Protein AF-0000000075241748 (afdb_homodimer)

Sequence (530 aa):
MLINTSSTSDSTTIIDLENQYYFVNPGHAKSEFDVDGFKWRILFEEQQITFTLLSEVSDYCSIDLIIHCTDFNSNSTFTSQFEKTGESAVHQWLPGGHHVQLEIDQIIHERQFDGMDFSRPFDQTNAVLRVEDEDFHVHTFLLSLVSRYFRILFNGPFSESSDLTTPIELKEVSSCSFRNLLNCIYAYPNGFRITRGNISELLELSHYYDCERVTVLCENNLLYNLCHNIRSTQKMEWAIQYDLNNLKNQLLRQEPHLVELLALNMLINTSSTSDSTTIIDLENQYYFVNPGHAKSEFDVDGFKWRILFEEQQITFTLLSEVSDYCSIDLIIHCTDFNSNSTFTSQFEKTGESAVHQWLPGGHHVQLEIDQIIHERQFDGMDFSRPFDQTNAVLRVEDEDFHVHTFLLSLVSRYFRILFNGPFSESSDLTTPIELKEVSSCSFRNLLNCIYAYPNGFRITRGNISELLELSHYYDCERVTVLCENNLLYNLCHNIRSTQKMEWAIQYDLNNLKNQLLRQEPHLVELLALN

InterPro domains:
  IPR000210 BTB/POZ domain [PF00651] (124-225)
  IPR000210 BTB/POZ domain [PS50097] (125-186)
  IPR000210 BTB/POZ domain [SM00225] (125-226)
  IPR011333 SKP1/BTB/POZ domain superfamily [G3DSA:3.30.710.10] (116-254)
  IPR011333 SKP1/BTB/POZ domain superfamily [SSF54695] (125-224)

Foldseek 3Di:
DFPFLWDWQPDKDKDKQQQPDLDRPPVVQWDWDDRQLWIWIWGDDSFKIKIFTAAAADQQKKKWKWKWKDAPVDIDIDIDMDRGHGDMDMDGHRRPDSIMMIIITMIMIGTWFPFDDQQDDDDPFQAWADEDHGIGGHRLVLCLVQFVQSVCVCPPPVNVPDRSVDYHYDPDDHPVLVRLLVRCSPPPPPGGDDALSNLVSQLVVCQVRVGVVSNVVSLVCVVPVCNRSHDLLVQCVSCVVRVVPVSNVVSCVVPVVSVVVVVVD/DFPFLWDWQPDKDKDKQQQPPLDRPPVVQWDWDDRQLWIWIWGDDSFKIKIFTAAAADQQKKKWKWKWKDAPVDIDIDIDMDRGHGDMDMDGHGRPDSIIMIIITMIMTGTWFPFDDQQDDDDPFQAWADEDHGIGGHRLVLCLVQFVLSVCVCPPPVNVPDRSVDYHYDPDDHPVLVRLLVRCSPPPPPRGDDALSNLLSQLVVCQVRVGVVSNVVSLVCVVPVCNRSHDLLVQCVSCVVRVVPVSNVVSCVVPVVSVVVVVVD

Solvent-accessible surface area (backbone atoms only — not comparable to full-atom values): 28571 Å² total; per-residue (Å²): 117,66,52,59,52,59,40,64,48,82,50,71,38,74,50,78,42,66,24,63,68,86,40,66,47,69,86,61,27,65,39,75,49,66,49,75,47,37,37,33,34,40,35,58,48,85,48,31,36,33,43,28,38,62,40,59,51,42,92,53,33,38,35,38,41,35,37,36,37,36,40,82,86,48,77,50,76,49,75,49,78,46,56,48,54,66,42,68,48,78,39,84,35,76,76,84,48,50,50,38,40,37,40,35,37,44,38,35,36,33,62,37,56,72,50,73,77,35,76,46,82,53,94,77,42,59,33,32,38,26,25,80,94,42,56,34,42,38,40,63,61,64,47,32,71,45,12,58,47,47,31,48,59,60,68,30,79,71,31,76,76,45,55,48,82,53,64,45,76,50,79,97,52,52,53,67,58,51,50,52,49,49,25,52,71,76,31,48,64,80,31,26,72,89,41,76,76,46,42,66,59,46,44,52,51,20,62,74,40,44,18,57,39,57,40,48,52,49,45,49,43,69,67,31,40,69,46,60,32,71,45,68,68,59,53,45,51,48,18,65,75,67,65,35,60,71,50,41,54,52,45,40,71,75,40,56,75,57,54,61,62,54,72,74,105,120,65,53,59,52,57,40,63,48,83,52,72,38,75,49,78,43,66,23,63,64,84,43,66,43,70,84,60,28,66,40,74,47,66,51,74,46,38,37,32,35,41,34,57,48,85,52,32,36,35,41,28,35,62,40,60,49,43,94,52,33,38,36,36,40,36,36,38,37,38,41,83,85,49,76,51,76,49,76,49,78,46,56,46,54,67,40,67,49,77,38,82,35,74,74,87,46,52,49,38,38,37,38,35,38,45,39,35,36,33,64,36,54,72,49,74,76,35,77,45,82,53,94,79,43,58,34,31,38,26,24,80,94,41,57,34,42,36,40,64,62,63,46,32,74,45,13,57,48,47,32,48,58,61,67,30,80,69,31,77,75,44,55,47,81,54,64,45,76,50,78,97,52,52,53,67,60,50,49,52,50,50,24,53,72,74,30,46,64,78,29,27,72,90,42,76,74,46,42,65,58,46,45,52,49,20,61,73,40,44,17,58,40,58,39,48,53,49,45,49,43,69,67,33,39,69,45,60,32,70,44,68,68,59,51,44,52,49,19,65,74,69,67,33,59,70,49,40,52,50,46,41,70,76,39,56,75,58,54,61,63,55,76,73,103

Organism: NCBI:txid1561998

Structure (mmCIF, N/CA/C/O backbone):
data_AF-0000000075241748-model_v1
#
loop_
_entity.id
_entity.type
_entity.pdbx_description
1 polymer 'BTB domain-containing protein'
#
loop_
_atom_site.group_PDB
_atom_site.id
_atom_site.type_symbol
_atom_site.label_atom_id
_atom_site.label_alt_id
_atom_site.label_comp_id
_atom_site.label_asym_id
_atom_site.label_entity_id
_atom_site.label_seq_id
_atom_site.pdbx_PDB_ins_code
_atom_site.Cartn_x
_atom_site.Cartn_y
_atom_site.Cartn_z
_atom_site.occupancy
_atom_site.B_iso_or_equiv
_atom_site.auth_seq_id
_atom_site.auth_comp_id
_atom_site.auth_asym_id
_atom_site.auth_atom_id
_atom_site.pdbx_PDB_model_num
ATOM 1 N N . MET A 1 1 ? -16.984 -3.742 -18.516 1 19.94 1 MET A N 1
ATOM 2 C CA . MET A 1 1 ? -18.016 -3.135 -17.656 1 19.94 1 MET A CA 1
ATOM 3 C C . MET A 1 1 ? -17.422 -2.744 -16.312 1 19.94 1 MET A C 1
ATOM 5 O O . MET A 1 1 ? -16.875 -3.59 -15.602 1 19.94 1 MET A O 1
ATOM 9 N N . LEU A 1 2 ? -16.984 -1.524 -16.172 1 23.91 2 LEU A N 1
ATOM 10 C CA . LEU A 1 2 ? -16.422 -0.903 -14.977 1 23.91 2 LEU A CA 1
ATOM 11 C C . LEU A 1 2 ? -17.406 -0.969 -13.812 1 23.91 2 LEU A C 1
ATOM 13 O O . LEU A 1 2 ? -18.547 -0.516 -13.938 1 23.91 2 LEU A O 1
ATOM 17 N N . ILE A 1 3 ? -17.438 -2.039 -13.078 1 29.27 3 ILE A N 1
ATOM 18 C CA . ILE A 1 3 ? -18.391 -2.172 -11.977 1 29.27 3 ILE A CA 1
ATOM 19 C C . ILE A 1 3 ? -18.156 -1.055 -10.961 1 29.27 3 ILE A C 1
ATOM 21 O O . ILE A 1 3 ? -17.078 -0.937 -10.391 1 29.27 3 ILE A O 1
ATOM 25 N N . ASN A 1 4 ? -18.844 -0.039 -11.156 1 29.81 4 ASN A N 1
ATOM 26 C CA . ASN A 1 4 ? -18.922 1.051 -10.188 1 29.81 4 ASN A CA 1
ATOM 27 C C . ASN A 1 4 ? -19.453 0.574 -8.844 1 29.81 4 ASN A C 1
ATOM 29 O O . ASN A 1 4 ? -20.562 0.037 -8.766 1 29.81 4 ASN A O 1
ATOM 33 N N . THR A 1 5 ? -18.688 0.014 -7.992 1 32.94 5 THR A N 1
ATOM 34 C CA . THR A 1 5 ? -19.203 -0.39 -6.684 1 32.94 5 THR A CA 1
ATOM 35 C C . THR A 1 5 ? -19.469 0.831 -5.812 1 32.94 5 THR A C 1
ATOM 37 O O . THR A 1 5 ? -18.578 1.626 -5.543 1 32.94 5 THR A O 1
ATOM 40 N N . SER A 1 6 ? -20.609 1.448 -5.973 1 33.41 6 SER A N 1
ATOM 41 C CA . SER A 1 6 ? -21.016 2.564 -5.125 1 33.41 6 SER A CA 1
ATOM 42 C C . SER A 1 6 ? -21.203 2.119 -3.678 1 33.41 6 SER A C 1
ATOM 44 O O . SER A 1 6 ? -21.734 1.042 -3.418 1 33.41 6 SER A O 1
ATOM 46 N N . SER A 1 7 ? -20.328 2.336 -2.809 1 36.56 7 SER A N 1
ATOM 47 C CA . SER A 1 7 ? -20.562 2.088 -1.392 1 36.56 7 SER A CA 1
ATOM 48 C C . SER A 1 7 ? -21.266 3.275 -0.737 1 36.56 7 SER A C 1
ATOM 50 O O . SER A 1 7 ? -20.828 4.418 -0.892 1 36.56 7 SER A O 1
ATOM 52 N N . THR A 1 8 ? -22.562 3.215 -0.613 1 38.62 8 THR A N 1
ATOM 53 C CA . THR A 1 8 ? -23.328 4.25 0.072 1 38.62 8 THR A CA 1
ATOM 54 C C . THR A 1 8 ? -22.969 4.289 1.557 1 38.62 8 THR A C 1
ATOM 56 O O . THR A 1 8 ? -22.812 3.244 2.191 1 38.62 8 THR A O 1
ATOM 59 N N . SER A 1 9 ? -22.312 5.25 1.938 1 42 9 SER A N 1
ATOM 60 C CA . SER A 1 9 ? -22.141 5.492 3.365 1 42 9 SER A CA 1
ATOM 61 C C . SER A 1 9 ? -23.484 5.711 4.059 1 42 9 SER A C 1
ATOM 63 O O . SER A 1 9 ? -24.344 6.441 3.551 1 42 9 SER A O 1
ATOM 65 N N . ASP A 1 10 ? -23.984 4.879 4.746 1 43.44 10 ASP A N 1
ATOM 66 C CA . ASP A 1 10 ? -25.266 4.926 5.445 1 43.44 10 ASP A CA 1
ATOM 67 C C . ASP A 1 10 ? -25.312 6.074 6.449 1 43.44 10 ASP A C 1
ATOM 69 O O . ASP A 1 10 ? -26.297 6.238 7.176 1 43.44 10 ASP A O 1
ATOM 73 N N . SER A 1 11 ? -24.297 6.855 6.695 1 49.12 11 SER A N 1
ATOM 74 C CA . SER A 1 11 ? -24.531 7.711 7.855 1 49.12 11 SER A CA 1
ATOM 75 C C . SER A 1 11 ? -24.906 9.125 7.434 1 49.12 11 SER A C 1
ATOM 77 O O . SER A 1 11 ? -24.188 9.75 6.637 1 49.12 11 SER A O 1
ATOM 79 N N . THR A 1 12 ? -26.188 9.453 7.668 1 48.22 12 THR A N 1
ATOM 80 C CA . THR A 1 12 ? -26.719 10.797 7.477 1 48.22 12 THR A CA 1
ATOM 81 C C . THR A 1 12 ? -26.188 11.742 8.547 1 48.22 12 THR A C 1
ATOM 83 O O . THR A 1 12 ? -26.219 11.43 9.734 1 48.22 12 THR A O 1
ATOM 86 N N . THR A 1 13 ? -25.438 12.773 8.109 1 50.19 13 THR A N 1
ATOM 87 C CA . THR A 1 13 ? -25 13.82 9.031 1 50.19 13 THR A CA 1
ATOM 88 C C . THR A 1 13 ? -26 14.969 9.047 1 50.19 13 THR A C 1
ATOM 90 O O . THR A 1 13 ? -26.469 15.406 7.992 1 50.19 13 THR A O 1
ATOM 93 N N . ILE A 1 14 ? -26.5 15.344 10.305 1 49.44 14 ILE A N 1
ATOM 94 C CA . ILE A 1 14 ? -27.453 16.438 10.438 1 49.44 14 ILE A CA 1
ATOM 95 C C . ILE A 1 14 ? -26.766 17.672 10.984 1 49.44 14 ILE A C 1
ATOM 97 O O . ILE A 1 14 ? -26 17.594 11.945 1 49.44 14 ILE A O 1
ATOM 101 N N . ILE A 1 15 ? -26.766 18.734 10.297 1 52.22 15 ILE A N 1
ATOM 102 C CA . ILE A 1 15 ? -26.297 20.031 10.766 1 52.22 15 ILE A CA 1
ATOM 103 C C . ILE A 1 15 ? -27.484 20.953 11.023 1 52.22 15 ILE A C 1
ATOM 105 O O . ILE A 1 15 ? -28.266 21.25 10.109 1 52.22 15 ILE A O 1
ATOM 109 N N . ASP A 1 16 ? -27.703 21.266 12.344 1 50.31 16 ASP A N 1
ATOM 110 C CA . ASP A 1 16 ? -28.75 22.203 12.742 1 50.31 16 ASP A CA 1
ATOM 111 C C . ASP A 1 16 ? -28.25 23.641 12.711 1 50.31 16 ASP A C 1
ATOM 113 O O . ASP A 1 16 ? -27.266 23.969 13.383 1 50.31 16 ASP A O 1
ATOM 117 N N . LEU A 1 17 ? -28.672 24.375 11.82 1 50.25 17 LEU A N 1
ATOM 118 C CA . LEU A 1 17 ? -28.297 25.781 11.75 1 50.25 17 LEU A CA 1
ATOM 119 C C . LEU A 1 17 ? -29.359 26.656 12.398 1 50.25 17 LEU A C 1
ATOM 121 O O . LEU A 1 17 ? -30.562 26.5 12.125 1 50.25 17 LEU A O 1
ATOM 125 N N . GLU A 1 18 ? -29.094 26.906 13.68 1 44.06 18 GLU A N 1
ATOM 126 C CA . GLU A 1 18 ? -30 27.891 14.281 1 44.06 18 GLU A CA 1
ATOM 127 C C . GLU A 1 18 ? -29.906 29.219 13.562 1 44.06 18 GLU A C 1
ATOM 129 O O . GLU A 1 18 ? -28.812 29.75 13.336 1 44.06 18 GLU A O 1
ATOM 134 N N . ASN A 1 19 ? -30.578 29.344 12.625 1 40.5 19 ASN A N 1
ATOM 135 C CA . ASN A 1 19 ? -30.641 30.641 11.969 1 40.5 19 ASN A CA 1
ATOM 136 C C . ASN A 1 19 ? -31.375 31.672 12.828 1 40.5 19 ASN A C 1
ATOM 138 O O . ASN A 1 19 ? -32.5 31.453 13.25 1 40.5 19 ASN A O 1
ATOM 142 N N . GLN A 1 20 ? -30.703 32.156 13.922 1 35.47 20 GLN A N 1
ATOM 143 C CA . GLN A 1 20 ? -31.281 33.438 14.312 1 35.47 20 GLN A CA 1
ATOM 144 C C . GLN A 1 20 ? -31.094 34.5 13.211 1 35.47 20 GLN A C 1
ATOM 146 O O . GLN A 1 20 ? -29.984 34.719 12.758 1 35.47 20 GLN A O 1
ATOM 151 N N . TYR A 1 21 ? -32.281 35.188 12.625 1 31.78 21 TYR A N 1
ATOM 152 C CA . TYR A 1 21 ? -32.5 36.188 11.578 1 31.78 21 TYR A CA 1
ATOM 153 C C . TYR A 1 21 ? -31.422 36.062 10.492 1 31.78 21 TYR A C 1
ATOM 155 O O . TYR A 1 21 ? -30.234 35.938 10.789 1 31.78 21 TYR A O 1
ATOM 163 N N . TYR A 1 22 ? -31.797 35.969 9.117 1 37.25 22 TYR A N 1
ATOM 164 C CA . TYR A 1 22 ? -31.156 35.844 7.809 1 37.25 22 TYR A CA 1
ATOM 165 C C . TYR A 1 22 ? -29.703 35.438 7.945 1 37.25 22 TYR A C 1
ATOM 167 O O . TYR A 1 22 ? -29 35.281 6.945 1 37.25 22 TYR A O 1
ATOM 175 N N . PHE A 1 23 ? -29.156 35.75 9.023 1 37.47 23 PHE A N 1
ATOM 176 C CA . PHE A 1 23 ? -27.703 35.719 9.156 1 37.47 23 PHE A CA 1
ATOM 177 C C . PHE A 1 23 ? -27.266 34.438 9.852 1 37.47 23 PHE A C 1
ATOM 179 O O . PHE A 1 23 ? -27.875 34 10.844 1 37.47 23 PHE A O 1
ATOM 186 N N . VAL A 1 24 ? -26.828 33.469 9.07 1 43.56 24 VAL A N 1
ATOM 187 C CA . VAL A 1 24 ? -26.078 32.344 9.672 1 43.56 24 VAL A CA 1
ATOM 188 C C . VAL A 1 24 ? -25.203 32.875 10.812 1 43.56 24 VAL A C 1
ATOM 190 O O . VAL A 1 24 ? -24.547 33.906 10.672 1 43.56 24 VAL A O 1
ATOM 193 N N . ASN A 1 25 ? -25.609 32.656 12.047 1 41.62 25 ASN A N 1
ATOM 194 C CA . ASN A 1 25 ? -24.719 33.031 13.133 1 41.62 25 ASN A CA 1
ATOM 195 C C . ASN A 1 25 ? -23.25 32.875 12.742 1 41.62 25 ASN A C 1
ATOM 197 O O . ASN A 1 25 ? -22.844 31.812 12.266 1 41.62 25 ASN A O 1
ATOM 201 N N . PRO A 1 26 ? -22.547 34 12.68 1 43 26 PRO A N 1
ATOM 202 C CA . PRO A 1 26 ? -21.125 34.031 12.344 1 43 26 PRO A CA 1
ATOM 203 C C . PRO A 1 26 ? -20.344 32.844 12.945 1 43 26 PRO A C 1
ATOM 205 O O . PRO A 1 26 ? -19.344 32.406 12.375 1 43 26 PRO A O 1
ATOM 208 N N . GLY A 1 27 ? -20.672 32.438 14.07 1 46.31 27 GLY A N 1
ATOM 209 C CA . GLY A 1 27 ? -19.922 31.391 14.742 1 46.31 27 GLY A CA 1
ATOM 210 C C . GLY A 1 27 ? -19.906 30.078 13.984 1 46.31 27 GLY A C 1
ATOM 211 O O . GLY A 1 27 ? -19.047 29.234 14.219 1 46.31 27 GLY A O 1
ATOM 212 N N . HIS A 1 28 ? -21 29.922 13.211 1 50.62 28 HIS A N 1
ATOM 213 C CA . HIS A 1 28 ? -21.125 28.688 12.445 1 50.62 28 HIS A CA 1
ATOM 214 C C . HIS A 1 28 ? -20.75 28.906 10.984 1 50.62 28 HIS A C 1
ATOM 216 O O . HIS A 1 28 ? -21.062 28.078 10.125 1 50.62 28 HIS A O 1
ATOM 222 N N . ALA A 1 29 ? -20.203 30.094 10.648 1 52.62 29 ALA A N 1
ATOM 223 C CA . ALA A 1 29 ? -19.859 30.578 9.312 1 52.62 29 ALA A CA 1
ATOM 224 C C . ALA A 1 29 ? -18.984 29.562 8.586 1 52.62 29 ALA A C 1
ATOM 226 O O . ALA A 1 29 ? -19.141 29.344 7.379 1 52.62 29 ALA A O 1
ATOM 227 N N . LYS A 1 30 ? -18.141 29.094 9.18 1 59.06 30 LYS A N 1
ATOM 228 C CA . LYS A 1 30 ? -17.281 28.047 8.648 1 59.06 30 LYS A CA 1
ATOM 229 C C . LYS A 1 30 ? -17.156 26.875 9.633 1 59.06 30 LYS A C 1
ATOM 231 O O . LYS A 1 30 ? -16.891 27.094 10.812 1 59.06 30 LYS A O 1
ATOM 236 N N . SER A 1 31 ? -17.844 25.703 9.156 1 75.31 31 SER A N 1
ATOM 237 C CA . SER A 1 31 ? -17.75 24.531 10.008 1 75.31 31 SER A CA 1
ATOM 238 C C . SER A 1 31 ? -17.25 23.328 9.227 1 75.31 31 SER A C 1
ATOM 240 O O . SER A 1 31 ? -17.391 23.266 8.008 1 75.31 31 SER A O 1
ATOM 242 N N . GLU A 1 32 ? -16.422 22.656 9.867 1 82.06 32 GLU A N 1
ATOM 243 C CA . GLU A 1 32 ? -15.984 21.375 9.312 1 82.06 32 GLU A CA 1
ATOM 244 C C . GLU A 1 32 ? -16.797 20.219 9.906 1 82.06 32 GLU A C 1
ATOM 246 O O . GLU A 1 32 ? -17.203 20.266 11.062 1 82.06 32 GLU A O 1
ATOM 251 N N . PHE A 1 33 ? -17.125 19.344 8.984 1 78.94 33 PHE A N 1
ATOM 252 C CA . PHE A 1 33 ? -17.859 18.172 9.453 1 78.94 33 PHE A CA 1
ATOM 253 C C . PHE A 1 33 ? -17.391 16.906 8.742 1 78.94 33 PHE A C 1
ATOM 255 O O . PHE A 1 33 ? -16.641 16.984 7.766 1 78.94 33 PHE A O 1
ATOM 262 N N . ASP A 1 34 ? -17.75 15.781 9.312 1 82.19 34 ASP A N 1
ATOM 263 C CA . ASP A 1 34 ? -17.359 14.469 8.805 1 82.19 34 ASP A CA 1
ATOM 264 C C . ASP A 1 34 ? -18.578 13.664 8.367 1 82.19 34 ASP A C 1
ATOM 266 O O . ASP A 1 34 ? -19.594 13.633 9.07 1 82.19 34 ASP A O 1
ATOM 270 N N . VAL A 1 35 ? -18.531 13.188 7.164 1 84.06 35 VAL A N 1
ATOM 271 C CA . VAL A 1 35 ? -19.531 12.234 6.703 1 84.06 35 VAL A CA 1
ATOM 272 C C . VAL A 1 35 ? -18.875 10.906 6.348 1 84.06 35 VAL A C 1
ATOM 274 O O . VAL A 1 35 ? -18.234 10.789 5.297 1 84.06 35 VAL A O 1
ATOM 277 N N . ASP A 1 36 ? -19.016 9.906 7.164 1 80.5 36 ASP A N 1
ATOM 278 C CA . ASP A 1 36 ? -18.516 8.555 6.941 1 80.5 36 ASP A CA 1
ATOM 279 C C . ASP A 1 36 ? -17.016 8.57 6.656 1 80.5 36 ASP A C 1
ATOM 281 O O . ASP A 1 36 ? -16.547 7.91 5.723 1 80.5 36 ASP A O 1
ATOM 285 N N . GLY A 1 37 ? -16.281 9.422 7.355 1 85.5 37 GLY A N 1
ATOM 286 C CA . GLY A 1 37 ? -14.836 9.445 7.25 1 85.5 37 GLY A CA 1
ATOM 287 C C . GLY A 1 37 ? -14.32 10.562 6.355 1 85.5 37 GLY A C 1
ATOM 288 O O . GLY A 1 37 ? -13.133 10.898 6.395 1 85.5 37 GLY A O 1
ATOM 289 N N . PHE A 1 38 ? -15.188 11.133 5.574 1 89.5 38 PHE A N 1
ATOM 290 C CA . PHE A 1 38 ? -14.797 12.227 4.695 1 89.5 38 PHE A CA 1
ATOM 291 C C . PHE A 1 38 ? -15 13.57 5.383 1 89.5 38 PHE A C 1
ATOM 293 O O . PHE A 1 38 ? -16.078 13.859 5.898 1 89.5 38 PHE A O 1
ATOM 300 N N . LYS A 1 39 ? -13.992 14.375 5.277 1 87.56 39 LYS A N 1
ATOM 301 C CA . LYS A 1 39 ? -14.039 15.688 5.898 1 87.56 39 LYS A CA 1
ATOM 302 C C . LYS A 1 39 ? -14.523 16.75 4.91 1 87.56 39 LYS A C 1
ATOM 304 O O . LYS A 1 39 ? -14.055 16.812 3.775 1 87.56 39 LYS A O 1
ATOM 309 N N . TRP A 1 40 ? -15.461 17.578 5.465 1 86.5 40 TRP A N 1
ATOM 310 C CA . TRP A 1 40 ? -16.078 18.609 4.645 1 86.5 40 TRP A CA 1
ATOM 311 C C . TRP A 1 40 ? -16.031 19.969 5.355 1 86.5 40 TRP A C 1
ATOM 313 O O . TRP A 1 40 ? -15.938 20.016 6.582 1 86.5 40 TRP A O 1
ATOM 323 N N . ARG A 1 41 ? -16.047 20.969 4.543 1 87.12 41 ARG A N 1
ATOM 324 C CA . ARG A 1 41 ? -16.234 22.328 5.055 1 87.12 41 ARG A CA 1
ATOM 325 C C . ARG A 1 41 ? -17.5 22.953 4.477 1 87.12 41 ARG A C 1
ATOM 327 O O . ARG A 1 41 ? -17.781 22.812 3.283 1 87.12 41 ARG A O 1
ATOM 334 N N . ILE A 1 42 ? -18.281 23.562 5.379 1 81.81 42 ILE A N 1
ATOM 335 C CA . ILE A 1 42 ? -19.469 24.281 4.965 1 81.81 42 ILE A CA 1
ATOM 336 C C . ILE A 1 42 ? -19.312 25.766 5.293 1 81.81 42 ILE A C 1
ATOM 338 O O . ILE A 1 42 ? -18.891 26.125 6.395 1 81.81 42 ILE A O 1
ATOM 342 N N . LEU A 1 43 ? -19.562 26.562 4.289 1 81.19 43 LEU A N 1
ATOM 343 C CA . LEU A 1 43 ? -19.516 28.016 4.453 1 81.19 43 LEU A CA 1
ATOM 344 C C . LEU A 1 43 ? -20.859 28.656 4.117 1 81.19 43 LEU A C 1
ATOM 346 O O . LEU A 1 43 ? -21.438 28.359 3.068 1 81.19 43 LEU A O 1
ATOM 350 N N . PHE A 1 44 ? -21.312 29.406 5.062 1 75.5 44 PHE A N 1
ATOM 351 C CA . PHE A 1 44 ? -22.562 30.125 4.871 1 75.5 44 PHE A CA 1
ATOM 352 C C . PHE A 1 44 ? -22.297 31.578 4.52 1 75.5 44 PHE A C 1
ATOM 354 O O . PHE A 1 44 ? -21.609 32.281 5.258 1 75.5 44 PHE A O 1
ATOM 361 N N . GLU A 1 45 ? -22.75 31.875 3.361 1 73.94 45 GLU A N 1
ATOM 362 C CA . GLU A 1 45 ? -22.75 33.281 2.947 1 73.94 45 GLU A CA 1
ATOM 363 C C . GLU A 1 45 ? -24.172 33.781 2.73 1 73.94 45 GLU A C 1
ATOM 365 O O . GLU A 1 45 ? -25.141 33.062 2.891 1 73.94 45 GLU A O 1
ATOM 370 N N . GLU A 1 46 ? -24.422 35.062 2.664 1 69.25 46 GLU A N 1
ATOM 371 C CA . GLU A 1 4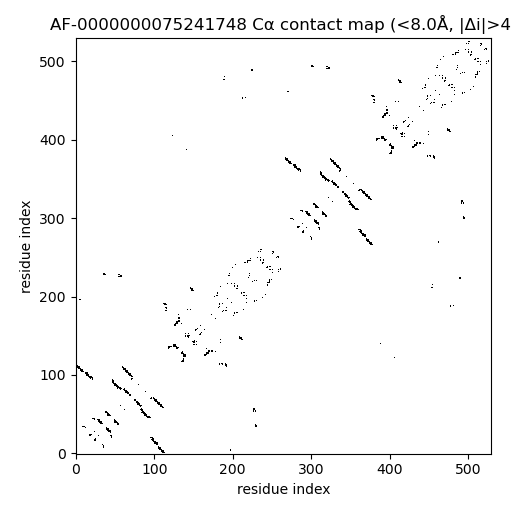6 ? -25.734 35.719 2.672 1 69.25 46 GLU A CA 1
ATOM 372 C C . GLU A 1 46 ? -26.75 34.906 1.899 1 69.25 46 GLU A C 1
ATOM 374 O O . GLU A 1 46 ? -27.859 34.625 2.396 1 69.25 46 GLU A O 1
ATOM 379 N N . GLN A 1 47 ? -26.609 34.375 0.759 1 72.19 47 GLN A N 1
ATOM 380 C CA . GLN A 1 47 ? -27.594 33.594 -0.002 1 72.19 47 GLN A CA 1
ATOM 381 C C . GLN A 1 47 ? -26.969 32.375 -0.645 1 72.19 47 GLN A C 1
ATOM 383 O O . GLN A 1 47 ? -27.469 31.859 -1.65 1 72.19 47 GLN A O 1
ATOM 388 N N . GLN A 1 48 ? -25.859 32 0.003 1 77.75 48 GLN A N 1
ATOM 389 C CA . GLN A 1 48 ? -25.203 30.859 -0.621 1 77.75 48 GLN A CA 1
ATOM 390 C C . GLN A 1 48 ? -24.578 29.953 0.429 1 77.75 48 GLN A C 1
ATOM 392 O O . GLN A 1 48 ? -24.141 30.406 1.488 1 77.75 48 GLN A O 1
ATOM 397 N N . ILE A 1 49 ? -24.719 28.688 0.155 1 79.12 49 ILE A N 1
ATOM 398 C CA . ILE A 1 49 ? -24 27.703 0.943 1 79.12 49 ILE A CA 1
ATOM 399 C C . ILE A 1 49 ? -22.922 27.031 0.079 1 79.12 49 ILE A C 1
ATOM 401 O O . ILE A 1 49 ? -23.219 26.594 -1.037 1 79.12 49 ILE A O 1
ATOM 405 N N . THR A 1 50 ? -21.719 27.047 0.598 1 87.69 50 THR A N 1
ATOM 406 C CA . THR A 1 50 ? -20.609 26.422 -0.131 1 87.69 50 THR A CA 1
ATOM 407 C C . THR A 1 50 ? -20.109 25.188 0.601 1 87.69 50 THR A C 1
ATOM 409 O O . THR A 1 50 ? -19.797 25.25 1.793 1 87.69 50 THR A O 1
ATOM 412 N N . PHE A 1 51 ? -20.172 24.094 -0.082 1 88.38 51 PHE A N 1
ATOM 413 C CA . PHE A 1 51 ? -19.594 22.859 0.439 1 88.38 51 PHE A CA 1
ATOM 414 C C . PHE A 1 51 ? -18.25 22.578 -0.22 1 88.38 51 PHE A C 1
ATOM 416 O O . PHE A 1 51 ? -18.125 22.609 -1.447 1 88.38 51 PHE A O 1
ATOM 423 N N . THR A 1 52 ? -17.219 22.312 0.602 1 93.31 52 THR A N 1
ATOM 424 C CA . THR A 1 52 ? -15.891 22.031 0.099 1 93.31 52 THR A CA 1
ATOM 425 C C . THR A 1 52 ? -15.398 20.688 0.622 1 93.31 52 THR A C 1
ATOM 427 O O . THR A 1 52 ? -15.492 20.406 1.817 1 93.31 52 THR A O 1
ATOM 430 N N . LEU A 1 53 ? -14.969 19.844 -0.295 1 94.62 53 LEU A N 1
ATOM 431 C CA . LEU A 1 53 ? -14.367 18.578 0.095 1 94.62 53 LEU A CA 1
ATOM 432 C C . LEU A 1 53 ? -12.938 18.781 0.592 1 94.62 53 LEU A C 1
ATOM 434 O O . LEU A 1 53 ? -12.086 19.281 -0.146 1 94.62 53 LEU A O 1
ATOM 438 N N . LEU A 1 54 ? -12.695 18.344 1.818 1 92.19 54 LEU A N 1
ATOM 439 C CA . LEU A 1 54 ? -11.367 18.516 2.398 1 92.19 54 LEU A CA 1
ATOM 440 C C . LEU A 1 54 ? -10.539 17.25 2.277 1 92.19 54 LEU A C 1
ATOM 442 O O . LEU A 1 54 ? -9.312 17.312 2.156 1 92.19 54 LEU A O 1
ATOM 446 N N . SER A 1 55 ? -11.109 16.078 2.285 1 91.81 55 SER A N 1
ATOM 447 C CA . SER A 1 55 ? -10.422 14.789 2.266 1 91.81 55 SER A CA 1
ATOM 448 C C . SER A 1 55 ? -9.797 14.523 0.902 1 91.81 55 SER A C 1
ATOM 450 O O . SER A 1 55 ? -10.328 14.945 -0.127 1 91.81 55 SER A O 1
ATOM 452 N N . GLU A 1 56 ? -8.672 13.797 0.911 1 88.19 56 GLU A N 1
ATOM 453 C CA . GLU A 1 56 ? -8.07 13.32 -0.328 1 88.19 56 GLU A CA 1
ATOM 454 C C . GLU A 1 56 ? -8.844 12.141 -0.902 1 88.19 56 GLU A C 1
ATOM 456 O O . GLU A 1 56 ? -9.305 11.273 -0.158 1 88.19 56 GLU A O 1
ATOM 461 N N . VAL A 1 57 ? -9.031 12.227 -2.184 1 88.5 57 VAL A N 1
ATOM 462 C CA . VAL A 1 57 ? -9.758 11.156 -2.859 1 88.5 57 VAL A CA 1
ATOM 463 C C . VAL A 1 57 ? -8.898 10.57 -3.979 1 88.5 57 VAL A C 1
ATOM 465 O O . VAL A 1 57 ? -8.133 11.297 -4.625 1 88.5 57 VAL A O 1
ATOM 468 N N . SER A 1 58 ? -8.977 9.273 -4.145 1 86.62 58 SER A N 1
ATOM 469 C CA . SER A 1 58 ? -8.242 8.617 -5.219 1 86.62 58 SER A CA 1
ATOM 470 C C . SER A 1 58 ? -8.812 8.984 -6.586 1 86.62 58 SER A C 1
ATOM 472 O O . SER A 1 58 ? -9.961 9.43 -6.684 1 86.62 58 SER A O 1
ATOM 474 N N . ASP A 1 59 ? -8.047 8.742 -7.621 1 85 59 ASP A N 1
ATOM 475 C CA . ASP A 1 59 ? -8.445 9.086 -8.984 1 85 59 ASP A CA 1
ATOM 476 C C . ASP A 1 59 ? -9.578 8.195 -9.469 1 85 59 ASP A C 1
ATOM 478 O O . ASP A 1 59 ? -10.281 8.531 -10.422 1 85 59 ASP A O 1
ATOM 482 N N . TYR A 1 60 ? -9.742 7.074 -8.82 1 88.12 60 TYR A N 1
ATOM 483 C CA . TYR A 1 60 ? -10.781 6.148 -9.25 1 88.12 60 TYR A CA 1
ATOM 484 C C . TYR A 1 60 ? -12.039 6.305 -8.398 1 88.12 60 TYR A C 1
ATOM 486 O O . TYR A 1 60 ? -12.953 5.484 -8.484 1 88.12 60 TYR A O 1
ATOM 494 N N . CYS A 1 61 ? -12.086 7.379 -7.586 1 89.81 61 CYS A N 1
ATOM 495 C CA . CYS A 1 61 ? -13.195 7.59 -6.66 1 89.81 61 CYS A CA 1
ATOM 496 C C . CYS A 1 61 ? -13.891 8.914 -6.938 1 89.81 61 CYS A C 1
ATOM 498 O O . CYS A 1 61 ? -13.242 9.906 -7.273 1 89.81 61 CYS A O 1
ATOM 500 N N . SER A 1 62 ? -15.227 8.938 -6.859 1 92.31 62 SER A N 1
ATOM 501 C CA . SER A 1 62 ? -16.031 10.156 -6.859 1 92.31 62 SER A CA 1
ATOM 502 C C . SER A 1 62 ? -17.109 10.109 -5.777 1 92.31 62 SER A C 1
ATOM 504 O O . SER A 1 62 ? -17.5 9.031 -5.336 1 92.31 62 SER A O 1
ATOM 506 N N . ILE A 1 63 ? -17.516 11.281 -5.316 1 92.19 63 ILE A N 1
ATOM 507 C CA . ILE A 1 63 ? -18.469 11.367 -4.227 1 92.19 63 ILE A CA 1
ATOM 508 C C . ILE A 1 63 ? -19.656 12.227 -4.656 1 92.19 63 ILE A C 1
ATOM 510 O O . ILE A 1 63 ? -19.484 13.344 -5.152 1 92.19 63 ILE A O 1
ATOM 514 N N . ASP A 1 64 ? -20.828 11.68 -4.504 1 91.12 64 ASP A N 1
ATOM 515 C CA . ASP A 1 64 ? -22.047 12.477 -4.609 1 91.12 64 ASP A CA 1
ATOM 516 C C . ASP A 1 64 ? -22.516 12.945 -3.232 1 91.12 64 ASP A C 1
ATOM 518 O O . ASP A 1 64 ? -22.875 12.125 -2.389 1 91.12 64 ASP A O 1
ATOM 522 N N . LEU A 1 65 ? -22.453 14.203 -3.049 1 89.56 65 LEU A N 1
ATOM 523 C CA . LEU A 1 65 ? -22.984 14.766 -1.814 1 89.56 65 LEU A CA 1
ATOM 524 C C . LEU A 1 65 ? -24.453 15.164 -1.986 1 89.56 65 LEU A C 1
ATOM 526 O O . LEU A 1 65 ? -24.797 15.906 -2.91 1 89.56 65 LEU A O 1
ATOM 530 N N . ILE A 1 66 ? -25.281 14.617 -1.143 1 85.62 66 ILE A N 1
ATOM 531 C CA . ILE A 1 66 ? -26.719 14.875 -1.203 1 85.62 66 ILE A CA 1
ATOM 532 C C . ILE A 1 66 ? -27.156 15.664 0.033 1 85.62 66 ILE A C 1
ATOM 534 O O . ILE A 1 66 ? -27.031 15.18 1.159 1 85.62 66 ILE A O 1
ATOM 538 N N . ILE A 1 67 ? -27.688 16.859 -0.176 1 82.5 67 ILE A N 1
ATOM 539 C CA . ILE A 1 67 ? -28.078 17.734 0.929 1 82.5 67 ILE A CA 1
ATOM 540 C C . ILE A 1 67 ? -29.578 17.953 0.896 1 82.5 67 ILE A C 1
ATOM 542 O O . ILE A 1 67 ? -30.109 18.516 -0.072 1 82.5 67 ILE A O 1
ATOM 546 N N . HIS A 1 68 ? -30.172 17.531 1.94 1 79.12 68 HIS A N 1
ATOM 547 C CA . HIS A 1 68 ? -31.594 17.812 2.135 1 79.12 68 HIS A CA 1
ATOM 548 C C . HIS A 1 68 ? -31.797 18.984 3.082 1 79.12 68 HIS A C 1
ATOM 550 O O . HIS A 1 68 ? -31.453 18.906 4.262 1 79.12 68 HIS A O 1
ATOM 556 N N . CYS A 1 69 ? -32.312 20.062 2.529 1 74.56 69 CYS A N 1
ATOM 557 C CA . CYS A 1 69 ? -32.562 21.25 3.316 1 74.56 69 CYS A CA 1
ATOM 558 C C . CYS A 1 69 ? -34.031 21.375 3.674 1 74.56 69 CYS A C 1
ATOM 560 O O . CYS A 1 69 ? -34.906 21.344 2.791 1 74.56 69 CYS A O 1
ATOM 562 N N . THR A 1 70 ? -34.188 21.375 4.949 1 74.19 70 THR A N 1
ATOM 563 C CA . THR A 1 70 ? -35.562 21.547 5.414 1 74.19 70 THR A CA 1
ATOM 564 C C . THR A 1 70 ? -35.688 22.828 6.223 1 74.19 70 THR A C 1
ATOM 566 O O . THR A 1 70 ? -34.938 23.078 7.152 1 74.19 70 THR A O 1
ATOM 569 N N . ASP A 1 71 ? -36.531 23.75 5.617 1 69.56 71 ASP A N 1
ATOM 570 C CA . ASP A 1 71 ? -36.906 24.922 6.398 1 69.56 71 ASP A CA 1
ATOM 571 C C . ASP A 1 71 ? -38.406 24.875 6.77 1 69.56 71 ASP A C 1
ATOM 573 O O . ASP A 1 71 ? -39.062 23.859 6.586 1 69.56 71 ASP A O 1
ATOM 577 N N . PHE A 1 72 ? -38.875 25.828 7.484 1 63.38 72 PHE A N 1
ATOM 578 C CA . PHE A 1 72 ? -40.25 25.844 7.973 1 63.38 72 PHE A CA 1
ATOM 579 C C . PHE A 1 72 ? -41.25 25.781 6.812 1 63.38 72 PHE A C 1
ATOM 581 O O . PHE A 1 72 ? -42.344 25.266 6.961 1 63.38 72 PHE A O 1
ATOM 588 N N . ASN A 1 73 ? -40.75 26.172 5.742 1 65.44 73 ASN A N 1
ATOM 589 C CA . ASN A 1 73 ? -41.75 26.359 4.684 1 65.44 73 ASN A CA 1
ATOM 590 C C . ASN A 1 73 ? -41.438 25.438 3.49 1 65.44 73 ASN A C 1
ATOM 592 O O . ASN A 1 73 ? -42.344 25.203 2.662 1 65.44 73 ASN A O 1
ATOM 596 N N . SER A 1 74 ? -40.188 25.078 3.318 1 70.88 74 SER A N 1
ATOM 597 C CA . SER A 1 74 ? -39.875 24.391 2.072 1 70.88 74 SER A CA 1
ATOM 598 C C . SER A 1 74 ? -38.812 23.344 2.287 1 70.88 74 SER A C 1
ATOM 600 O O . SER A 1 74 ? -38.125 23.328 3.322 1 70.88 74 SER A O 1
ATOM 602 N N . ASN A 1 75 ? -38.969 22.281 1.528 1 76.94 75 ASN A N 1
ATOM 603 C CA . ASN A 1 75 ? -37.906 21.281 1.446 1 76.94 75 ASN A CA 1
ATOM 604 C C . ASN A 1 75 ? -37.25 21.266 0.068 1 76.94 75 ASN A C 1
ATOM 606 O O . ASN A 1 75 ? -37.938 21.422 -0.949 1 76.94 75 ASN A O 1
ATOM 610 N N . SER A 1 76 ? -35.906 21.391 0.083 1 78.81 76 SER A N 1
ATOM 611 C CA . SER A 1 76 ? -35.156 21.312 -1.167 1 78.81 76 SER A CA 1
ATOM 612 C C . SER A 1 76 ? -34 20.328 -1.055 1 78.81 76 SER A C 1
ATOM 614 O O . SER A 1 76 ? -33.5 20.062 0.044 1 78.81 76 SER A O 1
ATOM 616 N N . THR A 1 77 ? -33.688 19.609 -2.121 1 83.88 77 THR A N 1
ATOM 617 C CA . THR A 1 77 ? -32.531 18.688 -2.156 1 83.88 77 THR A CA 1
ATOM 618 C C . THR A 1 77 ? -31.531 19.109 -3.23 1 83.88 77 THR A C 1
ATOM 620 O O . THR A 1 77 ? -31.922 19.453 -4.352 1 83.88 77 THR A O 1
ATOM 623 N N . PHE A 1 78 ? -30.266 19.203 -2.814 1 84.88 78 PHE A N 1
ATOM 624 C CA . PHE A 1 78 ? -29.172 19.484 -3.738 1 84.88 78 PHE A CA 1
ATOM 625 C C . PHE A 1 78 ? -28.203 18.312 -3.811 1 84.88 78 PHE A C 1
ATOM 627 O O . PHE A 1 78 ? -27.953 17.656 -2.803 1 84.88 78 PHE A O 1
ATOM 634 N N . THR A 1 79 ? -27.781 17.969 -5.035 1 90 79 THR A N 1
ATOM 635 C CA . THR A 1 79 ? -26.75 16.953 -5.223 1 90 79 THR A CA 1
ATOM 636 C C . THR A 1 79 ? -25.562 17.5 -6.008 1 90 79 THR A C 1
ATOM 638 O O . THR A 1 79 ? -25.75 18.188 -7.016 1 90 79 THR A O 1
ATOM 641 N N . SER A 1 80 ? -24.406 17.359 -5.488 1 93.12 80 SER A N 1
ATOM 642 C CA . SER A 1 80 ? -23.172 17.766 -6.156 1 93.12 80 SER A CA 1
ATOM 643 C C . SER A 1 80 ? -22.172 16.625 -6.184 1 93.12 80 SER A C 1
ATOM 645 O O . SER A 1 80 ? -22.078 15.844 -5.234 1 93.12 80 SER A O 1
ATOM 647 N N . GLN A 1 81 ? -21.406 16.531 -7.254 1 93.88 81 GLN A N 1
ATOM 648 C CA . GLN A 1 81 ? -20.391 15.5 -7.391 1 93.88 81 GLN A CA 1
ATOM 649 C C . GLN A 1 81 ? -18.984 16.078 -7.184 1 93.88 81 GLN A C 1
ATOM 651 O O . GLN A 1 81 ? -18.688 17.172 -7.676 1 93.88 81 GLN A O 1
ATOM 656 N N . PHE A 1 82 ? -18.203 15.398 -6.418 1 94.56 82 PHE A N 1
ATOM 657 C CA . PHE A 1 82 ? -16.828 15.805 -6.121 1 94.56 82 PHE A CA 1
ATOM 658 C C . PHE A 1 82 ? -15.844 14.703 -6.508 1 94.56 82 PHE A C 1
ATOM 660 O O . PHE A 1 82 ? -16.109 13.516 -6.293 1 94.56 82 PHE A O 1
ATOM 667 N N . GLU A 1 83 ? -14.578 15.109 -7.098 1 92.12 83 GLU A N 1
ATOM 668 C CA . GLU A 1 83 ? -13.594 14.125 -7.531 1 92.12 83 GLU A CA 1
ATOM 669 C C . GLU A 1 83 ? -12.203 14.461 -6.996 1 92.12 83 GLU A C 1
ATOM 671 O O . GLU A 1 83 ? -11.281 13.648 -7.102 1 92.12 83 GLU A O 1
ATOM 676 N N . LYS A 1 84 ? -12.109 15.664 -6.477 1 90.62 84 LYS A N 1
ATOM 677 C CA . LYS A 1 84 ? -10.781 16.078 -6.035 1 90.62 84 LYS A CA 1
ATOM 678 C C . LYS A 1 84 ? -10.852 16.859 -4.723 1 90.62 84 LYS A C 1
ATOM 680 O O . LYS A 1 84 ? -11.836 17.531 -4.453 1 90.62 84 LYS A O 1
ATOM 685 N N . THR A 1 85 ? -9.789 16.734 -3.98 1 90.94 85 THR A N 1
ATOM 686 C CA . THR A 1 85 ? -9.648 17.484 -2.74 1 90.94 85 THR A CA 1
ATOM 687 C C . THR A 1 85 ? -9.703 18.984 -3.014 1 90.94 85 THR A C 1
ATOM 689 O O . THR A 1 85 ? -9.117 19.469 -3.988 1 90.94 85 THR A O 1
ATOM 692 N N . GLY A 1 86 ? -10.391 19.719 -2.211 1 92.19 86 GLY A N 1
ATOM 693 C CA . GLY A 1 86 ? -10.461 21.156 -2.324 1 92.19 86 GLY A CA 1
ATOM 694 C C . GLY A 1 86 ? -11.578 21.625 -3.236 1 92.19 86 GLY A C 1
ATOM 695 O O . GLY A 1 86 ? -11.859 22.828 -3.312 1 92.19 86 GLY A O 1
ATOM 696 N N . GLU A 1 87 ? -12.141 20.719 -3.932 1 94.69 87 GLU A N 1
ATOM 697 C CA . GLU A 1 87 ? -13.258 21.062 -4.801 1 94.69 87 GLU A CA 1
ATOM 698 C C . GLU A 1 87 ? -14.438 21.594 -3.992 1 94.69 87 GLU A C 1
ATOM 700 O O . GLU A 1 87 ? -14.703 21.125 -2.889 1 94.69 87 GLU A O 1
ATOM 705 N N . SER A 1 88 ? -15.156 22.578 -4.547 1 94.88 88 SER A N 1
ATOM 706 C CA . SER A 1 88 ? -16.281 23.203 -3.844 1 94.88 88 SER A CA 1
ATOM 707 C C . SER A 1 88 ? -17.516 23.266 -4.73 1 94.88 88 SER A C 1
ATOM 709 O O . SER A 1 88 ? -17.406 23.312 -5.957 1 94.88 88 SER A O 1
ATOM 711 N N . ALA A 1 89 ? -18.609 23.188 -4.148 1 92.69 89 ALA A N 1
ATOM 712 C CA . ALA A 1 89 ? -19.906 23.391 -4.789 1 92.69 89 ALA A CA 1
ATOM 713 C C . ALA A 1 89 ? -20.719 24.469 -4.07 1 92.69 89 ALA A C 1
ATOM 715 O O . ALA A 1 89 ? -20.766 24.5 -2.84 1 92.69 89 ALA A O 1
ATOM 716 N N . VAL A 1 90 ? -21.312 25.344 -4.793 1 89.62 90 VAL A N 1
ATOM 717 C CA . VAL A 1 90 ? -22.078 26.453 -4.246 1 89.62 90 VAL A CA 1
ATOM 718 C C . VAL A 1 90 ? -23.562 26.25 -4.539 1 89.62 90 VAL A C 1
ATOM 720 O O . VAL A 1 90 ? -23.953 25.938 -5.672 1 89.62 90 VAL A O 1
ATOM 723 N N . HIS A 1 91 ? -24.312 26.375 -3.52 1 82.12 91 HIS A N 1
ATOM 724 C CA . HIS A 1 91 ? -25.766 26.281 -3.66 1 82.12 91 HIS A CA 1
ATOM 725 C C . HIS A 1 91 ? -26.453 27.547 -3.156 1 82.12 91 HIS A C 1
ATOM 727 O O . HIS A 1 91 ? -26.094 28.078 -2.096 1 82.12 91 HIS A O 1
ATOM 733 N N . GLN A 1 92 ? -27.375 28.031 -3.982 1 79 92 GLN A N 1
ATOM 734 C CA . GLN A 1 92 ? -28.188 29.156 -3.547 1 79 92 GLN A CA 1
ATOM 735 C C . GLN A 1 92 ? -29.172 28.75 -2.457 1 79 92 GLN A C 1
ATOM 737 O O . GLN A 1 92 ? -29.766 27.672 -2.523 1 79 92 GLN A O 1
ATOM 742 N N . TRP A 1 93 ? -28.875 29.484 -1.403 1 65.12 93 TRP A N 1
ATOM 743 C CA . TRP A 1 93 ? -29.656 29.109 -0.231 1 65.12 93 TRP A CA 1
ATOM 744 C C . TRP A 1 93 ? -30.406 30.312 0.33 1 65.12 93 TRP A C 1
ATOM 746 O O . TRP A 1 93 ? -29.828 31.391 0.507 1 65.12 93 TRP A O 1
ATOM 756 N N . LEU A 1 94 ? -31.703 30.375 0.19 1 58.28 94 LEU A N 1
ATOM 757 C CA . LEU A 1 94 ? -32.469 31.469 0.774 1 58.28 94 LEU A CA 1
ATOM 758 C C . LEU A 1 94 ? -33.156 31.031 2.061 1 58.28 94 LEU A C 1
ATOM 760 O O . LEU A 1 94 ? -34.188 30.328 2.018 1 58.28 94 LEU A O 1
ATOM 764 N N . PRO A 1 95 ? -32.406 31.219 3.154 1 54.28 95 PRO A N 1
ATOM 765 C CA . PRO A 1 95 ? -33.094 30.75 4.355 1 54.28 95 PRO A CA 1
ATOM 766 C C . PRO A 1 95 ? -34.438 31.453 4.582 1 54.28 95 PRO A C 1
ATOM 768 O O . PRO A 1 95 ? -34.5 32.688 4.465 1 54.28 95 PRO A O 1
ATOM 771 N N . GLY A 1 96 ? -35.531 30.922 4.207 1 53.38 96 GLY A N 1
ATOM 772 C CA . GLY A 1 96 ? -36.781 31.578 4.516 1 53.38 96 GLY A CA 1
ATOM 773 C C . GLY A 1 96 ? -37.062 31.719 6.004 1 53.38 96 GLY A C 1
ATOM 774 O O . GLY A 1 96 ? -37.875 32.531 6.426 1 53.38 96 GLY A O 1
ATOM 775 N N . GLY A 1 97 ? -36.5 30.828 6.895 1 54.41 97 GLY A N 1
ATOM 776 C CA . GLY A 1 97 ? -36.969 30.797 8.266 1 54.41 97 GLY A CA 1
ATOM 777 C C . GLY A 1 97 ? -35.875 30.703 9.289 1 54.41 97 GLY A C 1
ATOM 778 O O . GLY A 1 97 ? -34.688 30.688 8.922 1 54.41 97 GLY A O 1
ATOM 779 N N . HIS A 1 98 ? -36.156 30.844 10.617 1 57.38 98 HIS A N 1
ATOM 780 C CA . HIS A 1 98 ? -35.344 30.906 11.812 1 57.38 98 HIS A CA 1
ATOM 781 C C . HIS A 1 98 ? -34.531 29.609 11.992 1 57.38 98 HIS A C 1
ATOM 783 O O . HIS A 1 98 ? -33.438 29.625 12.562 1 57.38 98 HIS A O 1
ATOM 789 N N . HIS A 1 99 ? -35.188 28.484 11.445 1 61.38 99 HIS A N 1
ATOM 790 C CA . HIS A 1 99 ? -34.531 27.203 11.703 1 61.38 99 HIS A CA 1
ATOM 791 C C . HIS A 1 99 ? -34.406 26.391 10.422 1 61.38 99 HIS A C 1
ATOM 793 O O . HIS A 1 99 ? -35.406 26.156 9.727 1 61.38 99 HIS A O 1
ATOM 799 N N . VAL A 1 100 ? -33.188 26.203 9.969 1 67.06 100 VAL A N 1
ATOM 800 C CA . VAL A 1 100 ? -32.938 25.359 8.812 1 67.06 100 VAL A CA 1
ATOM 801 C C . VAL A 1 100 ? -32.188 24.109 9.242 1 67.06 100 VAL A C 1
ATOM 803 O O . VAL A 1 100 ? -31.219 24.188 10.023 1 67.06 100 VAL A O 1
ATOM 806 N N . GLN A 1 101 ? -32.75 22.938 8.828 1 71.44 101 GLN A N 1
ATOM 807 C CA . GLN A 1 101 ? -32.031 21.672 9.062 1 71.44 101 GLN A CA 1
ATOM 808 C C . GLN A 1 101 ? -31.469 21.109 7.77 1 71.44 101 GLN A C 1
ATOM 810 O O . GLN A 1 101 ? -32.156 21.047 6.75 1 71.44 101 GLN A O 1
ATOM 815 N N . LEU A 1 102 ? -30.172 20.828 7.832 1 75.94 102 LEU A N 1
ATOM 816 C CA . LEU A 1 102 ? -29.516 20.188 6.699 1 75.94 102 LEU A CA 1
ATOM 817 C C . LEU A 1 102 ? -29.219 18.719 7.008 1 75.94 102 LEU A C 1
ATOM 819 O O . LEU A 1 102 ? -28.562 18.406 8.008 1 75.94 102 LEU A O 1
ATOM 823 N N . GLU A 1 103 ? -29.812 17.906 6.215 1 77 103 GLU A N 1
ATOM 824 C CA . GLU A 1 103 ? -29.469 16.484 6.238 1 77 103 GLU A CA 1
ATOM 825 C C . GLU A 1 103 ? -28.516 16.141 5.094 1 77 103 GLU A C 1
ATOM 827 O O . GLU A 1 103 ? -28.859 16.266 3.922 1 77 103 GLU A O 1
ATOM 832 N N . ILE A 1 104 ? -27.359 15.695 5.473 1 81.25 104 ILE A N 1
ATOM 833 C CA . ILE A 1 104 ? -26.312 15.477 4.48 1 81.25 104 ILE A CA 1
ATOM 834 C C . ILE A 1 104 ? -26.047 13.977 4.336 1 81.25 104 ILE A C 1
ATOM 836 O O . ILE A 1 104 ? -25.781 13.289 5.324 1 81.25 104 ILE A O 1
ATOM 840 N N . ASP A 1 105 ? -26.172 13.523 3.125 1 81.69 105 ASP A N 1
ATOM 841 C CA . ASP A 1 105 ? -25.844 12.148 2.75 1 81.69 105 ASP A CA 1
ATOM 842 C C . ASP A 1 105 ? -24.797 12.109 1.648 1 81.69 105 ASP A C 1
ATOM 844 O O . ASP A 1 105 ? -24.547 13.125 0.986 1 81.69 105 ASP A O 1
ATOM 848 N N . GLN A 1 106 ? -24.125 10.914 1.581 1 86.88 106 GLN A N 1
ATOM 849 C CA . GLN A 1 106 ? -23.125 10.797 0.539 1 86.88 106 GLN A CA 1
ATOM 850 C C . GLN A 1 106 ? -23.156 9.414 -0.111 1 86.88 106 GLN A C 1
ATOM 852 O O . GLN A 1 106 ? -23.438 8.422 0.554 1 86.88 106 GLN A O 1
ATOM 857 N N . ILE A 1 107 ? -22.953 9.43 -1.404 1 87.88 107 ILE A N 1
ATOM 858 C CA . ILE A 1 107 ? -22.75 8.203 -2.166 1 87.88 107 ILE A CA 1
ATOM 859 C C . ILE A 1 107 ? -21.328 8.18 -2.732 1 87.88 107 ILE A C 1
ATOM 861 O O . ILE A 1 107 ? -20.922 9.102 -3.443 1 87.88 107 ILE A O 1
ATOM 865 N N . ILE A 1 108 ? -20.594 7.129 -2.354 1 89.06 108 ILE A N 1
ATOM 866 C CA . ILE A 1 108 ? -19.219 6.988 -2.826 1 89.06 108 ILE A CA 1
ATOM 867 C C . ILE A 1 108 ? -19.172 6.027 -4.016 1 89.06 108 ILE A C 1
ATOM 869 O O . ILE A 1 108 ? -19.641 4.895 -3.92 1 89.06 108 ILE A O 1
ATOM 873 N N . HIS A 1 109 ? -18.609 6.523 -5.113 1 90.5 109 HIS A N 1
ATOM 874 C CA . HIS A 1 109 ? -18.438 5.711 -6.309 1 90.5 109 HIS A CA 1
ATOM 875 C C . HIS A 1 109 ? -16.969 5.348 -6.512 1 90.5 109 HIS A C 1
ATOM 877 O O . HIS A 1 109 ? -16.094 6.223 -6.496 1 90.5 109 HIS A O 1
ATOM 883 N N . GLU A 1 110 ? -16.719 4.07 -6.699 1 90.38 110 GLU A N 1
ATOM 884 C CA . GLU A 1 110 ? -15.352 3.602 -6.949 1 90.38 110 GLU A CA 1
ATOM 885 C C . GLU A 1 110 ? -15.289 2.771 -8.227 1 90.38 110 GLU A C 1
ATOM 887 O O . GLU A 1 110 ? -16.016 1.792 -8.383 1 90.38 110 GLU A O 1
ATOM 892 N N . ARG A 1 111 ? -14.484 3.205 -9.109 1 91.25 111 ARG A N 1
ATOM 893 C CA . ARG A 1 111 ? -14.266 2.438 -10.328 1 91.25 111 ARG A CA 1
ATOM 894 C C . ARG A 1 111 ? -13.344 1.246 -10.07 1 91.25 111 ARG A C 1
ATOM 896 O O . ARG A 1 111 ? -12.359 1.361 -9.336 1 91.25 111 ARG A O 1
ATOM 903 N N . GLN A 1 112 ? -13.688 0.073 -10.562 1 92.69 112 GLN A N 1
ATOM 904 C CA . GLN A 1 112 ? -12.922 -1.162 -10.422 1 92.69 112 GLN A CA 1
ATOM 905 C C . GLN A 1 112 ? -12.562 -1.741 -11.789 1 92.69 112 GLN A C 1
ATOM 907 O O . GLN A 1 112 ? -13.242 -1.471 -12.781 1 92.69 112 GLN A O 1
ATOM 912 N N . PHE A 1 113 ? -11.484 -2.5 -11.844 1 93.75 113 PHE A N 1
ATOM 913 C CA . PHE A 1 113 ? -11.125 -3.232 -13.055 1 93.75 113 PHE A CA 1
ATOM 914 C C . PHE A 1 113 ? -12.148 -4.328 -13.344 1 93.75 113 PHE A C 1
ATOM 916 O O . PHE A 1 113 ? -12.922 -4.711 -12.469 1 93.75 113 PHE A O 1
ATOM 923 N N . ASP A 1 114 ? -12.078 -4.852 -14.531 1 92.12 114 ASP A N 1
ATOM 924 C CA . ASP A 1 114 ? -12.945 -5.973 -14.898 1 92.12 114 ASP A CA 1
ATOM 925 C C . ASP A 1 114 ? -12.461 -7.27 -14.258 1 92.12 114 ASP A C 1
ATOM 927 O O . ASP A 1 114 ? -13.25 -8.188 -14.023 1 92.12 114 ASP A O 1
ATOM 931 N N . GLY A 1 115 ? -11.203 -7.219 -13.914 1 93.12 115 GLY A N 1
ATOM 932 C CA . GLY A 1 115 ? -10.633 -8.438 -13.352 1 93.12 115 GLY A CA 1
ATOM 933 C C . GLY A 1 115 ? -10.453 -9.539 -14.375 1 93.12 115 GLY A C 1
ATOM 934 O O . GLY A 1 115 ? -10.438 -9.281 -15.578 1 93.12 115 GLY A O 1
ATOM 935 N N . MET A 1 116 ? -10.25 -10.766 -13.914 1 94.25 116 MET A N 1
ATOM 936 C CA . MET A 1 116 ? -10.023 -11.922 -14.773 1 94.25 116 MET A CA 1
ATOM 937 C C . MET A 1 116 ? -11.312 -12.703 -14.992 1 94.25 116 MET A C 1
ATOM 939 O O . MET A 1 116 ? -12.234 -12.617 -14.18 1 94.25 116 MET A O 1
ATOM 943 N N . ASP A 1 117 ? -11.398 -13.359 -16.141 1 95.25 117 ASP A N 1
ATOM 944 C CA . ASP A 1 117 ? -12.492 -14.281 -16.406 1 95.25 117 ASP A CA 1
ATOM 945 C C . ASP A 1 117 ? -12.148 -15.695 -15.945 1 95.25 117 ASP A C 1
ATOM 947 O O . ASP A 1 117 ? -11.344 -16.391 -16.562 1 95.25 117 ASP A O 1
ATOM 951 N N . PHE A 1 118 ? -12.82 -16.141 -14.914 1 96.31 118 PHE A N 1
ATOM 952 C CA . PHE A 1 118 ? -12.516 -17.438 -14.328 1 96.31 118 PHE A CA 1
ATOM 953 C C . PHE A 1 118 ? -13.469 -18.5 -14.844 1 96.31 118 PHE A C 1
ATOM 955 O O . PHE A 1 118 ? -13.406 -19.656 -14.422 1 96.31 118 PHE A O 1
ATOM 962 N N . SER A 1 119 ? -14.398 -18.188 -15.703 1 94.88 119 SER A N 1
ATOM 963 C CA . SER A 1 119 ? -15.453 -19.094 -16.141 1 94.88 119 SER A CA 1
ATOM 964 C C . SER A 1 119 ? -14.93 -20.109 -17.156 1 94.88 119 SER A C 1
ATOM 966 O O . SER A 1 119 ? -15.578 -21.125 -17.422 1 94.88 119 SER A O 1
ATOM 968 N N . ARG A 1 120 ? -13.734 -19.859 -17.703 1 93.75 120 ARG A N 1
ATOM 969 C CA . ARG A 1 120 ? -13.086 -20.75 -18.656 1 93.75 120 ARG A CA 1
ATOM 970 C C . ARG A 1 120 ? -11.625 -21 -18.266 1 93.75 120 ARG A C 1
ATOM 972 O O . ARG A 1 120 ? -11.016 -20.172 -17.594 1 93.75 120 ARG A O 1
ATOM 979 N N . PRO A 1 121 ? -11.18 -22.156 -18.719 1 90.75 121 PRO A N 1
ATOM 980 C CA . PRO A 1 121 ? -9.766 -22.391 -18.438 1 90.75 121 PRO A CA 1
ATOM 981 C C . PRO A 1 121 ? -8.852 -21.375 -19.109 1 90.75 121 PRO A C 1
ATOM 983 O O . PRO A 1 121 ? -9.133 -20.922 -20.219 1 90.75 121 PRO A O 1
ATOM 986 N N . PHE A 1 122 ? -7.859 -20.953 -18.422 1 86.12 122 PHE A N 1
ATOM 987 C CA . PHE A 1 122 ? -6.824 -20.094 -18.969 1 86.12 122 PHE A CA 1
ATOM 988 C C . PHE A 1 122 ? -5.441 -20.562 -18.531 1 86.12 122 PHE A C 1
ATOM 990 O O . PHE A 1 122 ? -5.293 -21.172 -17.484 1 86.12 122 PHE A O 1
ATOM 997 N N . ASP A 1 123 ? -4.555 -20.406 -19.516 1 78.62 123 ASP A N 1
ATOM 998 C CA . ASP A 1 123 ? -3.164 -20.766 -19.266 1 78.62 123 ASP A CA 1
ATOM 999 C C . ASP A 1 123 ? -3.062 -22.188 -18.719 1 78.62 123 ASP A C 1
ATOM 1001 O O . ASP A 1 123 ? -3.562 -23.141 -19.328 1 78.62 123 ASP A O 1
ATOM 1005 N N . GLN A 1 124 ? -2.502 -22.344 -17.547 1 81.56 124 GLN A N 1
ATOM 1006 C CA . GLN A 1 124 ? -2.223 -23.672 -17.016 1 81.56 124 GLN A CA 1
ATOM 1007 C C . GLN A 1 124 ? -3.104 -24 -15.82 1 81.56 124 GLN A C 1
ATOM 1009 O O . GLN A 1 124 ? -2.643 -24.594 -14.844 1 81.56 124 GLN A O 1
ATOM 1014 N N . THR A 1 125 ? -4.402 -23.453 -15.914 1 88.69 125 THR A N 1
ATOM 1015 C CA . THR A 1 125 ? -5.305 -23.797 -14.812 1 88.69 125 THR A CA 1
ATOM 1016 C C . THR A 1 125 ? -5.527 -25.312 -14.75 1 88.69 125 THR A C 1
ATOM 1018 O O . THR A 1 125 ? -5.602 -25.969 -15.789 1 88.69 125 THR A O 1
ATOM 1021 N N . ASN A 1 126 ? -5.676 -25.875 -13.547 1 89 126 ASN A N 1
ATOM 1022 C CA . ASN A 1 126 ? -5.727 -27.328 -13.438 1 89 126 ASN A CA 1
ATOM 1023 C C . ASN A 1 126 ? -6.758 -27.781 -12.406 1 89 126 ASN A C 1
ATOM 1025 O O . ASN A 1 126 ? -6.73 -28.922 -11.953 1 89 126 ASN A O 1
ATOM 1029 N N . ALA A 1 127 ? -7.652 -26.922 -11.969 1 91.88 127 ALA A N 1
ATOM 1030 C CA . ALA A 1 127 ? -8.734 -27.266 -11.055 1 91.88 127 ALA A CA 1
ATOM 1031 C C . ALA A 1 127 ? -9.945 -26.359 -11.266 1 91.88 127 ALA A C 1
ATOM 1033 O O . ALA A 1 127 ? -9.812 -25.266 -11.797 1 91.88 127 ALA A O 1
ATOM 1034 N N . VAL A 1 128 ? -11.102 -26.891 -10.906 1 94.62 128 VAL A N 1
ATOM 1035 C CA . VAL A 1 128 ? -12.344 -26.125 -11 1 94.62 128 VAL A CA 1
ATOM 1036 C C . VAL A 1 128 ? -13.031 -26.078 -9.641 1 94.62 128 VAL A C 1
ATOM 1038 O O . VAL A 1 128 ? -13.234 -27.125 -9.008 1 94.62 128 VAL A O 1
ATOM 1041 N N . LEU A 1 129 ? -13.312 -24.922 -9.188 1 95.5 129 LEU A N 1
ATOM 1042 C CA . LEU A 1 129 ? -14.078 -24.719 -7.961 1 95.5 129 LEU A CA 1
ATOM 1043 C C . LEU A 1 129 ? -15.492 -24.219 -8.273 1 95.5 129 LEU A C 1
ATOM 1045 O O . LEU A 1 129 ? -15.664 -23.281 -9.047 1 95.5 129 LEU A O 1
ATOM 1049 N N . ARG A 1 130 ? -16.453 -24.938 -7.73 1 96.19 130 ARG A N 1
ATOM 1050 C CA . ARG A 1 130 ? -17.844 -24.547 -7.957 1 96.19 130 ARG A CA 1
ATOM 1051 C C . ARG A 1 130 ? -18.406 -23.812 -6.746 1 96.19 130 ARG A C 1
ATOM 1053 O O . ARG A 1 130 ? -18.375 -24.328 -5.629 1 96.19 130 ARG A O 1
ATOM 1060 N N . VAL A 1 131 ? -18.828 -22.641 -6.91 1 96.69 131 VAL A N 1
ATOM 1061 C CA . VAL A 1 131 ? -19.484 -21.797 -5.902 1 96.69 131 VAL A CA 1
ATOM 1062 C C . VAL A 1 131 ? -20.891 -21.422 -6.371 1 96.69 131 VAL A C 1
ATOM 1064 O O . VAL A 1 131 ? -21.047 -20.766 -7.395 1 96.69 131 VAL A O 1
ATOM 1067 N N . GLU 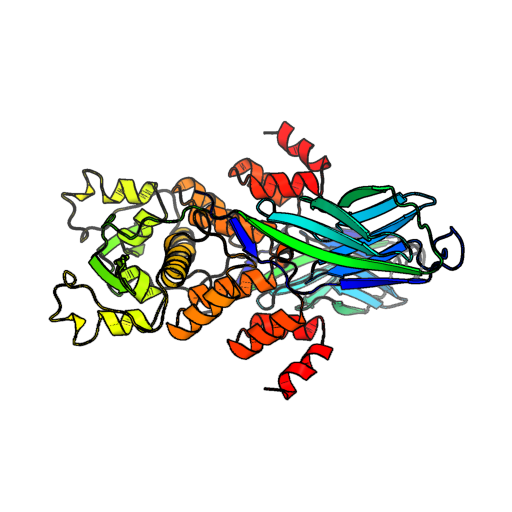A 1 132 ? -21.797 -21.828 -5.594 1 95.88 132 GLU A N 1
ATOM 1068 C CA . GLU A 1 132 ? -23.188 -21.703 -6.031 1 95.88 132 GLU A CA 1
ATOM 1069 C C . GLU A 1 132 ? -23.391 -22.312 -7.406 1 95.88 132 GLU A C 1
ATOM 1071 O O . GLU A 1 132 ? -23.188 -23.516 -7.59 1 95.88 132 GLU A O 1
ATOM 1076 N N . ASP A 1 133 ? -23.672 -21.562 -8.469 1 93.25 133 ASP A N 1
ATOM 1077 C CA . ASP A 1 133 ? -23.922 -22.125 -9.797 1 93.25 133 ASP A CA 1
ATOM 1078 C C . ASP A 1 133 ? -22.844 -21.688 -10.789 1 93.25 133 ASP A C 1
ATOM 1080 O O . ASP A 1 133 ? -23.062 -21.719 -12 1 93.25 133 ASP A O 1
ATOM 1084 N N . GLU A 1 134 ? -21.734 -21.328 -10.211 1 96.38 134 GLU A N 1
ATOM 1085 C CA . GLU A 1 134 ? -20.672 -20.844 -11.086 1 96.38 134 GLU A CA 1
ATOM 1086 C C . GLU A 1 134 ? -19.391 -21.656 -10.891 1 96.38 134 GLU A C 1
ATOM 1088 O O . GLU A 1 134 ? -19.031 -21.984 -9.758 1 96.38 134 GLU A O 1
ATOM 1093 N N . ASP A 1 135 ? -18.766 -21.922 -12.008 1 96.19 135 ASP A N 1
ATOM 1094 C CA . ASP A 1 135 ? -17.484 -22.625 -11.984 1 96.19 135 ASP A CA 1
ATOM 1095 C C . ASP A 1 135 ? -16.328 -21.625 -12.109 1 96.19 135 ASP A C 1
ATOM 1097 O O . ASP A 1 135 ? -16.375 -20.688 -12.898 1 96.19 135 ASP A O 1
ATOM 1101 N N . PHE A 1 136 ? -15.336 -21.797 -11.312 1 97.06 136 PHE A N 1
ATOM 1102 C CA . PHE A 1 136 ? -14.125 -20.984 -11.352 1 97.06 136 PHE A CA 1
ATOM 1103 C C . PHE A 1 136 ? -12.906 -21.844 -11.664 1 97.06 136 PHE A C 1
ATOM 1105 O O . PHE A 1 136 ? -12.531 -22.719 -10.875 1 97.06 136 PHE A O 1
ATOM 1112 N N . HIS A 1 137 ? -12.281 -21.609 -12.797 1 95.12 137 HIS A N 1
ATOM 1113 C CA . HIS A 1 137 ? -11.039 -22.297 -13.156 1 95.12 137 HIS A CA 1
ATOM 1114 C C . HIS A 1 137 ? -9.844 -21.656 -12.469 1 95.12 137 HIS A C 1
ATOM 1116 O O . HIS A 1 137 ? -9.617 -20.438 -12.594 1 95.12 137 HIS A O 1
ATOM 1122 N N . VAL A 1 138 ? -9.094 -22.422 -11.711 1 95 138 VAL A N 1
ATOM 1123 C CA . VAL A 1 138 ? -8.008 -21.875 -10.906 1 95 138 VAL A CA 1
ATOM 1124 C C . VAL A 1 138 ? -6.762 -22.75 -11.078 1 95 138 VAL A C 1
ATOM 1126 O O . VAL A 1 138 ? -6.816 -23.828 -11.672 1 95 138 VAL A O 1
ATOM 1129 N N . HIS A 1 139 ? -5.613 -22.25 -10.695 1 92.81 139 HIS A N 1
ATOM 1130 C CA . HIS A 1 139 ? -4.367 -23 -10.641 1 92.81 139 HIS A CA 1
ATOM 1131 C C . HIS A 1 139 ? -4.047 -23.422 -9.211 1 92.81 139 HIS A C 1
ATOM 1133 O O . HIS A 1 139 ? -3.924 -22.578 -8.32 1 92.81 139 HIS A O 1
ATOM 1139 N N . THR A 1 140 ? -3.852 -24.672 -8.961 1 92.12 140 THR A N 1
ATOM 1140 C CA . THR A 1 140 ? -3.717 -25.203 -7.613 1 92.12 140 THR A CA 1
ATOM 1141 C C . THR A 1 140 ? -2.455 -24.672 -6.941 1 92.12 140 THR A C 1
ATOM 1143 O O . THR A 1 140 ? -2.439 -24.453 -5.73 1 92.12 140 THR A O 1
ATOM 1146 N N . PHE A 1 141 ? -1.418 -24.438 -7.719 1 90.31 141 PHE A N 1
ATOM 1147 C CA . PHE A 1 141 ? -0.173 -23.953 -7.141 1 90.31 141 PHE A CA 1
ATOM 1148 C C . PHE A 1 141 ? -0.38 -22.594 -6.492 1 90.31 141 PHE A C 1
ATOM 1150 O O . PHE A 1 141 ? -0.011 -22.391 -5.332 1 90.31 141 PHE A O 1
ATOM 1157 N N . LEU A 1 142 ? -0.936 -21.672 -7.238 1 93.5 142 LEU A N 1
ATOM 1158 C CA . LEU A 1 142 ? -1.091 -20.312 -6.758 1 93.5 142 LEU A CA 1
ATOM 1159 C C . LEU A 1 142 ? -1.981 -20.266 -5.523 1 93.5 142 LEU A C 1
ATOM 1161 O O . LEU A 1 142 ? -1.629 -19.625 -4.523 1 93.5 142 LEU A O 1
ATOM 1165 N N . LEU A 1 143 ? -3.076 -20.938 -5.559 1 94.56 143 LEU A N 1
ATOM 1166 C CA . LEU A 1 143 ? -3.988 -20.922 -4.418 1 94.56 143 LEU A CA 1
ATOM 1167 C C . LEU A 1 143 ? -3.352 -21.578 -3.201 1 94.56 143 LEU A C 1
ATOM 1169 O O . LEU A 1 143 ? -3.531 -21.109 -2.074 1 94.56 143 LEU A O 1
ATOM 1173 N N . SER A 1 144 ? -2.596 -22.703 -3.457 1 93.56 144 SER A N 1
ATOM 1174 C CA . SER A 1 144 ? -1.923 -23.375 -2.355 1 93.56 144 SER A CA 1
ATOM 1175 C C . SER A 1 144 ? -0.824 -22.516 -1.755 1 93.56 144 SER A C 1
ATOM 1177 O O . SER A 1 144 ? -0.56 -22.578 -0.553 1 93.56 144 SER A O 1
ATOM 1179 N N . LEU A 1 145 ? -0.212 -21.719 -2.559 1 93.25 145 LEU A N 1
ATOM 1180 C CA . LEU A 1 145 ? 0.867 -20.828 -2.123 1 93.25 145 LEU A CA 1
ATOM 1181 C C . LEU A 1 145 ? 0.344 -19.766 -1.167 1 93.25 145 LEU A C 1
ATOM 1183 O O . LEU A 1 145 ? 1.006 -19.422 -0.182 1 93.25 145 LEU A O 1
ATOM 1187 N N . VAL A 1 146 ? -0.908 -19.281 -1.409 1 95.06 146 VAL A N 1
ATOM 1188 C CA . VAL A 1 146 ? -1.334 -18.078 -0.699 1 95.06 146 VAL A CA 1
ATOM 1189 C C . VAL A 1 146 ? -2.352 -18.453 0.378 1 95.06 146 VAL A C 1
ATOM 1191 O O . VAL A 1 146 ? -2.662 -17.641 1.253 1 95.06 146 VAL A O 1
ATOM 1194 N N . SER A 1 147 ? -2.869 -19.688 0.366 1 95.94 147 SER A N 1
ATOM 1195 C CA . SER A 1 147 ? -3.924 -20.094 1.289 1 95.94 147 SER A CA 1
ATOM 1196 C C . SER A 1 147 ? -3.658 -21.5 1.851 1 95.94 147 SER A C 1
ATOM 1198 O O . SER A 1 147 ? -3.578 -22.469 1.099 1 95.94 147 SER A O 1
ATOM 1200 N N . ARG A 1 148 ? -3.705 -21.641 3.145 1 94.44 148 ARG A N 1
ATOM 1201 C CA . ARG A 1 148 ? -3.541 -22.938 3.793 1 94.44 148 ARG A CA 1
ATOM 1202 C C . ARG A 1 148 ? -4.773 -23.812 3.584 1 94.44 148 ARG A C 1
ATOM 1204 O O . ARG A 1 148 ? -4.656 -25.031 3.443 1 94.44 148 ARG A O 1
ATOM 1211 N N . TYR A 1 149 ? -5.879 -23.203 3.539 1 95 149 TYR A N 1
ATOM 1212 C CA . TYR A 1 149 ? -7.121 -23.922 3.279 1 95 149 TYR A CA 1
ATOM 1213 C C . TYR A 1 149 ? -7.066 -24.641 1.936 1 95 149 TYR A C 1
ATOM 1215 O O . TYR A 1 149 ? -7.309 -25.844 1.859 1 95 149 TYR A O 1
ATOM 1223 N N . PHE A 1 150 ? -6.711 -23.984 0.921 1 94.38 150 PHE A N 1
ATOM 1224 C CA . PHE A 1 150 ? -6.684 -24.562 -0.414 1 94.38 150 PHE A CA 1
ATOM 1225 C C . PHE A 1 150 ? -5.527 -25.547 -0.546 1 94.38 150 PHE A C 1
ATOM 1227 O O . PHE A 1 150 ? -5.633 -26.547 -1.261 1 94.38 150 PHE A O 1
ATOM 1234 N N . ARG A 1 151 ? -4.414 -25.203 0.158 1 93.25 151 ARG A N 1
ATOM 1235 C CA . ARG A 1 151 ? -3.305 -26.156 0.174 1 93.25 151 ARG A CA 1
ATOM 1236 C C . ARG A 1 151 ? -3.754 -27.516 0.706 1 93.25 151 ARG A C 1
ATOM 1238 O O . ARG A 1 151 ? -3.428 -28.547 0.126 1 93.25 151 ARG A O 1
ATOM 1245 N N . ILE A 1 152 ? -4.496 -27.531 1.762 1 92.25 152 ILE A N 1
ATOM 1246 C CA . ILE A 1 152 ? -5 -28.75 2.369 1 92.25 152 ILE A CA 1
ATOM 1247 C C . ILE A 1 152 ? -6.047 -29.391 1.456 1 92.25 152 ILE A C 1
ATOM 1249 O O . ILE A 1 152 ? -6.035 -30.609 1.236 1 92.25 152 ILE A O 1
ATOM 1253 N N . LEU A 1 153 ? -6.918 -28.547 0.906 1 89.5 153 LEU A N 1
ATOM 1254 C CA . LEU A 1 153 ? -7.992 -29 0.038 1 89.5 153 LEU A CA 1
ATOM 1255 C C . LEU A 1 153 ? -7.434 -29.766 -1.161 1 89.5 153 LEU A C 1
ATOM 1257 O O . LEU A 1 153 ? -7.945 -30.828 -1.525 1 89.5 153 LEU A O 1
ATOM 1261 N N . PHE A 1 154 ? -6.312 -29.25 -1.752 1 88.69 154 PHE A N 1
ATOM 1262 C CA . PHE A 1 154 ? -5.789 -29.797 -2.996 1 88.69 154 PHE A CA 1
ATOM 1263 C C . PHE A 1 154 ? -4.855 -30.969 -2.715 1 88.69 154 PHE A C 1
ATOM 1265 O O . PHE A 1 154 ? -4.574 -31.781 -3.605 1 88.69 154 PHE A O 1
ATOM 1272 N N . ASN A 1 155 ? -4.168 -31 -1.575 1 80.38 155 ASN A N 1
ATOM 1273 C CA . ASN A 1 155 ? -3.246 -32.062 -1.242 1 80.38 155 ASN A CA 1
ATOM 1274 C C . ASN A 1 155 ? -3.938 -33.188 -0.447 1 80.38 155 ASN A C 1
ATOM 1276 O O . ASN A 1 155 ? -3.316 -34.188 -0.11 1 80.38 155 ASN A O 1
ATOM 1280 N N . GLY A 1 156 ? -5.027 -33 0.062 1 68.44 156 GLY A N 1
ATOM 1281 C CA . GLY A 1 156 ? -5.715 -34 0.863 1 68.44 156 GLY A CA 1
ATOM 1282 C C . GLY A 1 156 ? -6.184 -35.188 0.053 1 68.44 156 GLY A C 1
ATOM 1283 O O . GLY A 1 156 ? -6.105 -35.188 -1.178 1 68.44 156 GLY A O 1
ATOM 1284 N N . PRO A 1 157 ? -6.273 -36.312 0.813 1 56.62 157 PRO A N 1
ATOM 1285 C CA . PRO A 1 157 ? -6.68 -37.594 0.253 1 56.62 157 PRO A CA 1
ATOM 1286 C C . PRO A 1 157 ? -7.785 -37.469 -0.793 1 56.62 157 PRO A C 1
ATOM 1288 O O . PRO A 1 157 ? -7.918 -38.344 -1.666 1 56.62 157 PRO A O 1
ATOM 1291 N N . PHE A 1 158 ? -8.539 -36.594 -0.599 1 49.25 158 PHE A N 1
ATOM 1292 C CA . PHE A 1 158 ? -9.648 -36.438 -1.529 1 49.25 158 PHE A CA 1
ATOM 1293 C C . PHE A 1 158 ? -9.164 -35.938 -2.877 1 49.25 158 PHE A C 1
ATOM 1295 O O . PHE A 1 158 ? -9.883 -36 -3.875 1 49.25 158 PHE A O 1
ATOM 1302 N N . SER A 1 159 ? -7.988 -35.281 -2.889 1 51.5 159 SER A N 1
ATOM 1303 C CA . SER A 1 159 ? -7.391 -34.75 -4.113 1 51.5 159 SER A CA 1
ATOM 1304 C C . SER A 1 159 ? -6.789 -35.844 -4.961 1 51.5 159 SER A C 1
ATOM 1306 O O . SER A 1 159 ? -6.559 -35.688 -6.156 1 51.5 159 SER A O 1
ATOM 1308 N N . GLU A 1 160 ? -6.109 -36.844 -4.336 1 46 160 GLU A N 1
ATOM 1309 C CA . GLU A 1 160 ? -5.523 -37.938 -5.094 1 46 160 GLU A CA 1
ATOM 1310 C C . GLU A 1 160 ? -6.477 -38.438 -6.176 1 46 160 GLU A C 1
ATOM 1312 O O . GLU A 1 160 ? -6.043 -38.781 -7.27 1 46 160 GLU A O 1
ATOM 1317 N N . SER A 1 161 ? -7.582 -38.969 -5.645 1 42.59 161 SER A N 1
ATOM 1318 C CA . SER A 1 161 ? -8.492 -39.656 -6.551 1 42.59 161 SER A CA 1
ATOM 1319 C C . SER A 1 161 ? -9.164 -38.688 -7.512 1 42.59 161 SER A C 1
ATOM 1321 O O . SER A 1 161 ? -9.812 -39.094 -8.477 1 42.59 161 SER A O 1
ATOM 1323 N N . SER A 1 162 ? -9.352 -37.375 -7.156 1 46.34 162 SER A N 1
ATOM 1324 C CA . SER A 1 162 ? -10.336 -36.594 -7.91 1 46.34 162 SER A CA 1
ATOM 1325 C C . SER A 1 162 ? -9.711 -35.969 -9.156 1 46.34 162 SER A C 1
ATOM 1327 O O . SER A 1 162 ? -8.648 -35.344 -9.078 1 46.34 162 SER A O 1
ATOM 1329 N N . ASP A 1 163 ? -9.828 -36.562 -10.227 1 52.78 163 ASP A N 1
ATOM 1330 C CA . ASP A 1 163 ? -9.727 -36 -11.57 1 52.78 163 ASP A CA 1
ATOM 1331 C C . ASP A 1 163 ? -10 -34.5 -11.555 1 52.78 163 ASP A C 1
ATOM 1333 O O . ASP A 1 163 ? -11.117 -34.062 -11.25 1 52.78 163 ASP A O 1
ATOM 1337 N N . LEU A 1 164 ? -8.914 -33.688 -11.148 1 57.69 164 LEU A N 1
ATOM 1338 C CA . LEU A 1 164 ? -9.062 -32.219 -11.125 1 57.69 164 LEU A CA 1
ATOM 1339 C C . LEU A 1 164 ? -10.023 -31.766 -12.211 1 57.69 164 LEU A C 1
ATOM 1341 O O . LEU A 1 164 ? -10.219 -30.562 -12.398 1 57.69 164 LEU A O 1
ATOM 1345 N N . THR A 1 165 ? -10.57 -32.781 -12.906 1 63.16 165 THR A N 1
ATOM 1346 C CA . THR A 1 165 ? -11.602 -32.5 -13.891 1 63.16 165 THR A CA 1
ATOM 1347 C C . THR A 1 165 ? -12.969 -32.344 -13.219 1 63.16 165 THR A C 1
ATOM 1349 O O . THR A 1 165 ? -13.898 -31.781 -13.82 1 63.16 165 THR A O 1
ATOM 1352 N N . THR A 1 166 ? -13.062 -32.844 -11.922 1 79.88 166 THR A N 1
ATOM 1353 C CA . THR A 1 166 ? -14.352 -32.688 -11.258 1 79.88 166 THR A CA 1
ATOM 1354 C C . THR A 1 166 ? -14.359 -31.422 -10.391 1 79.88 166 THR A C 1
ATOM 1356 O O . THR A 1 166 ? -13.453 -31.219 -9.578 1 79.88 166 THR A O 1
ATOM 1359 N N . PRO A 1 167 ? -15.359 -30.703 -10.578 1 89.69 167 PRO A N 1
ATOM 1360 C CA . PRO A 1 167 ? -15.438 -29.453 -9.82 1 89.69 167 PRO A CA 1
ATOM 1361 C C . PRO A 1 167 ? -15.562 -29.672 -8.312 1 89.69 167 PRO A C 1
ATOM 1363 O O . PRO A 1 167 ? -16.281 -30.594 -7.887 1 89.69 167 PRO A O 1
ATOM 1366 N N . ILE A 1 168 ? -14.812 -29.078 -7.473 1 91.94 168 ILE A N 1
ATOM 1367 C CA . ILE A 1 168 ? -14.891 -29.094 -6.016 1 91.94 168 ILE A CA 1
ATOM 1368 C C . ILE A 1 168 ? -15.852 -28.016 -5.539 1 91.94 168 ILE A C 1
ATOM 1370 O O . ILE A 1 168 ? -15.664 -26.828 -5.844 1 91.94 168 ILE A O 1
ATOM 1374 N N . GLU A 1 169 ? -16.828 -28.375 -4.793 1 93.31 169 GLU A N 1
ATOM 1375 C CA . GLU A 1 169 ? -17.859 -27.422 -4.352 1 93.31 169 GLU A CA 1
ATOM 1376 C C . GLU A 1 169 ? -17.422 -26.688 -3.086 1 93.31 169 GLU A C 1
ATOM 1378 O O . GLU A 1 169 ? -16.953 -27.312 -2.133 1 93.31 169 GLU A O 1
ATOM 1383 N N . LEU A 1 170 ? -17.438 -25.453 -3.1 1 94.38 170 LEU A N 1
ATOM 1384 C CA . LEU A 1 170 ? -17.234 -24.625 -1.92 1 94.38 170 LEU A CA 1
ATOM 1385 C C . LEU A 1 170 ? -18.562 -24.094 -1.396 1 94.38 170 LEU A C 1
ATOM 1387 O O . LEU A 1 170 ? -19.359 -23.547 -2.164 1 94.38 170 LEU A O 1
ATOM 1391 N N . LYS A 1 171 ? -18.594 -24.219 -0.11 1 89.25 171 LYS A N 1
ATOM 1392 C CA . LYS A 1 171 ? -19.844 -23.797 0.514 1 89.25 171 LYS A CA 1
ATOM 1393 C C . LYS A 1 171 ? -19.656 -22.516 1.326 1 89.25 171 LYS A C 1
ATOM 1395 O O . LYS A 1 171 ? -18.531 -22.062 1.528 1 89.25 171 LYS A O 1
ATOM 1400 N N . GLU A 1 172 ? -20.641 -21.609 1.555 1 89 172 GLU A N 1
ATOM 1401 C CA . GLU A 1 172 ? -20.688 -20.5 2.508 1 89 172 GLU A CA 1
ATOM 1402 C C . GLU A 1 172 ? -20.109 -19.219 1.9 1 89 172 GLU A C 1
ATOM 1404 O O . GLU A 1 172 ? -19.531 -18.391 2.611 1 89 172 GLU A O 1
ATOM 1409 N N . VAL A 1 173 ? -19.953 -19.234 0.664 1 94 173 VAL A N 1
ATOM 1410 C CA . VAL A 1 173 ? -19.469 -18.031 0.013 1 94 173 VAL A CA 1
ATOM 1411 C C . VAL A 1 173 ? -20.281 -17.75 -1.249 1 94 173 VAL A C 1
ATOM 1413 O O . VAL A 1 173 ? -20.734 -18.688 -1.912 1 94 173 VAL A O 1
ATOM 1416 N N . SER A 1 174 ? -20.5 -16.516 -1.513 1 95.88 174 SER A N 1
ATOM 1417 C CA . SER A 1 174 ? -21.188 -16.156 -2.748 1 95.88 174 SER A CA 1
ATOM 1418 C C . SER A 1 174 ? -20.219 -16.125 -3.932 1 95.88 174 SER A C 1
ATOM 1420 O O . SER A 1 174 ? -19.016 -15.93 -3.756 1 95.88 174 SER A O 1
ATOM 1422 N N . SER A 1 175 ? -20.781 -16.266 -5.117 1 96.56 175 SER A N 1
ATOM 1423 C CA . SER A 1 175 ? -19.984 -16.234 -6.336 1 96.56 175 SER A CA 1
ATOM 1424 C C . SER A 1 175 ? -19.281 -14.891 -6.504 1 96.56 175 SER A C 1
ATOM 1426 O O . SER A 1 175 ? -18.109 -14.836 -6.887 1 96.56 175 SER A O 1
ATOM 1428 N N . CYS A 1 176 ? -19.984 -13.883 -6.152 1 95.31 176 CYS A N 1
ATOM 1429 C CA . CYS A 1 176 ? -19.438 -12.539 -6.293 1 95.31 176 CYS A CA 1
ATOM 1430 C C . CYS A 1 176 ? -18.266 -12.32 -5.34 1 95.31 176 CYS A C 1
ATOM 1432 O O . CYS A 1 176 ? -17.203 -11.844 -5.742 1 95.31 176 CYS A O 1
ATOM 1434 N N . SER A 1 177 ? -18.453 -12.734 -4.156 1 96.12 177 SER A N 1
ATOM 1435 C CA . SER A 1 177 ? -17.406 -12.578 -3.146 1 96.12 177 SER A CA 1
ATOM 1436 C C . SER A 1 177 ? -16.188 -13.422 -3.484 1 96.12 177 SER A C 1
ATOM 1438 O O . SER A 1 177 ? -15.047 -12.969 -3.33 1 96.12 177 SER A O 1
ATOM 1440 N N . PHE A 1 178 ? -16.469 -14.641 -3.951 1 97.56 178 PHE A N 1
ATOM 1441 C CA . PHE A 1 178 ? -15.359 -15.531 -4.293 1 97.56 178 PHE A CA 1
ATOM 1442 C C . PHE A 1 178 ? -14.586 -15 -5.484 1 97.56 178 PHE A C 1
ATOM 1444 O O . PHE A 1 178 ? -13.352 -15.07 -5.516 1 97.56 178 PHE A O 1
ATOM 1451 N N . ARG A 1 179 ? -15.297 -14.422 -6.418 1 97.25 179 ARG A N 1
ATOM 1452 C CA . ARG A 1 179 ? -14.664 -13.789 -7.574 1 97.25 179 ARG A CA 1
ATOM 1453 C C . ARG A 1 179 ? -13.742 -12.656 -7.141 1 97.25 179 ARG A C 1
ATOM 1455 O O . ARG A 1 179 ? -12.633 -12.516 -7.672 1 97.25 179 ARG A O 1
ATOM 1462 N N . ASN A 1 180 ? -14.117 -11.844 -6.203 1 96.81 180 ASN A N 1
ATOM 1463 C CA . ASN A 1 180 ? -13.297 -10.75 -5.684 1 96.81 180 ASN A CA 1
ATOM 1464 C C . ASN A 1 180 ? -12.031 -11.273 -5.016 1 96.81 180 ASN A C 1
ATOM 1466 O O . ASN A 1 180 ? -10.945 -10.719 -5.207 1 96.81 180 ASN A O 1
ATOM 1470 N N . LEU A 1 181 ? -12.219 -12.328 -4.289 1 98.12 181 LEU A N 1
ATOM 1471 C CA . LEU A 1 181 ? -11.062 -12.93 -3.637 1 98.12 181 LEU A CA 1
ATOM 1472 C C . LEU A 1 181 ? -10.055 -13.43 -4.668 1 98.12 181 LEU A C 1
ATOM 1474 O O . LEU A 1 181 ? -8.859 -13.133 -4.566 1 98.12 181 LEU A O 1
ATOM 1478 N N . LEU A 1 182 ? -10.586 -14.141 -5.68 1 98 182 LEU A N 1
ATOM 1479 C CA . LEU A 1 182 ? -9.703 -14.664 -6.715 1 98 182 LEU A CA 1
ATOM 1480 C C . LEU A 1 182 ? -9.008 -13.531 -7.461 1 98 182 LEU A C 1
ATOM 1482 O O . LEU A 1 182 ? -7.816 -13.625 -7.77 1 98 182 LEU A O 1
ATOM 1486 N N . ASN A 1 183 ? -9.758 -12.516 -7.707 1 97.62 183 ASN A N 1
ATOM 1487 C CA . ASN A 1 183 ? -9.148 -11.383 -8.391 1 97.62 183 ASN A CA 1
ATOM 1488 C C . ASN A 1 183 ? -8.07 -10.727 -7.527 1 97.62 183 ASN A C 1
ATOM 1490 O O . ASN A 1 183 ? -7.051 -10.266 -8.047 1 97.62 183 ASN A O 1
ATOM 1494 N N . CYS A 1 184 ? -8.273 -10.602 -6.273 1 98 184 CYS A N 1
ATOM 1495 C CA . CYS A 1 184 ? -7.242 -10.07 -5.391 1 98 184 CYS A CA 1
ATOM 1496 C C . CYS A 1 184 ? -5.988 -10.93 -5.441 1 98 184 CYS A C 1
ATOM 1498 O O . CYS A 1 184 ? -4.871 -10.406 -5.434 1 98 184 CYS A O 1
ATOM 1500 N N . ILE A 1 185 ? -6.152 -12.188 -5.547 1 97.69 185 ILE A N 1
ATOM 1501 C CA . ILE A 1 185 ? -5.039 -13.125 -5.539 1 97.69 185 ILE A CA 1
ATOM 1502 C C . ILE A 1 185 ? -4.328 -13.102 -6.891 1 97.69 185 ILE A C 1
ATOM 1504 O O . ILE A 1 185 ? -3.1 -13.023 -6.953 1 97.69 185 ILE A O 1
ATOM 1508 N N . TYR A 1 186 ? -5.098 -13.109 -8.008 1 96.12 186 TYR A N 1
ATOM 1509 C CA . TYR A 1 186 ? -4.547 -13.336 -9.344 1 96.12 186 TYR A CA 1
ATOM 1510 C C . TYR A 1 186 ? -4.156 -12.016 -10 1 96.12 186 TYR A C 1
ATOM 1512 O O . TYR A 1 186 ? -3.215 -11.969 -10.797 1 96.12 186 TYR A O 1
ATOM 1520 N N . ALA A 1 187 ? -4.902 -10.961 -9.633 1 95.38 187 ALA A N 1
ATOM 1521 C CA . ALA A 1 187 ? -4.832 -9.82 -10.547 1 95.38 187 ALA A CA 1
ATOM 1522 C C . ALA A 1 187 ? -4.379 -8.562 -9.812 1 95.38 187 ALA A C 1
ATOM 1524 O O . ALA A 1 187 ? -4.086 -7.543 -10.445 1 95.38 187 ALA A O 1
ATOM 1525 N N . TYR A 1 188 ? -4.344 -8.578 -8.438 1 95.75 188 TYR A N 1
ATOM 1526 C CA . TYR A 1 188 ? -3.865 -7.402 -7.715 1 95.75 188 TYR A CA 1
ATOM 1527 C C . TYR A 1 188 ? -2.389 -7.148 -7.996 1 95.75 188 TYR A C 1
ATOM 1529 O O . TYR A 1 188 ? -1.591 -8.086 -8.039 1 95.75 188 TYR A O 1
ATOM 1537 N N . PRO A 1 189 ? -1.979 -5.898 -8.258 1 94.94 189 PRO A N 1
ATOM 1538 C CA . PRO A 1 189 ? -2.732 -4.645 -8.188 1 94.94 189 PRO A CA 1
ATOM 1539 C C . PRO A 1 189 ? -3.125 -4.113 -9.562 1 94.94 189 PRO A C 1
ATOM 1541 O O . PRO A 1 189 ? -3.934 -3.189 -9.664 1 94.94 189 PRO A O 1
ATOM 1544 N N . ASN A 1 190 ? -2.629 -4.648 -10.609 1 90.94 190 ASN A N 1
ATOM 1545 C CA . ASN A 1 190 ? -2.803 -4.062 -11.938 1 90.94 190 ASN A CA 1
ATOM 1546 C C . ASN A 1 190 ? -4.16 -4.426 -12.531 1 90.94 190 ASN A C 1
ATOM 1548 O O . ASN A 1 190 ? -4.605 -3.793 -13.492 1 90.94 190 ASN A O 1
ATOM 1552 N N . GLY A 1 191 ? -4.891 -5.395 -11.984 1 93.75 191 GLY A N 1
ATOM 1553 C CA . GLY A 1 191 ? -6.18 -5.812 -12.508 1 93.75 191 GLY A CA 1
ATOM 1554 C C . GLY A 1 191 ? -7.27 -5.852 -11.453 1 93.75 191 GLY A C 1
ATOM 1555 O O . GLY A 1 191 ? -8.391 -6.285 -11.727 1 93.75 191 GLY A O 1
ATOM 1556 N N . PHE A 1 192 ? -6.973 -5.422 -10.344 1 95.88 192 PHE A N 1
ATOM 1557 C CA . PHE A 1 192 ? -7.918 -5.418 -9.234 1 95.88 192 PHE A CA 1
ATOM 1558 C C . PHE A 1 192 ? -7.531 -4.371 -8.195 1 95.88 192 PHE A C 1
ATOM 1560 O O . PHE A 1 192 ? -6.348 -4.191 -7.898 1 95.88 192 PHE A O 1
ATOM 1567 N N . ARG A 1 193 ? -8.516 -3.703 -7.598 1 95.25 193 ARG A N 1
ATOM 1568 C CA . ARG A 1 193 ? -8.266 -2.707 -6.562 1 95.25 193 ARG A CA 1
ATOM 1569 C C . ARG A 1 193 ? -8.891 -3.123 -5.234 1 95.25 193 ARG A C 1
ATOM 1571 O O . ARG A 1 193 ? -10.008 -3.629 -5.199 1 95.25 193 ARG A O 1
ATOM 1578 N N . ILE A 1 194 ? -8.062 -2.979 -4.234 1 95.69 194 ILE A N 1
ATOM 1579 C CA . ILE A 1 194 ? -8.664 -3 -2.904 1 95.69 194 ILE A CA 1
ATOM 1580 C C . ILE A 1 194 ? -9.258 -1.63 -2.586 1 95.69 194 ILE A C 1
ATOM 1582 O O . ILE A 1 194 ? -8.555 -0.617 -2.629 1 95.69 194 ILE A O 1
ATOM 1586 N N . THR A 1 195 ? -10.5 -1.6 -2.342 1 93.5 195 THR A N 1
ATOM 1587 C CA . THR A 1 195 ? -11.211 -0.342 -2.15 1 93.5 195 THR A CA 1
ATOM 1588 C C . THR A 1 195 ? -11.961 -0.344 -0.822 1 93.5 195 THR A C 1
ATOM 1590 O O . THR A 1 195 ? -11.992 -1.356 -0.121 1 93.5 195 THR A O 1
ATOM 1593 N N . ARG A 1 196 ? -12.516 0.763 -0.51 1 91.88 196 ARG A N 1
ATOM 1594 C CA . ARG A 1 196 ? -13.367 0.886 0.667 1 91.88 196 ARG A CA 1
ATOM 1595 C C . ARG A 1 196 ? -14.547 -0.082 0.593 1 91.88 196 ARG A C 1
ATOM 1597 O O . ARG A 1 196 ? -14.945 -0.66 1.606 1 91.88 196 ARG A O 1
ATOM 1604 N N . GLY A 1 197 ? -14.992 -0.323 -0.569 1 90.75 197 GLY A N 1
ATOM 1605 C CA . GLY A 1 197 ? -16.203 -1.115 -0.773 1 90.75 197 GLY A CA 1
ATOM 1606 C C . GLY A 1 197 ? -15.953 -2.607 -0.639 1 90.75 197 GLY A C 1
ATOM 1607 O O . GLY A 1 197 ? -16.891 -3.371 -0.381 1 90.75 197 GLY A O 1
ATOM 1608 N N . ASN A 1 198 ? -14.727 -3.023 -0.798 1 94.62 198 ASN A N 1
ATOM 1609 C CA . ASN A 1 198 ? -14.539 -4.469 -0.834 1 94.62 198 ASN A CA 1
ATOM 1610 C C . ASN A 1 198 ? -13.586 -4.938 0.265 1 94.62 198 ASN A C 1
ATOM 1612 O O . ASN A 1 198 ? -13.438 -6.141 0.489 1 94.62 198 ASN A O 1
ATOM 1616 N N . ILE A 1 199 ? -12.984 -4.016 1.024 1 96.62 199 ILE A N 1
ATOM 1617 C CA . ILE A 1 199 ? -11.898 -4.367 1.938 1 96.62 199 ILE A CA 1
ATOM 1618 C C . ILE A 1 199 ? -12.453 -5.207 3.09 1 96.62 199 ILE A C 1
ATOM 1620 O O . ILE A 1 199 ? -11.805 -6.152 3.541 1 96.62 199 ILE A O 1
ATOM 1624 N N . SER A 1 200 ? -13.648 -4.922 3.578 1 95.31 200 SER A N 1
ATOM 1625 C CA . SER A 1 200 ? -14.234 -5.688 4.672 1 95.31 200 SER A CA 1
ATOM 1626 C C . SER A 1 200 ? -14.492 -7.133 4.262 1 95.31 200 SER A C 1
ATOM 1628 O O . SER A 1 200 ? -14.156 -8.062 4.996 1 95.31 200 SER A O 1
ATOM 1630 N N . GLU A 1 201 ? -15.039 -7.293 3.123 1 96.38 201 GLU A N 1
ATOM 1631 C CA . GLU A 1 201 ? -15.32 -8.633 2.617 1 96.38 201 GLU A CA 1
ATOM 1632 C C . GLU A 1 201 ? -14.031 -9.414 2.379 1 96.38 201 GLU A C 1
ATOM 1634 O O . GLU A 1 201 ? -13.961 -10.609 2.688 1 96.38 201 GLU A O 1
ATOM 1639 N N . LEU A 1 202 ? -13.047 -8.773 1.816 1 97.75 202 LEU A N 1
ATOM 1640 C CA . LEU A 1 202 ? -11.758 -9.422 1.573 1 97.75 202 LEU A CA 1
ATOM 1641 C C . LEU A 1 202 ? -11.125 -9.883 2.881 1 97.75 202 LEU A C 1
ATOM 1643 O O . LEU A 1 202 ? -10.57 -10.977 2.951 1 97.75 202 LEU A O 1
ATOM 1647 N N . LEU A 1 203 ? -11.234 -9.039 3.898 1 97.94 203 LEU A N 1
ATOM 1648 C CA . LEU A 1 203 ? -10.703 -9.414 5.207 1 97.94 203 LEU A CA 1
ATOM 1649 C C . LEU A 1 203 ? -11.438 -10.641 5.754 1 97.94 203 LEU A C 1
ATOM 1651 O O . LEU A 1 203 ? -10.797 -11.57 6.258 1 97.94 203 LEU A O 1
ATOM 1655 N N . GLU A 1 204 ? -12.711 -10.672 5.613 1 97 204 GLU A N 1
ATOM 1656 C CA . GLU A 1 204 ? -13.508 -11.797 6.082 1 97 204 GLU A CA 1
ATOM 1657 C C . GLU A 1 204 ? -13.141 -13.078 5.344 1 97 204 GLU A C 1
ATOM 1659 O O . GLU A 1 204 ? -12.914 -14.117 5.969 1 97 204 GLU A O 1
ATOM 1664 N N . LEU A 1 205 ? -13.07 -13.031 4.062 1 97.25 205 LEU A N 1
ATOM 1665 C CA . LEU A 1 205 ? -12.781 -14.203 3.246 1 97.25 205 LEU A CA 1
ATOM 1666 C C . LEU A 1 205 ? -11.352 -14.68 3.475 1 97.25 205 LEU A C 1
ATOM 1668 O O . LEU A 1 205 ? -11.094 -15.883 3.51 1 97.25 205 LEU A O 1
ATOM 1672 N N . SER A 1 206 ? -10.43 -13.68 3.574 1 97.38 206 SER A N 1
ATOM 1673 C CA . SER A 1 206 ? -9.039 -14.07 3.816 1 97.38 206 SER A CA 1
ATOM 1674 C C . SER A 1 206 ? -8.891 -14.789 5.152 1 97.38 206 SER A C 1
ATOM 1676 O O . SER A 1 206 ? -8.094 -15.719 5.281 1 97.38 206 SER A O 1
ATOM 1678 N N . HIS A 1 207 ? -9.617 -14.367 6.113 1 95.19 207 HIS A N 1
ATOM 1679 C CA . HIS A 1 207 ? -9.633 -15.031 7.41 1 95.19 207 HIS A CA 1
ATOM 1680 C C . HIS A 1 207 ? -10.25 -16.422 7.312 1 95.19 207 HIS A C 1
ATOM 1682 O O . HIS A 1 207 ? -9.703 -17.391 7.852 1 95.19 207 HIS A O 1
ATOM 1688 N N . TYR A 1 208 ? -11.312 -16.547 6.594 1 95.62 208 TYR A N 1
ATOM 1689 C CA . TYR A 1 208 ? -12.016 -17.828 6.449 1 95.62 208 TYR A CA 1
ATOM 1690 C C . TYR A 1 208 ? -11.148 -18.844 5.719 1 95.62 208 TYR A C 1
ATOM 1692 O O . TYR A 1 208 ? -11.031 -20 6.152 1 95.62 208 TYR A O 1
ATOM 1700 N N . TYR A 1 209 ? -10.492 -18.453 4.664 1 96.56 209 TYR A N 1
ATOM 1701 C CA . TYR A 1 209 ? -9.719 -19.359 3.834 1 96.56 209 TYR A CA 1
ATOM 1702 C C . TYR A 1 209 ? -8.25 -19.359 4.23 1 96.56 209 TYR A C 1
ATOM 1704 O O . TYR A 1 209 ? -7.41 -19.922 3.537 1 96.56 209 TYR A O 1
ATOM 1712 N N . ASP A 1 210 ? -7.93 -18.625 5.281 1 96.81 210 ASP A N 1
ATOM 1713 C CA . ASP A 1 210 ? -6.566 -18.547 5.801 1 96.81 210 ASP A CA 1
ATOM 1714 C C . ASP A 1 210 ? -5.594 -18.078 4.719 1 96.81 210 ASP A C 1
ATOM 1716 O O . ASP A 1 210 ? -4.594 -18.75 4.445 1 96.81 210 ASP A O 1
ATOM 1720 N N . CYS A 1 211 ? -5.926 -16.984 4.109 1 97.12 211 CYS A N 1
ATOM 1721 C CA . CYS A 1 211 ? -5.105 -16.359 3.078 1 97.12 211 CYS A CA 1
ATOM 1722 C C . CYS A 1 211 ? -4.316 -15.18 3.645 1 97.12 211 CYS A C 1
ATOM 1724 O O . CYS A 1 211 ? -4.746 -14.031 3.541 1 97.12 211 CYS A O 1
ATOM 1726 N N . GLU A 1 212 ? -3.174 -15.422 4.07 1 95.5 212 GLU A N 1
ATOM 1727 C CA . GLU A 1 212 ? -2.373 -14.414 4.758 1 95.5 212 GLU A CA 1
ATOM 1728 C C . GLU A 1 212 ? -1.986 -13.281 3.816 1 95.5 212 GLU A C 1
ATOM 1730 O O . GLU A 1 212 ? -1.979 -12.117 4.211 1 95.5 212 GLU A O 1
ATOM 1735 N N . ARG A 1 213 ? -1.711 -13.594 2.643 1 96.19 213 ARG A N 1
ATOM 1736 C CA . ARG A 1 213 ? -1.309 -12.578 1.674 1 96.19 213 ARG A CA 1
ATOM 1737 C C . ARG A 1 213 ? -2.391 -11.516 1.512 1 96.19 213 ARG A C 1
ATOM 1739 O O . ARG A 1 213 ? -2.105 -10.32 1.577 1 96.19 213 ARG A O 1
ATOM 1746 N N . VAL A 1 214 ? -3.588 -11.93 1.329 1 97.56 214 VAL A N 1
ATOM 1747 C CA . VAL A 1 214 ? -4.699 -11 1.134 1 97.56 214 VAL A CA 1
ATOM 1748 C C . VAL A 1 214 ? -4.934 -10.203 2.412 1 97.56 214 VAL A C 1
ATOM 1750 O O . VAL A 1 214 ? -5.199 -9 2.357 1 97.56 214 VAL A O 1
ATOM 1753 N N . THR A 1 215 ? -4.789 -10.883 3.572 1 97.56 215 THR A N 1
ATOM 1754 C CA . THR A 1 215 ? -4.953 -10.195 4.852 1 97.56 215 THR A CA 1
ATOM 1755 C C . THR A 1 215 ? -3.953 -9.047 4.98 1 97.56 215 THR A C 1
ATOM 1757 O O . THR A 1 215 ? -4.332 -7.922 5.301 1 97.56 215 THR A O 1
ATOM 1760 N N . VAL A 1 216 ? -2.758 -9.305 4.652 1 96.5 216 VAL A N 1
ATOM 1761 C CA . VAL A 1 216 ? -1.708 -8.305 4.824 1 96.5 216 VAL A CA 1
ATOM 1762 C C . VAL A 1 216 ? -1.855 -7.215 3.77 1 96.5 216 VAL A C 1
ATOM 1764 O O . VAL A 1 216 ? -1.606 -6.039 4.047 1 96.5 216 VAL A O 1
ATOM 1767 N N . LEU A 1 217 ? -2.232 -7.574 2.541 1 96.81 217 LEU A N 1
ATOM 1768 C CA . LEU A 1 217 ? -2.502 -6.566 1.521 1 96.81 217 LEU A CA 1
ATOM 1769 C C . LEU A 1 217 ? -3.57 -5.586 1.994 1 96.81 217 LEU A C 1
ATOM 1771 O O . LEU A 1 217 ? -3.414 -4.371 1.846 1 96.81 217 LEU A O 1
ATOM 1775 N N . CYS A 1 218 ? -4.594 -6.125 2.555 1 97.25 218 CYS A N 1
ATOM 1776 C CA . CYS A 1 218 ? -5.652 -5.277 3.086 1 97.25 218 CYS A CA 1
ATOM 1777 C C . CYS A 1 218 ? -5.141 -4.414 4.23 1 97.25 218 CYS A C 1
ATOM 1779 O O . CYS A 1 218 ? -5.43 -3.217 4.289 1 97.25 218 CYS A O 1
ATOM 1781 N N . GLU A 1 219 ? -4.418 -5.031 5.133 1 96.5 219 GLU A N 1
ATOM 1782 C CA . GLU A 1 219 ? -3.855 -4.293 6.258 1 96.5 219 GLU A CA 1
ATOM 1783 C C . GLU A 1 219 ? -2.986 -3.133 5.773 1 96.5 219 GLU A C 1
ATOM 1785 O O . GLU A 1 219 ? -3.086 -2.018 6.293 1 96.5 219 GLU A O 1
ATOM 1790 N N . ASN A 1 220 ? -2.174 -3.41 4.777 1 94.25 220 ASN A N 1
ATOM 1791 C CA . ASN A 1 220 ? -1.312 -2.373 4.215 1 94.25 220 ASN A CA 1
ATOM 1792 C C . ASN A 1 220 ? -2.129 -1.235 3.609 1 94.25 220 ASN A C 1
ATOM 1794 O O . ASN A 1 220 ? -1.77 -0.065 3.75 1 94.25 220 ASN A O 1
ATOM 1798 N N . ASN A 1 221 ? -3.176 -1.553 2.922 1 94.38 221 ASN A N 1
ATOM 1799 C CA . ASN A 1 221 ? -4.055 -0.522 2.377 1 94.38 221 ASN A CA 1
ATOM 1800 C C . ASN A 1 221 ? -4.637 0.355 3.48 1 94.38 221 ASN A C 1
ATOM 1802 O O . ASN A 1 221 ? -4.695 1.578 3.344 1 94.38 221 ASN A O 1
ATOM 1806 N N . LEU A 1 222 ? -4.992 -0.283 4.551 1 94.44 222 LEU A N 1
ATOM 1807 C CA . LEU A 1 222 ? -5.578 0.442 5.672 1 94.44 222 LEU A CA 1
ATOM 1808 C C . LEU A 1 222 ? -4.531 1.303 6.371 1 94.44 222 LEU A C 1
ATOM 1810 O O . LEU A 1 222 ? -4.848 2.379 6.887 1 94.44 222 LEU A O 1
ATOM 1814 N N . LEU A 1 223 ? -3.334 0.851 6.34 1 92.06 223 LEU A N 1
ATOM 1815 C CA . LEU A 1 223 ? -2.242 1.544 7.016 1 92.06 223 LEU A CA 1
ATOM 1816 C C . LEU A 1 223 ? -1.784 2.754 6.207 1 92.06 223 LEU A C 1
ATOM 1818 O O . LEU A 1 223 ? -1.596 3.84 6.762 1 92.06 223 LEU A O 1
ATOM 1822 N N . TYR A 1 224 ? -1.72 2.543 4.852 1 88.81 224 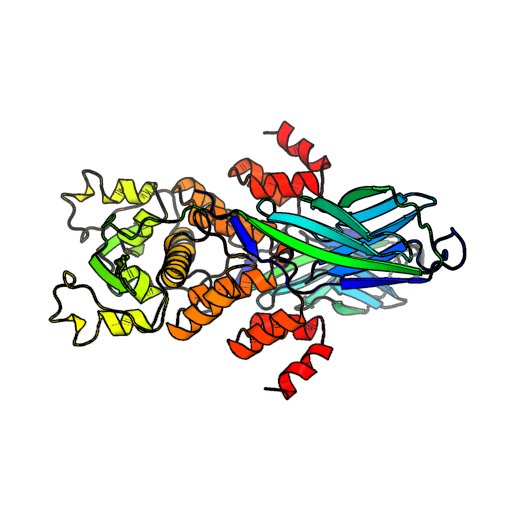TYR A N 1
ATOM 1823 C CA . TYR A 1 224 ? -0.916 3.508 4.109 1 88.81 224 TYR A CA 1
ATOM 1824 C C . TYR A 1 224 ? -1.778 4.301 3.137 1 88.81 224 TYR A C 1
ATOM 1826 O O . TYR A 1 224 ? -1.403 5.398 2.717 1 88.81 224 TYR A O 1
ATOM 1834 N N . ASN A 1 225 ? -2.812 3.773 2.719 1 85.88 225 ASN A N 1
ATOM 1835 C CA . ASN A 1 225 ? -3.654 4.5 1.773 1 85.88 225 ASN A CA 1
ATOM 1836 C C . ASN A 1 225 ? -4.691 5.359 2.49 1 85.88 225 ASN A C 1
ATOM 1838 O O . ASN A 1 225 ? -5.777 4.879 2.828 1 85.88 225 ASN A O 1
ATOM 1842 N N . LEU A 1 226 ? -4.43 6.582 2.611 1 81 226 LEU A N 1
ATOM 1843 C CA . LEU A 1 226 ? -5.273 7.504 3.363 1 81 226 LEU A CA 1
ATOM 1844 C C . LEU A 1 226 ? -6.48 7.938 2.535 1 81 226 LEU A C 1
ATOM 1846 O O . LEU A 1 226 ? -7.434 8.508 3.07 1 81 226 LEU A O 1
ATOM 1850 N N . CYS A 1 227 ? -6.453 7.555 1.315 1 84.38 227 CYS A N 1
ATOM 1851 C CA . CYS A 1 227 ? -7.516 8.016 0.433 1 84.38 227 CYS A CA 1
ATOM 1852 C C . CYS A 1 227 ? -8.797 7.215 0.654 1 84.38 227 CYS A C 1
ATOM 1854 O O . CYS A 1 227 ? -9.867 7.609 0.192 1 84.38 227 CYS A O 1
ATOM 1856 N N . HIS A 1 228 ? -8.695 6.184 1.376 1 88.81 228 HIS A N 1
ATOM 1857 C CA . HIS A 1 228 ? -9.891 5.406 1.658 1 88.81 228 HIS A CA 1
ATOM 1858 C C . HIS A 1 228 ? -10.797 6.125 2.656 1 88.81 228 HIS A C 1
ATOM 1860 O O . HIS A 1 228 ? -12 5.855 2.717 1 88.81 228 HIS A O 1
ATOM 1866 N N . ASN A 1 229 ? -10.289 7.023 3.455 1 91.19 229 ASN A N 1
ATOM 1867 C CA . ASN A 1 229 ? -11.016 7.844 4.418 1 91.19 229 ASN A CA 1
ATOM 1868 C C . ASN A 1 229 ? -11.867 6.988 5.355 1 91.19 229 ASN A C 1
ATOM 1870 O O . ASN A 1 229 ? -13.039 7.293 5.594 1 91.19 229 ASN A O 1
ATOM 1874 N N . ILE A 1 230 ? -11.234 5.902 5.758 1 91.88 230 ILE A N 1
ATOM 1875 C CA . ILE A 1 230 ? -11.883 5.043 6.746 1 91.88 230 ILE A CA 1
ATOM 1876 C C . ILE A 1 230 ? -11.57 5.547 8.148 1 91.88 230 ILE A C 1
ATOM 1878 O O . ILE A 1 230 ? -10.422 5.879 8.461 1 91.88 230 ILE A O 1
ATOM 1882 N N . ARG A 1 231 ? -12.602 5.625 8.992 1 88 231 ARG A N 1
ATOM 1883 C CA . ARG A 1 231 ? -12.438 6.125 10.352 1 88 231 ARG A CA 1
ATOM 1884 C C . ARG A 1 231 ? -11.523 5.211 11.164 1 88 231 ARG A C 1
ATOM 1886 O O . ARG A 1 231 ? -11.562 3.99 11.008 1 88 231 ARG A O 1
ATOM 1893 N N . SER A 1 232 ? -10.789 5.812 12.062 1 92.31 232 SER A N 1
ATOM 1894 C CA . SER A 1 232 ? -9.852 5.074 12.898 1 92.31 232 SER A CA 1
ATOM 1895 C C . SER A 1 232 ? -10.57 4.027 13.742 1 92.31 232 SER A C 1
ATOM 1897 O O . SER A 1 232 ? -10.047 2.936 13.969 1 92.31 232 SER A O 1
ATOM 1899 N N . THR A 1 233 ? -11.773 4.289 14.18 1 90.69 233 THR A N 1
ATOM 1900 C CA . THR A 1 233 ? -12.531 3.348 15 1 90.69 233 THR A CA 1
ATOM 1901 C C . THR A 1 233 ? -12.859 2.086 14.211 1 90.69 233 THR A C 1
ATOM 1903 O O . THR A 1 233 ? -12.727 0.972 14.719 1 90.69 233 THR A O 1
ATOM 1906 N N . GLN A 1 234 ? -13.266 2.312 13 1 92.12 234 GLN A N 1
ATOM 1907 C CA . GLN A 1 234 ? -13.586 1.179 12.141 1 92.12 234 GLN A CA 1
ATOM 1908 C C . GLN A 1 234 ? -12.344 0.355 11.828 1 92.12 234 GLN A C 1
ATOM 1910 O O . GLN A 1 234 ? -12.391 -0.877 11.828 1 92.12 234 GLN A O 1
ATOM 1915 N N . LYS A 1 235 ? -11.266 1.05 11.539 1 95.88 235 LYS A N 1
ATOM 1916 C CA . LYS A 1 235 ? -10 0.359 11.32 1 95.88 235 LYS A CA 1
ATOM 1917 C C . LYS A 1 235 ? -9.617 -0.491 12.531 1 95.88 235 LYS A C 1
ATOM 1919 O O . LYS A 1 235 ? -9.18 -1.635 12.375 1 95.88 235 LYS A O 1
ATOM 1924 N N . MET A 1 236 ? -9.828 0.066 13.664 1 94.62 236 MET A N 1
ATOM 1925 C CA . MET A 1 236 ? -9.469 -0.639 14.891 1 94.62 236 MET A CA 1
ATOM 1926 C C . MET A 1 236 ? -10.352 -1.872 15.086 1 94.62 236 MET A C 1
ATOM 1928 O O . MET A 1 236 ? -9.859 -2.928 15.5 1 94.62 236 MET A O 1
ATOM 1932 N N . GLU A 1 237 ? -11.602 -1.767 14.789 1 93.88 237 GLU A N 1
ATOM 1933 C CA . GLU A 1 237 ? -12.508 -2.91 14.875 1 93.88 237 GLU A CA 1
ATOM 1934 C C . GLU A 1 237 ? -12.039 -4.055 13.977 1 93.88 237 GLU A C 1
ATOM 1936 O O . GLU A 1 237 ? -12.016 -5.211 14.398 1 93.88 237 GLU A O 1
ATOM 1941 N N . TRP A 1 238 ? -11.688 -3.701 12.781 1 95.56 238 TRP A N 1
ATOM 1942 C CA . TRP A 1 238 ? -11.18 -4.715 11.867 1 95.56 238 TRP A CA 1
ATOM 1943 C C . TRP A 1 238 ? -9.867 -5.301 12.383 1 95.56 238 TRP A C 1
ATOM 1945 O O . TRP A 1 238 ? -9.633 -6.508 12.266 1 95.56 238 TRP A O 1
ATOM 1955 N N . ALA A 1 239 ? -8.992 -4.375 12.883 1 96.62 239 ALA A N 1
ATOM 1956 C CA . ALA A 1 239 ? -7.695 -4.824 13.391 1 96.62 239 ALA A CA 1
ATOM 1957 C C . ALA A 1 239 ? -7.875 -5.867 14.492 1 96.62 239 ALA A C 1
ATOM 1959 O O . ALA A 1 239 ? -7.16 -6.875 14.523 1 96.62 239 ALA A O 1
ATOM 1960 N N . ILE A 1 240 ? -8.828 -5.668 15.359 1 94.88 240 ILE A N 1
ATOM 1961 C CA . ILE A 1 240 ? -9.102 -6.582 16.469 1 94.88 240 ILE A CA 1
ATOM 1962 C C . ILE A 1 240 ? -9.742 -7.859 15.93 1 94.88 240 ILE A C 1
ATOM 1964 O O . ILE A 1 240 ? -9.312 -8.969 16.266 1 94.88 240 ILE A O 1
ATOM 1968 N N . GLN A 1 241 ? -10.703 -7.691 15.086 1 95.19 241 GLN A N 1
ATOM 1969 C CA . GLN A 1 241 ? -11.492 -8.812 14.586 1 95.19 241 GLN A CA 1
ATOM 1970 C C . GLN A 1 241 ? -10.633 -9.781 13.781 1 95.19 241 GLN A C 1
ATOM 1972 O O . GLN A 1 241 ? -10.805 -10.992 13.875 1 95.19 241 GLN A O 1
ATOM 1977 N N . TYR A 1 242 ? -9.688 -9.273 13.023 1 96.31 242 TYR A N 1
ATOM 1978 C CA . TYR A 1 242 ? -8.953 -10.117 12.094 1 96.31 242 TYR A CA 1
ATOM 1979 C C . TYR A 1 242 ? -7.477 -10.18 12.461 1 96.31 242 TYR A C 1
ATOM 1981 O O . TYR A 1 242 ? -6.641 -10.57 11.641 1 96.31 242 TYR A O 1
ATOM 1989 N N . ASP A 1 243 ? -7.082 -9.695 13.578 1 94.62 243 ASP A N 1
ATOM 1990 C CA . ASP A 1 243 ? -5.738 -9.781 14.148 1 94.62 243 ASP A CA 1
ATOM 1991 C C . ASP A 1 243 ? -4.715 -9.086 13.25 1 94.62 243 ASP A C 1
ATOM 1993 O O . ASP A 1 243 ? -3.697 -9.672 12.883 1 94.62 243 ASP A O 1
ATOM 1997 N N . LEU A 1 244 ? -5.117 -7.879 12.805 1 96 244 LEU A N 1
ATOM 1998 C CA . LEU A 1 244 ? -4.184 -7.039 12.062 1 96 244 LEU A CA 1
ATOM 1999 C C . LEU A 1 244 ? -3.27 -6.27 13.008 1 96 244 LEU A C 1
ATOM 2001 O O . LEU A 1 244 ? -3.525 -5.105 13.32 1 96 244 LEU A O 1
ATOM 2005 N N . ASN A 1 245 ? -2.156 -6.812 13.367 1 94.06 245 ASN A N 1
ATOM 2006 C CA . ASN A 1 245 ? -1.342 -6.32 14.477 1 94.06 245 ASN A CA 1
ATOM 2007 C C . ASN A 1 245 ? -0.617 -5.027 14.109 1 94.06 245 ASN A C 1
ATOM 2009 O O . ASN A 1 245 ? -0.501 -4.121 14.93 1 94.06 245 ASN A O 1
ATOM 2013 N N . ASN A 1 246 ? -0.101 -4.945 12.93 1 92.12 246 ASN A N 1
ATOM 2014 C CA . ASN A 1 246 ? 0.585 -3.721 12.531 1 92.12 246 ASN A CA 1
ATOM 2015 C C . ASN A 1 246 ? -0.36 -2.521 12.539 1 92.12 246 ASN A C 1
ATOM 2017 O O . ASN A 1 246 ? 0.01 -1.436 12.984 1 92.12 246 ASN A O 1
ATOM 2021 N N . LEU A 1 247 ? -1.536 -2.73 12.055 1 94.19 247 LEU A N 1
ATOM 2022 C CA . LEU A 1 247 ? -2.543 -1.674 12.031 1 94.19 247 LEU A CA 1
ATOM 2023 C C . LEU A 1 247 ? -2.934 -1.272 13.453 1 94.19 247 LEU A C 1
ATOM 2025 O O . LEU A 1 247 ? -3.002 -0.082 13.773 1 94.19 247 LEU A O 1
ATOM 2029 N N . LYS A 1 248 ? -3.111 -2.268 14.25 1 94.31 248 LYS A N 1
ATOM 2030 C CA . LYS A 1 248 ? -3.471 -2.027 15.648 1 94.31 248 LYS A CA 1
ATOM 2031 C C . LYS A 1 248 ? -2.418 -1.172 16.344 1 94.31 248 LYS A C 1
ATOM 2033 O O . LYS A 1 248 ? -2.75 -0.179 17 1 94.31 248 LYS A O 1
ATOM 2038 N N . ASN A 1 249 ? -1.227 -1.555 16.172 1 91.44 249 ASN A N 1
ATOM 2039 C CA . ASN A 1 249 ? -0.128 -0.85 16.828 1 91.44 249 ASN A CA 1
ATOM 2040 C C . ASN A 1 249 ? -0.019 0.592 16.344 1 91.44 249 ASN A C 1
ATOM 2042 O O . ASN A 1 249 ? 0.176 1.51 17.141 1 91.44 249 ASN A O 1
ATOM 2046 N N . GLN A 1 250 ? -0.165 0.766 15.086 1 89.25 250 GLN A N 1
ATOM 2047 C CA . GLN A 1 250 ? -0.076 2.111 14.531 1 89.25 250 GLN A CA 1
ATOM 2048 C C . GLN A 1 250 ? -1.222 2.988 15.023 1 89.25 250 GLN A C 1
ATOM 2050 O O . GLN A 1 250 ? -1.017 4.156 15.359 1 89.25 250 GLN A O 1
ATOM 2055 N N . LEU A 1 251 ? -2.387 2.436 15.039 1 91.56 251 LEU A N 1
ATOM 2056 C CA . LEU A 1 251 ? -3.561 3.176 15.484 1 91.56 251 LEU A CA 1
ATOM 2057 C C . LEU A 1 251 ? -3.424 3.58 16.953 1 91.56 251 LEU A C 1
ATOM 2059 O O . LEU A 1 251 ? -3.771 4.703 17.328 1 91.56 251 LEU A O 1
ATOM 2063 N N . LEU A 1 252 ? -2.857 2.719 17.75 1 91 252 LEU A N 1
ATOM 2064 C CA . LEU A 1 252 ? -2.703 2.996 19.172 1 91 252 LEU A CA 1
ATOM 2065 C C . LEU A 1 252 ? -1.632 4.055 19.406 1 91 252 LEU A C 1
ATOM 2067 O O . LEU A 1 252 ? -1.733 4.852 20.344 1 91 252 LEU A O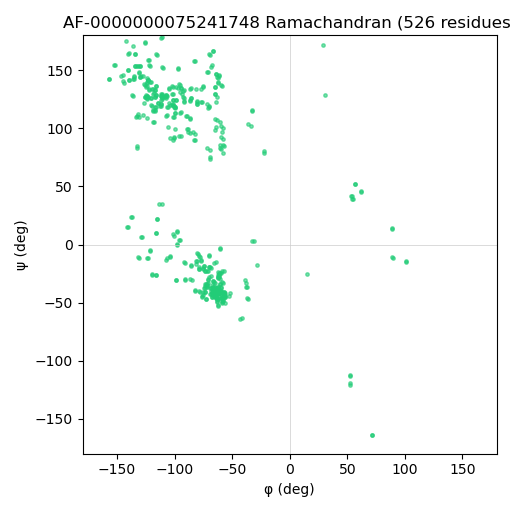 1
ATOM 2071 N N . ARG A 1 253 ? -0.679 4.02 18.594 1 85.25 253 ARG A N 1
ATOM 2072 C CA . ARG A 1 253 ? 0.356 5.043 18.688 1 85.25 253 ARG A CA 1
ATOM 2073 C C . ARG A 1 253 ? -0.194 6.418 18.328 1 85.25 253 ARG A C 1
ATOM 2075 O O . ARG A 1 253 ? 0.13 7.414 18.969 1 85.25 253 ARG A O 1
ATOM 2082 N N . GLN A 1 254 ? -0.993 6.484 17.344 1 83.94 254 GLN A N 1
ATOM 2083 C CA . GLN A 1 254 ? -1.514 7.75 16.844 1 83.94 254 GLN A CA 1
ATOM 2084 C C . GLN A 1 254 ? -2.699 8.227 17.672 1 83.94 254 GLN A C 1
ATOM 2086 O O . GLN A 1 254 ? -2.855 9.43 17.906 1 83.94 254 GLN A O 1
ATOM 2091 N N . GLU A 1 255 ? -3.549 7.273 18.062 1 91.12 255 GLU A N 1
ATOM 2092 C CA . GLU A 1 255 ? -4.754 7.555 18.828 1 91.12 255 GLU A CA 1
ATOM 2093 C C . GLU A 1 255 ? -4.887 6.598 20.016 1 91.12 255 GLU A C 1
ATOM 2095 O O . GLU A 1 255 ? -5.68 5.656 19.969 1 91.12 255 GLU A O 1
ATOM 2100 N N . PRO A 1 256 ? -4.25 6.895 21.078 1 87.25 256 PRO A N 1
ATOM 2101 C CA . PRO A 1 256 ? -4.199 5.988 22.219 1 87.25 256 PRO A CA 1
ATOM 2102 C C . PRO A 1 256 ? -5.578 5.703 22.812 1 87.25 256 PRO A C 1
ATOM 2104 O O . PRO A 1 256 ? -5.785 4.652 23.422 1 87.25 256 PRO A O 1
ATOM 2107 N N . HIS A 1 257 ? -6.504 6.602 22.625 1 87.94 257 HIS A N 1
ATOM 2108 C CA . HIS A 1 257 ? -7.828 6.414 23.188 1 87.94 257 HIS A CA 1
ATOM 2109 C C . HIS A 1 257 ? -8.531 5.203 22.578 1 87.94 257 HIS A C 1
ATOM 2111 O O . HIS A 1 257 ? -9.516 4.707 23.125 1 87.94 257 HIS A O 1
ATOM 2117 N N . LEU A 1 258 ? -8.062 4.734 21.531 1 89.38 258 LEU A N 1
ATOM 2118 C CA . LEU A 1 258 ? -8.664 3.594 20.844 1 89.38 258 LEU A CA 1
ATOM 2119 C C . LEU A 1 258 ? -8.461 2.314 21.656 1 89.38 258 LEU A C 1
ATOM 2121 O O . LEU A 1 258 ? -9.07 1.286 21.359 1 89.38 258 LEU A O 1
ATOM 2125 N N . VAL A 1 259 ? -7.66 2.371 22.672 1 87.06 259 VAL A N 1
ATOM 2126 C CA . VAL A 1 259 ? -7.414 1.228 23.547 1 87.06 259 VAL A CA 1
ATOM 2127 C C . VAL A 1 259 ? -8.719 0.779 24.188 1 87.06 259 VAL A C 1
ATOM 2129 O O . VAL A 1 259 ? -8.875 -0.393 24.547 1 87.06 259 VAL A O 1
ATOM 2132 N N . GLU A 1 260 ? -9.633 1.7 24.281 1 86.81 260 GLU A N 1
ATOM 2133 C CA . GLU A 1 260 ? -10.93 1.4 24.891 1 86.81 260 GLU A CA 1
ATOM 2134 C C . GLU A 1 260 ? -11.672 0.33 24.094 1 86.81 260 GLU A C 1
ATOM 2136 O O . GLU A 1 260 ? -12.484 -0.41 24.656 1 86.81 260 GLU A O 1
ATOM 2141 N N . LEU A 1 261 ? -11.406 0.265 22.859 1 85.69 261 LEU A N 1
ATOM 2142 C CA . LEU A 1 261 ? -12.062 -0.72 22 1 85.69 261 LEU A CA 1
ATOM 2143 C C . LEU A 1 261 ? -11.5 -2.115 22.25 1 85.69 261 LEU A C 1
ATOM 2145 O O . LEU A 1 261 ? -12.117 -3.115 21.891 1 85.69 261 LEU A O 1
ATOM 2149 N N . LEU A 1 262 ? -10.328 -2.199 22.859 1 83.12 262 LEU A N 1
ATOM 2150 C CA . LEU A 1 262 ? -9.742 -3.492 23.188 1 83.12 262 LEU A CA 1
ATOM 2151 C C . LEU A 1 262 ? -10.477 -4.137 24.359 1 83.12 262 LEU A C 1
ATOM 2153 O O . LEU A 1 262 ? -10.523 -5.367 24.469 1 83.12 262 LEU A O 1
ATOM 2157 N N . ALA A 1 263 ? -10.875 -3.266 25.234 1 72.44 263 ALA A N 1
ATOM 2158 C CA . ALA A 1 263 ? -11.547 -3.73 26.438 1 72.44 263 ALA A CA 1
ATOM 2159 C C . ALA A 1 263 ? -12.914 -4.32 26.125 1 72.44 263 ALA A C 1
ATOM 2161 O O . ALA A 1 263 ? -13.422 -5.156 26.875 1 72.44 263 ALA A O 1
ATOM 2162 N N . LEU A 1 264 ? -13.438 -3.982 25.031 1 63.84 264 LEU A N 1
ATOM 2163 C CA . LEU A 1 264 ? -14.781 -4.43 24.703 1 63.84 264 LEU A CA 1
ATOM 2164 C C . LEU A 1 264 ? -14.75 -5.816 24.062 1 63.84 264 LEU A C 1
ATOM 2166 O O . LEU A 1 264 ? -15.781 -6.488 23.969 1 63.84 264 LEU A O 1
ATOM 2170 N N . ASN A 1 265 ? -13.617 -6.359 23.516 1 57.91 265 ASN A N 1
ATOM 2171 C CA . ASN A 1 265 ? -13.555 -7.676 22.891 1 57.91 265 ASN A CA 1
ATOM 2172 C C . ASN A 1 265 ? -12.75 -8.664 23.719 1 57.91 265 ASN A C 1
ATOM 2174 O O . ASN A 1 265 ? -11.727 -8.297 24.312 1 57.91 265 ASN A O 1
ATOM 2178 N N . MET B 1 1 ? 18.391 -15.117 8.953 1 19.38 1 MET B N 1
ATOM 2179 C CA . MET B 1 1 ? 19.344 -14.016 8.828 1 19.38 1 MET B CA 1
ATOM 2180 C C . MET B 1 1 ? 18.688 -12.789 8.211 1 19.38 1 MET B C 1
ATOM 2182 O O . MET B 1 1 ? 18.141 -12.859 7.102 1 19.38 1 MET B O 1
ATOM 2186 N N . LEU B 1 2 ? 18.156 -11.906 9.039 1 23.61 2 LEU B N 1
ATOM 2187 C CA . LEU B 1 2 ? 17.516 -10.641 8.711 1 23.61 2 LEU B CA 1
ATOM 2188 C C . LEU B 1 2 ? 18.453 -9.727 7.934 1 23.61 2 LEU B C 1
ATOM 2190 O O . LEU B 1 2 ? 19.562 -9.461 8.375 1 23.61 2 LEU B O 1
ATOM 2194 N N . ILE B 1 3 ? 18.516 -9.867 6.629 1 28.89 3 ILE B N 1
ATOM 2195 C CA . ILE B 1 3 ? 19.422 -9.047 5.84 1 28.89 3 ILE B CA 1
ATOM 2196 C C . ILE B 1 3 ? 19.109 -7.57 6.051 1 28.89 3 ILE B C 1
ATOM 2198 O O . ILE B 1 3 ? 17.984 -7.125 5.766 1 28.89 3 ILE B O 1
ATOM 2202 N N . ASN B 1 4 ? 19.734 -7.023 6.973 1 28.38 4 ASN B N 1
ATOM 2203 C CA . ASN B 1 4 ? 19.703 -5.586 7.223 1 28.38 4 ASN B CA 1
ATOM 2204 C C . ASN B 1 4 ? 20.172 -4.797 6.008 1 28.38 4 ASN B C 1
ATOM 2206 O O . ASN B 1 4 ? 21.297 -4.984 5.547 1 28.38 4 ASN B O 1
ATOM 2210 N N . THR B 1 5 ? 19.422 -4.59 5.027 1 31.92 5 THR B N 1
ATOM 2211 C CA . THR B 1 5 ? 19.875 -3.793 3.895 1 31.92 5 THR B CA 1
ATOM 2212 C C . THR B 1 5 ? 20.031 -2.328 4.293 1 31.92 5 THR B C 1
ATOM 2214 O O . THR B 1 5 ? 19.062 -1.688 4.711 1 31.92 5 THR B O 1
ATOM 2217 N N . SER B 1 6 ? 21.125 -1.957 4.922 1 31.92 6 SER B N 1
ATOM 2218 C CA . SER B 1 6 ? 21.391 -0.569 5.281 1 31.92 6 SER B CA 1
ATOM 2219 C C . SER B 1 6 ? 21.547 0.304 4.043 1 31.92 6 SER B C 1
ATOM 2221 O O . SER B 1 6 ? 22.172 -0.108 3.062 1 31.92 6 SER B O 1
ATOM 2223 N N . SER B 1 7 ? 20.625 0.999 3.607 1 35.09 7 SER B N 1
ATOM 2224 C CA . SER B 1 7 ? 20.844 1.97 2.539 1 35.09 7 SER B CA 1
ATOM 2225 C C . SER B 1 7 ? 21.406 3.273 3.084 1 35.09 7 SER B C 1
ATOM 2227 O O . SER B 1 7 ? 20.891 3.84 4.039 1 35.09 7 SER B O 1
ATOM 2229 N N . THR B 1 8 ? 22.688 3.432 3.07 1 38.38 8 THR B N 1
ATOM 2230 C CA . THR B 1 8 ? 23.344 4.668 3.482 1 38.38 8 THR B CA 1
ATOM 2231 C C . THR B 1 8 ? 22.953 5.82 2.561 1 38.38 8 THR B C 1
ATOM 2233 O O . THR B 1 8 ? 22.859 5.645 1.344 1 38.38 8 THR B O 1
ATOM 2236 N N . SER B 1 9 ? 22.203 6.645 3.016 1 42 9 SER B N 1
ATOM 2237 C CA . SER B 1 9 ? 21.969 7.895 2.307 1 42 9 SER B CA 1
ATOM 2238 C C . SER B 1 9 ? 23.25 8.68 2.113 1 42 9 SER B C 1
ATOM 2240 O O . SER B 1 9 ? 24.062 8.797 3.041 1 42 9 SER B O 1
ATOM 2242 N N . ASP B 1 10 ? 23.828 8.695 1.06 1 43.84 10 ASP B N 1
ATOM 2243 C CA . ASP B 1 10 ? 25.109 9.344 0.748 1 43.84 10 ASP B CA 1
ATOM 2244 C C . ASP B 1 10 ? 25.016 10.852 0.982 1 43.84 10 ASP B C 1
ATOM 2246 O O . ASP B 1 10 ? 25.969 11.586 0.683 1 43.84 10 ASP B O 1
ATOM 2250 N N . SER B 1 11 ? 23.938 11.477 1.341 1 50.12 11 SER B N 1
ATOM 2251 C CA . SER B 1 11 ? 24.094 12.922 1.262 1 50.12 11 SER B CA 1
ATOM 2252 C C . SER B 1 11 ? 24.359 13.523 2.637 1 50.12 11 SER B C 1
ATOM 2254 O O . SER B 1 11 ? 23.609 13.289 3.58 1 50.12 11 SER B O 1
ATOM 2256 N N . THR B 1 12 ? 25.625 14 2.807 1 51.03 12 THR B N 1
ATOM 2257 C CA . THR B 1 12 ? 26.047 14.734 3.992 1 51.03 12 THR B CA 1
ATOM 2258 C C . THR B 1 12 ? 25.406 16.109 4.035 1 51.03 12 THR B C 1
ATOM 2260 O O . THR B 1 12 ? 25.406 16.844 3.033 1 51.03 12 THR B O 1
ATOM 2263 N N . THR B 1 13 ? 24.609 16.375 5.082 1 55.78 13 THR B N 1
ATOM 2264 C CA . THR B 1 13 ? 24.062 17.703 5.301 1 55.78 13 THR B CA 1
ATOM 2265 C C . THR B 1 13 ? 24.969 18.531 6.227 1 55.78 13 THR B C 1
ATOM 2267 O O . THR B 1 13 ? 25.438 18.016 7.242 1 55.78 13 THR B O 1
ATOM 2270 N N . ILE B 1 14 ? 25.375 19.797 5.758 1 54.31 14 ILE B N 1
ATOM 2271 C CA . ILE B 1 14 ? 26.234 20.656 6.551 1 54.31 14 ILE B CA 1
ATOM 2272 C C . ILE B 1 14 ? 25.422 21.797 7.156 1 54.31 14 ILE B C 1
ATOM 2274 O O . ILE B 1 14 ? 24.625 22.422 6.461 1 54.31 14 ILE B O 1
ATOM 2278 N N . ILE B 1 15 ? 25.391 21.938 8.398 1 56.38 15 ILE B N 1
ATOM 2279 C CA . ILE B 1 15 ? 24.797 23.078 9.094 1 56.38 15 ILE B CA 1
ATOM 2280 C C . ILE B 1 15 ? 25.891 23.953 9.68 1 56.38 15 ILE B C 1
ATOM 2282 O O . ILE B 1 15 ? 26.688 23.5 10.508 1 56.38 15 ILE B O 1
ATOM 2286 N N . ASP B 1 16 ? 26 25.172 9.055 1 53.44 16 ASP B N 1
ATOM 2287 C CA . ASP B 1 16 ? 26.969 26.156 9.547 1 53.44 16 ASP B CA 1
ATOM 2288 C C . ASP B 1 16 ? 26.359 27 10.656 1 53.44 16 ASP B C 1
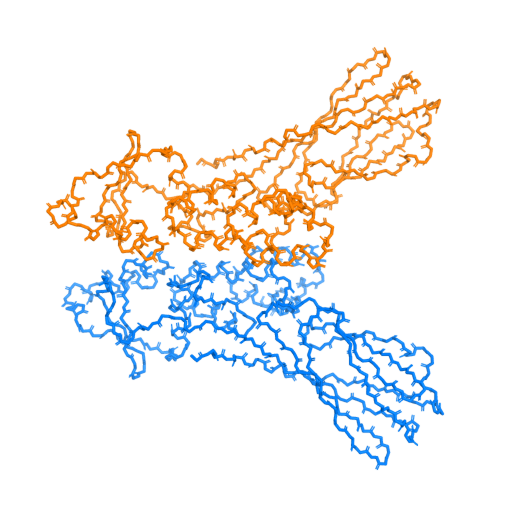ATOM 2290 O O . ASP B 1 16 ? 25.344 27.656 10.461 1 53.44 16 ASP B O 1
ATOM 2294 N N . LEU B 1 17 ? 26.75 26.812 11.789 1 52.25 17 LEU B N 1
ATOM 2295 C CA . LEU B 1 17 ? 26.281 27.625 12.914 1 52.25 17 LEU B CA 1
ATOM 2296 C C . LEU B 1 17 ? 27.234 28.781 13.18 1 52.25 17 LEU B C 1
ATOM 2298 O O . LEU B 1 17 ? 28.453 28.594 13.25 1 52.25 17 LEU B O 1
ATOM 2302 N N . GLU B 1 18 ? 26.875 29.906 12.547 1 45.28 18 GLU B N 1
ATOM 2303 C CA . GLU B 1 18 ? 27.672 31.062 12.922 1 45.28 18 GLU B CA 1
ATOM 2304 C C . GLU B 1 18 ? 27.531 31.359 14.414 1 45.28 18 GLU B C 1
ATOM 2306 O O . GLU B 1 18 ? 26.422 31.469 14.93 1 45.28 18 GLU B O 1
ATOM 2311 N N . ASN B 1 19 ? 28.188 30.766 15.109 1 40.91 19 ASN B N 1
ATOM 2312 C CA . ASN B 1 19 ? 28.172 31.062 16.531 1 40.91 19 ASN B CA 1
ATOM 2313 C C . ASN B 1 19 ? 28.812 32.438 16.828 1 40.91 19 ASN B C 1
ATOM 2315 O O . ASN B 1 19 ? 29.953 32.688 16.406 1 40.91 19 ASN B O 1
ATOM 2319 N N . GLN B 1 20 ? 28.047 33.531 16.516 1 36.41 20 GLN B N 1
ATOM 2320 C CA . GLN B 1 20 ? 28.5 34.656 17.328 1 36.41 20 GLN B CA 1
ATOM 2321 C C . GLN B 1 20 ? 28.281 34.375 18.812 1 36.41 20 GLN B C 1
ATOM 2323 O O . GLN B 1 20 ? 27.172 34 19.219 1 36.41 20 GLN B O 1
ATOM 2328 N N . TYR B 1 21 ? 29.391 34.5 19.844 1 35.16 21 TYR B N 1
ATOM 2329 C CA . TYR B 1 21 ? 29.641 34.094 21.219 1 35.16 21 TYR B CA 1
ATOM 2330 C C . TYR B 1 21 ? 28.875 32.812 21.531 1 35.16 21 TYR B C 1
ATOM 2332 O O . TYR B 1 21 ? 27.984 32.406 20.781 1 35.16 21 TYR B O 1
ATOM 2340 N N . TYR B 1 22 ? 29.172 32.125 22.859 1 37.28 22 TYR B N 1
ATOM 2341 C CA . TYR B 1 22 ? 28.641 30.922 23.5 1 37.28 22 TYR B CA 1
ATOM 2342 C C . TYR B 1 22 ? 27.203 30.641 23.062 1 37.28 22 TYR B C 1
ATOM 2344 O O . TYR B 1 22 ? 26.578 29.688 23.531 1 37.28 22 TYR B O 1
ATOM 2352 N N . PHE B 1 23 ? 26.609 31.641 22.531 1 38.56 23 PHE B N 1
ATOM 2353 C CA . PHE B 1 23 ? 25.156 31.578 22.391 1 38.56 23 PHE B CA 1
ATOM 2354 C C . PHE B 1 23 ? 24.75 31.328 20.953 1 38.56 23 PHE B C 1
ATOM 2356 O O . PHE B 1 23 ? 25.312 31.938 20.031 1 38.56 23 PHE B O 1
ATOM 2363 N N . VAL B 1 24 ? 24.406 30.078 20.656 1 44.28 24 VAL B N 1
ATOM 2364 C CA . VAL B 1 24 ? 23.688 29.828 19.422 1 44.28 24 VAL B CA 1
ATOM 2365 C C . VAL B 1 24 ? 22.766 31 19.094 1 44.28 24 VAL B C 1
ATOM 2367 O O . VAL B 1 24 ? 22.062 31.5 19.984 1 44.28 24 VAL B O 1
ATOM 2370 N N . ASN B 1 25 ? 23.141 31.859 18.172 1 42.34 25 ASN B N 1
ATOM 2371 C CA . ASN B 1 25 ? 22.188 32.875 17.781 1 42.34 25 ASN B CA 1
ATOM 2372 C C . ASN B 1 25 ? 20.75 32.375 17.859 1 42.34 25 ASN B C 1
ATOM 2374 O O . ASN B 1 25 ? 20.438 31.328 17.312 1 42.34 25 ASN B O 1
ATOM 2378 N N . PRO B 1 26 ? 20 32.969 18.734 1 43.31 26 PRO B N 1
ATOM 2379 C CA . PRO B 1 26 ? 18.578 32.625 18.906 1 43.31 26 PRO B CA 1
ATOM 2380 C C . PRO B 1 26 ? 17.891 32.312 17.594 1 43.31 26 PRO B C 1
ATOM 2382 O O . PRO B 1 26 ? 16.922 31.547 17.562 1 43.31 26 PRO B O 1
ATOM 2385 N N . GLY B 1 27 ? 18.234 32.969 16.609 1 46.41 27 GLY B N 1
ATOM 2386 C CA . GLY B 1 27 ? 17.547 32.812 15.344 1 46.41 27 GLY B CA 1
ATOM 2387 C C . GLY B 1 27 ? 17.656 31.391 14.789 1 46.41 27 GLY B C 1
ATOM 2388 O O . GLY B 1 27 ? 16.844 30.984 13.945 1 46.41 27 GLY B O 1
ATOM 2389 N N . HIS B 1 28 ? 18.75 30.766 15.195 1 50.69 28 HIS B N 1
ATOM 2390 C CA . HIS B 1 28 ? 19 29.406 14.719 1 50.69 28 HIS B CA 1
ATOM 2391 C C . HIS B 1 28 ? 18.625 28.375 15.773 1 50.69 28 HIS B C 1
ATOM 2393 O O . HIS B 1 28 ? 19.016 27.219 15.68 1 50.69 28 HIS B O 1
ATOM 2399 N N . ALA B 1 29 ? 18 28.828 16.875 1 52.56 29 ALA B N 1
ATOM 2400 C CA . ALA B 1 29 ? 17.641 28.047 18.062 1 52.56 29 ALA B CA 1
ATOM 2401 C C . ALA B 1 29 ? 16.875 26.797 17.672 1 52.56 29 ALA B C 1
ATOM 2403 O O . ALA B 1 29 ? 17.062 25.734 18.281 1 52.56 29 ALA B O 1
ATOM 2404 N N . LYS B 1 30 ? 16.078 26.938 16.844 1 59.31 30 LYS B N 1
ATOM 2405 C CA . LYS B 1 30 ? 15.328 25.812 16.312 1 59.31 30 LYS B CA 1
ATOM 2406 C C . LYS B 1 30 ? 15.289 25.844 14.797 1 59.31 30 LYS B C 1
ATOM 2408 O O . LYS B 1 30 ? 14.992 26.875 14.195 1 59.31 30 LYS B O 1
ATOM 2413 N N . SER B 1 31 ? 16.094 24.781 14.227 1 75.06 31 SER B N 1
ATOM 2414 C CA . SER B 1 31 ? 16.062 24.688 12.773 1 75.06 31 SER B CA 1
ATOM 2415 C C . SER B 1 31 ? 15.68 23.297 12.312 1 75.06 31 SER B C 1
ATOM 2417 O O . SER B 1 31 ? 15.859 22.312 13.039 1 75.06 31 SER B O 1
ATOM 2419 N N . GLU B 1 32 ? 14.875 23.297 11.375 1 82.19 32 GLU B N 1
ATOM 2420 C CA . GLU B 1 32 ? 14.547 22.031 10.711 1 82.19 32 GLU B CA 1
ATOM 2421 C C . GLU B 1 32 ? 15.398 21.828 9.469 1 82.19 32 GLU B C 1
ATOM 2423 O O . GLU B 1 32 ? 15.781 22.781 8.805 1 82.19 32 GLU B O 1
ATOM 2428 N N . PHE B 1 33 ? 15.828 20.578 9.383 1 78.75 33 PHE B N 1
ATOM 2429 C CA . PHE B 1 33 ? 16.625 20.266 8.211 1 78.75 33 PHE B CA 1
ATOM 2430 C C . PHE B 1 33 ? 16.266 18.891 7.664 1 78.75 33 PHE B C 1
ATOM 2432 O O . PHE B 1 33 ? 15.547 18.125 8.312 1 78.75 33 PHE B O 1
ATOM 2439 N N . ASP B 1 34 ? 16.688 18.641 6.453 1 82.19 34 ASP B N 1
ATOM 2440 C CA . ASP B 1 34 ? 16.406 17.406 5.742 1 82.19 34 ASP B CA 1
ATOM 2441 C C . ASP B 1 34 ? 17.703 16.641 5.438 1 82.19 34 ASP B C 1
ATOM 2443 O O . ASP B 1 34 ? 18.688 17.234 5.004 1 82.19 34 ASP B O 1
ATOM 2447 N N . VAL B 1 35 ? 17.719 15.406 5.824 1 84.12 35 VAL B N 1
ATOM 2448 C CA . VAL B 1 35 ? 18.812 14.523 5.414 1 84.12 35 VAL B CA 1
ATOM 2449 C C . VAL B 1 35 ? 18.25 13.367 4.59 1 84.12 35 VAL B C 1
ATOM 2451 O O . VAL B 1 35 ? 17.656 12.43 5.137 1 84.12 35 VAL B O 1
ATOM 2454 N N . ASP B 1 36 ? 18.438 13.375 3.301 1 80.5 36 ASP B N 1
ATOM 2455 C CA . ASP B 1 36 ? 18.031 12.32 2.373 1 80.5 36 ASP B CA 1
ATOM 2456 C C . ASP B 1 36 ? 16.547 12 2.518 1 80.5 36 ASP B C 1
ATOM 2458 O O . ASP B 1 36 ? 16.172 10.828 2.582 1 80.5 36 ASP B O 1
ATOM 2462 N N . GLY B 1 37 ? 15.727 13.016 2.715 1 85.19 37 GLY B N 1
ATOM 2463 C CA . GLY B 1 37 ? 14.281 12.836 2.754 1 85.19 37 GLY B CA 1
ATOM 2464 C C . GLY B 1 37 ? 13.727 12.805 4.164 1 85.19 37 GLY B C 1
ATOM 2465 O O . GLY B 1 37 ? 12.516 12.969 4.363 1 85.19 37 GLY B O 1
ATOM 2466 N N . PHE B 1 38 ? 14.586 12.648 5.125 1 89.56 38 PHE B N 1
ATOM 2467 C CA . PHE B 1 38 ? 14.156 12.625 6.52 1 89.56 38 PHE B CA 1
ATOM 2468 C C . PHE B 1 38 ? 14.227 14.016 7.129 1 89.56 38 PHE B C 1
ATOM 2470 O O . PHE B 1 38 ? 15.273 14.68 7.062 1 89.56 38 PHE B O 1
ATOM 2477 N N . LYS B 1 39 ? 13.164 14.352 7.777 1 87.75 39 LYS B N 1
ATOM 2478 C CA . LYS B 1 39 ? 13.094 15.672 8.406 1 87.75 39 LYS B CA 1
ATOM 2479 C C . LYS B 1 39 ? 13.531 15.602 9.867 1 87.75 39 LYS B C 1
ATOM 2481 O O . LYS B 1 39 ? 13.102 14.727 10.617 1 87.75 39 LYS B O 1
ATOM 2486 N N . TRP B 1 40 ? 14.398 16.641 10.18 1 86.69 40 TRP B N 1
ATOM 2487 C CA . TRP B 1 40 ? 14.969 16.703 11.523 1 86.69 40 TRP B CA 1
ATOM 2488 C C . TRP B 1 40 ? 14.797 18.094 12.117 1 86.69 40 TRP B C 1
ATOM 2490 O O . TRP B 1 40 ? 14.656 19.078 11.391 1 86.69 40 TRP B O 1
ATOM 2500 N N . ARG B 1 41 ? 14.773 18.094 13.422 1 87.19 41 ARG B N 1
ATOM 2501 C CA . ARG B 1 41 ? 14.852 19.359 14.156 1 87.19 41 ARG B CA 1
ATOM 2502 C C . ARG B 1 41 ? 16.078 19.391 15.055 1 87.19 41 ARG B C 1
ATOM 2504 O O . ARG B 1 41 ? 16.422 18.391 15.703 1 87.19 41 ARG B O 1
ATOM 2511 N N . ILE B 1 42 ? 16.781 20.516 14.984 1 81.94 42 ILE B N 1
ATOM 2512 C CA . ILE B 1 42 ? 17.938 20.734 15.844 1 81.94 42 ILE B CA 1
ATOM 2513 C C . ILE B 1 42 ? 17.656 21.922 16.781 1 81.94 42 ILE B C 1
ATOM 2515 O O . ILE B 1 42 ? 17.172 22.953 16.359 1 81.94 42 ILE B O 1
ATOM 2519 N N . LEU B 1 43 ? 17.875 21.656 18.062 1 81.31 43 LEU B N 1
ATOM 2520 C CA . LEU B 1 43 ? 17.719 22.688 19.078 1 81.31 43 LEU B CA 1
ATOM 2521 C C . LEU B 1 43 ? 19.016 22.922 19.828 1 81.31 43 LEU B C 1
ATOM 2523 O O . LEU B 1 43 ? 19.656 21.969 20.281 1 81.31 43 LEU B O 1
ATOM 2527 N N . PHE B 1 44 ? 19.375 24.156 19.828 1 75.5 44 PHE B N 1
ATOM 2528 C CA . PHE B 1 44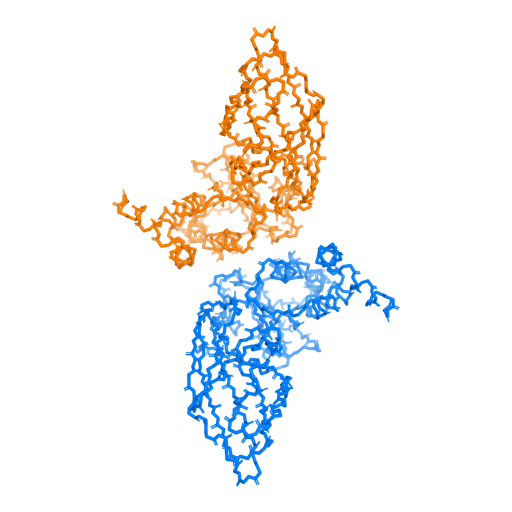 ? 20.578 24.562 20.562 1 75.5 44 PHE B CA 1
ATOM 2529 C C . PHE B 1 44 ? 20.203 25.172 21.906 1 75.5 44 PHE B C 1
ATOM 2531 O O . PHE B 1 44 ? 19.438 26.141 21.953 1 75.5 44 PHE B O 1
ATOM 2538 N N . GLU B 1 45 ? 20.656 24.5 22.875 1 73.88 45 GLU B N 1
ATOM 2539 C CA . GLU B 1 45 ? 20.562 25.047 24.219 1 73.88 45 GLU B CA 1
ATOM 2540 C C . GLU B 1 45 ? 21.953 25.312 24.812 1 73.88 45 GLU B C 1
ATOM 2542 O O . GLU B 1 45 ? 22.969 25.016 24.172 1 73.88 45 GLU B O 1
ATOM 2547 N N . GLU B 1 46 ? 22.109 26.094 25.844 1 69.44 46 GLU B N 1
ATOM 2548 C CA . GLU B 1 46 ? 23.359 26.594 26.375 1 69.44 46 GLU B CA 1
ATOM 2549 C C . GLU B 1 46 ? 24.484 25.562 26.266 1 69.44 46 GLU B C 1
ATOM 2551 O O . GLU B 1 46 ? 25.562 25.875 25.781 1 69.44 46 GLU B O 1
ATOM 2556 N N . GLN B 1 47 ? 24.422 24.344 26.578 1 72.38 47 GLN B N 1
ATOM 2557 C CA . GLN B 1 47 ? 25.5 23.359 26.5 1 72.38 47 GLN B CA 1
ATOM 2558 C C . GLN B 1 47 ? 24.984 22.031 25.938 1 72.38 47 GLN B C 1
ATOM 2560 O O . GLN B 1 47 ? 25.547 20.969 26.203 1 72.38 47 GLN B O 1
ATOM 2565 N N . GLN B 1 48 ? 23.875 22.234 25.203 1 77.56 48 GLN B N 1
ATOM 2566 C CA . GLN B 1 48 ? 23.328 20.984 24.688 1 77.56 48 GLN B CA 1
ATOM 2567 C C . GLN B 1 48 ? 22.734 21.172 23.297 1 77.56 48 GLN B C 1
ATOM 2569 O O . GLN B 1 48 ? 22.25 22.25 22.953 1 77.56 48 GLN B O 1
ATOM 2574 N N . ILE B 1 49 ? 23 20.188 22.5 1 79.06 49 ILE B N 1
ATOM 2575 C CA . ILE B 1 49 ? 22.328 20.109 21.203 1 79.06 49 ILE B CA 1
ATOM 2576 C C . ILE B 1 49 ? 21.344 18.953 21.188 1 79.06 49 ILE B C 1
ATOM 2578 O O . ILE B 1 49 ? 21.688 17.828 21.562 1 79.06 49 ILE B O 1
ATOM 2582 N N . THR B 1 50 ? 20.109 19.281 20.828 1 87.5 50 THR B N 1
ATOM 2583 C CA . THR B 1 50 ? 19.078 18.25 20.766 1 87.5 50 THR B CA 1
ATOM 2584 C C . THR B 1 50 ? 18.641 18 19.328 1 87.5 50 THR B C 1
ATOM 2586 O O . THR B 1 50 ? 18.297 18.938 18.609 1 87.5 50 THR B O 1
ATOM 2589 N N . PHE B 1 51 ? 18.812 16.766 18.922 1 88.31 51 PHE B N 1
ATOM 2590 C CA . PHE B 1 51 ? 18.312 16.359 17.625 1 88.31 51 PHE B CA 1
ATOM 2591 C C . PHE B 1 51 ? 17.016 15.578 17.766 1 88.31 51 PHE B C 1
ATOM 2593 O O . PHE B 1 51 ? 16.938 14.633 18.547 1 88.31 51 PHE B O 1
ATOM 2600 N N . THR B 1 52 ? 15.984 15.977 17 1 93.25 52 THR B N 1
ATOM 2601 C CA . THR B 1 52 ? 14.695 15.305 17.047 1 93.25 52 THR B CA 1
ATOM 2602 C C . THR B 1 52 ? 14.281 14.836 15.648 1 93.25 52 THR B C 1
ATOM 2604 O O . THR B 1 52 ? 14.359 15.586 14.68 1 93.25 52 THR B O 1
ATOM 2607 N N . LEU B 1 53 ? 13.938 13.562 15.57 1 94.69 53 LEU B N 1
ATOM 2608 C CA . LEU B 1 53 ? 13.414 13.023 14.32 1 94.69 53 LEU B CA 1
ATOM 2609 C C . LEU B 1 53 ? 11.961 13.43 14.117 1 94.69 53 LEU B C 1
ATOM 2611 O O . LEU B 1 53 ? 11.102 13.109 14.938 1 94.69 53 LEU B O 1
ATOM 2615 N N . LEU B 1 54 ? 11.703 14.086 12.992 1 92.12 54 LEU B N 1
ATOM 2616 C CA . LEU B 1 54 ? 10.344 14.555 12.719 1 92.12 54 LEU B CA 1
ATOM 2617 C C . LEU B 1 54 ? 9.625 13.594 11.781 1 92.12 54 LEU B C 1
ATOM 2619 O O . LEU B 1 54 ? 8.398 13.445 11.859 1 92.12 54 LEU B O 1
ATOM 2623 N N . SER B 1 55 ? 10.281 12.914 10.898 1 91.75 55 SER B N 1
ATOM 2624 C CA . SER B 1 55 ? 9.695 12.039 9.891 1 91.75 55 SER B CA 1
ATOM 2625 C C . SER B 1 55 ? 9.133 10.773 10.516 1 91.75 55 SER B C 1
ATOM 2627 O O . SER B 1 55 ? 9.664 10.273 11.516 1 91.75 55 SER B O 1
ATOM 2629 N N . GLU B 1 56 ? 8.062 10.242 9.906 1 88.25 56 GLU B N 1
ATOM 2630 C CA . GLU B 1 56 ? 7.535 8.938 10.297 1 88.25 56 GLU B CA 1
ATOM 2631 C C . GLU B 1 56 ? 8.414 7.809 9.773 1 88.25 56 GLU B C 1
ATOM 2633 O O . GLU B 1 56 ? 8.914 7.871 8.648 1 88.25 56 GLU B O 1
ATOM 2638 N N . VAL B 1 57 ? 8.625 6.891 10.664 1 88.44 57 VAL B N 1
ATOM 2639 C CA . VAL B 1 57 ? 9.445 5.742 10.289 1 88.44 57 VAL B CA 1
ATOM 2640 C C . VAL B 1 57 ? 8.664 4.449 10.523 1 88.44 57 VAL B C 1
ATOM 2642 O O . VAL B 1 57 ? 7.871 4.359 11.461 1 88.44 57 VAL B O 1
ATOM 2645 N N . SER B 1 58 ? 8.859 3.508 9.633 1 86.5 58 SER B N 1
ATOM 2646 C CA . SER B 1 58 ? 8.211 2.211 9.789 1 86.5 58 SER B CA 1
ATOM 2647 C C . SER B 1 58 ? 8.812 1.427 10.953 1 86.5 58 SER B C 1
ATOM 2649 O O . SER B 1 58 ? 9.922 1.715 11.391 1 86.5 58 SER B O 1
ATOM 2651 N N . ASP B 1 59 ? 8.102 0.406 11.398 1 85 59 ASP B N 1
ATOM 2652 C CA . ASP B 1 59 ? 8.523 -0.394 12.547 1 85 59 ASP B CA 1
ATOM 2653 C C . ASP B 1 59 ? 9.742 -1.248 12.195 1 85 59 ASP B C 1
ATOM 2655 O O . ASP B 1 59 ? 10.453 -1.716 13.086 1 85 59 ASP B O 1
ATOM 2659 N N . TYR B 1 60 ? 9.953 -1.445 10.938 1 88.06 60 TYR B N 1
ATOM 2660 C CA . TYR B 1 60 ? 11.07 -2.285 10.523 1 88.06 60 TYR B CA 1
ATOM 2661 C C . TYR B 1 60 ? 12.281 -1.438 10.148 1 88.06 60 TYR B C 1
ATOM 2663 O O . TYR B 1 60 ? 13.258 -1.95 9.602 1 88.06 60 TYR B O 1
ATOM 2671 N N . CYS B 1 61 ? 12.227 -0.126 10.453 1 89.94 61 CYS B N 1
ATOM 2672 C CA . CYS B 1 61 ? 13.281 0.803 10.062 1 89.94 61 CYS B CA 1
ATOM 2673 C C . CYS B 1 61 ? 13.891 1.474 11.281 1 89.94 61 CYS B C 1
ATOM 2675 O O . CYS B 1 61 ? 13.188 1.795 12.242 1 89.94 61 CYS B O 1
ATOM 2677 N N . SER B 1 62 ? 15.211 1.647 11.297 1 92.38 62 SER B N 1
ATOM 2678 C CA . SER B 1 62 ? 15.93 2.473 12.266 1 92.38 62 SER B CA 1
ATOM 2679 C C . SER B 1 62 ? 16.969 3.354 11.578 1 92.38 62 SER B C 1
ATOM 2681 O O . SER B 1 62 ? 17.422 3.039 10.477 1 92.38 62 SER B O 1
ATOM 2683 N N . ILE B 1 63 ? 17.281 4.48 12.195 1 92.38 63 ILE B N 1
ATOM 2684 C CA . ILE B 1 63 ? 18.203 5.445 11.609 1 92.38 63 ILE B CA 1
ATOM 2685 C C . ILE B 1 63 ? 19.328 5.738 12.578 1 92.38 63 ILE B C 1
ATOM 2687 O O . ILE B 1 63 ? 19.094 6.039 13.75 1 92.38 63 ILE B O 1
ATOM 2691 N N . ASP B 1 64 ? 20.516 5.598 12.102 1 91.25 64 ASP B N 1
ATOM 2692 C CA . ASP B 1 64 ? 21.688 6.105 12.828 1 91.25 64 ASP B CA 1
ATOM 2693 C C . ASP B 1 64 ? 22.062 7.5 12.336 1 91.25 64 ASP B C 1
ATOM 2695 O O . ASP B 1 64 ? 22.469 7.664 11.18 1 91.25 64 ASP B O 1
ATOM 2699 N N . LEU B 1 65 ? 21.922 8.43 13.188 1 89.81 65 LEU B N 1
ATOM 2700 C CA . LEU B 1 65 ? 22.359 9.781 12.867 1 89.81 65 LEU B CA 1
ATOM 2701 C C . LEU B 1 65 ? 23.797 10.008 13.328 1 89.81 65 LEU B C 1
ATOM 2703 O O . LEU B 1 65 ? 24.125 9.781 14.5 1 89.81 65 LEU B O 1
ATOM 2707 N N . ILE B 1 66 ? 24.641 10.367 12.406 1 86 66 ILE B N 1
ATOM 2708 C CA . ILE B 1 66 ? 26.047 10.594 12.695 1 86 66 ILE B CA 1
ATOM 2709 C C . ILE B 1 66 ? 26.375 12.078 12.539 1 86 66 ILE B C 1
ATOM 2711 O O . ILE B 1 66 ? 26.25 12.641 11.445 1 86 66 ILE B O 1
ATOM 2715 N N . ILE B 1 67 ? 26.828 12.711 13.609 1 82.62 67 ILE B N 1
ATOM 2716 C CA . ILE B 1 67 ? 27.109 14.141 13.602 1 82.62 67 ILE B CA 1
ATOM 2717 C C . ILE B 1 67 ? 28.594 14.375 13.859 1 82.62 67 ILE B C 1
ATOM 2719 O O . ILE B 1 67 ? 29.125 14.008 14.914 1 82.62 67 ILE B O 1
ATOM 2723 N N . HIS B 1 68 ? 29.172 14.961 12.891 1 79.81 68 HIS B N 1
ATOM 2724 C CA . HIS B 1 68 ? 30.562 15.391 13.031 1 79.81 68 HIS B CA 1
ATOM 2725 C C . HIS B 1 68 ? 30.641 16.875 13.352 1 79.81 68 HIS B C 1
ATOM 2727 O O . HIS B 1 68 ? 30.266 17.719 12.531 1 79.81 68 HIS B O 1
ATOM 2733 N N . CYS B 1 69 ? 31.094 17.172 14.555 1 74.81 69 CYS B N 1
ATOM 2734 C CA . CYS B 1 69 ? 31.234 18.547 14.992 1 74.81 69 CYS B CA 1
ATOM 2735 C C . CYS B 1 69 ? 32.688 19 14.891 1 74.81 69 CYS B C 1
ATOM 2737 O O . CYS B 1 69 ? 33.594 18.359 15.453 1 74.81 69 CYS B O 1
ATOM 2739 N N . THR B 1 70 ? 32.781 20 14.078 1 74.44 70 THR B N 1
ATOM 2740 C CA . THR B 1 70 ? 34.125 20.578 13.969 1 74.44 70 THR B CA 1
ATOM 2741 C C . THR B 1 70 ? 34.125 22.031 14.461 1 74.44 70 THR B C 1
ATOM 2743 O O . THR B 1 70 ? 33.281 22.828 14.039 1 74.44 70 THR B O 1
ATOM 2746 N N . ASP B 1 71 ? 34.906 22.188 15.594 1 69.75 71 ASP B N 1
ATOM 2747 C CA . ASP B 1 71 ? 35.156 23.562 16.016 1 69.75 71 ASP B CA 1
ATOM 2748 C C . ASP B 1 71 ? 36.625 23.938 15.82 1 69.75 71 ASP B C 1
ATOM 2750 O O . ASP B 1 71 ? 37.375 23.219 15.156 1 69.75 71 ASP B O 1
ATOM 2754 N N . PHE B 1 72 ? 37 25.125 16.109 1 62.78 72 PHE B N 1
ATOM 2755 C CA . PHE B 1 72 ? 38.344 25.641 15.867 1 62.78 72 PHE B CA 1
ATOM 2756 C C . PHE B 1 72 ? 39.375 24.766 16.578 1 62.78 72 PHE B C 1
ATOM 2758 O O . PHE B 1 72 ? 40.5 24.641 16.109 1 62.78 72 PHE B O 1
ATOM 2765 N N . ASN B 1 73 ? 38.875 24.125 17.547 1 65.12 73 ASN B N 1
ATOM 2766 C CA . ASN B 1 73 ? 39.906 23.5 18.391 1 65.12 73 ASN B CA 1
ATOM 2767 C C . ASN B 1 73 ? 39.75 21.984 18.422 1 65.12 73 ASN B C 1
ATOM 2769 O O . ASN B 1 73 ? 40.688 21.25 18.766 1 65.12 73 ASN B O 1
ATOM 2773 N N . SER B 1 74 ? 38.531 21.531 18.188 1 70.88 74 SER B N 1
ATOM 2774 C CA . SER B 1 74 ? 38.312 20.109 18.422 1 70.88 74 SER B CA 1
ATOM 2775 C C . SER B 1 74 ? 37.312 19.531 17.453 1 70.88 74 SER B C 1
ATOM 2777 O O . SER B 1 74 ? 36.594 20.281 16.766 1 70.88 74 SER B O 1
ATOM 2779 N N . ASN B 1 75 ? 37.594 18.297 17.125 1 77.12 75 ASN B N 1
ATOM 2780 C CA . ASN B 1 75 ? 36.625 17.516 16.375 1 77.12 75 ASN B CA 1
ATOM 2781 C C . ASN B 1 75 ? 36.031 16.391 17.219 1 77.12 75 ASN B C 1
ATOM 2783 O O . ASN B 1 75 ? 36.719 15.734 17.969 1 77.12 75 ASN B O 1
ATOM 2787 N N . SER B 1 76 ? 34.656 16.391 17.25 1 78.88 76 SER B N 1
ATOM 2788 C CA . SER B 1 76 ? 33.969 15.328 17.953 1 78.88 76 SER B CA 1
ATOM 2789 C C . SER B 1 76 ? 32.875 14.703 17.078 1 78.88 76 SER B C 1
ATOM 2791 O O . SER B 1 76 ? 32.344 15.352 16.172 1 78.88 76 SER B O 1
ATOM 2793 N N . THR B 1 77 ? 32.656 13.391 17.188 1 83.94 77 THR B N 1
ATOM 2794 C CA . THR B 1 77 ? 31.594 12.703 16.469 1 83.94 77 THR B CA 1
ATOM 2795 C C . THR B 1 77 ? 30.594 12.07 17.438 1 83.94 77 THR B C 1
ATOM 2797 O O . THR B 1 77 ? 31 11.445 18.422 1 83.94 77 THR B O 1
ATOM 2800 N N . PHE B 1 78 ? 29.328 12.344 17.188 1 84.81 78 PHE B N 1
ATOM 2801 C CA . PHE B 1 78 ? 28.234 11.734 17.953 1 84.81 78 PHE B CA 1
ATOM 2802 C C . PHE B 1 78 ? 27.375 10.859 17.062 1 84.81 78 PHE B C 1
ATOM 2804 O O . PHE B 1 78 ? 27.125 11.195 15.898 1 84.81 78 PHE B O 1
ATOM 2811 N N . THR B 1 79 ? 27.016 9.664 17.562 1 90.12 79 THR B N 1
ATOM 2812 C CA . THR B 1 79 ? 26.078 8.797 16.859 1 90.12 79 THR B CA 1
ATOM 2813 C C . THR B 1 79 ? 24.891 8.445 17.75 1 90.12 79 THR B C 1
ATOM 2815 O O . THR B 1 79 ? 25.062 8.117 18.922 1 90.12 79 THR B O 1
ATOM 2818 N N . SER B 1 80 ? 23.719 8.656 17.25 1 93.12 80 SER B N 1
ATOM 2819 C CA . SER B 1 80 ? 22.484 8.305 17.938 1 93.12 80 SER B CA 1
ATOM 2820 C C . SER B 1 80 ? 21.562 7.488 17.031 1 93.12 80 SER B C 1
ATOM 2822 O O . SER B 1 80 ? 21.5 7.727 15.828 1 93.12 80 SER B O 1
ATOM 2824 N N . GLN B 1 81 ? 20.844 6.555 17.625 1 93.88 81 GLN B N 1
ATOM 2825 C CA . GLN B 1 81 ? 19.906 5.73 16.875 1 93.88 81 GLN B CA 1
ATOM 2826 C C . GLN B 1 81 ? 18.469 6.152 17.141 1 93.88 81 GLN B C 1
ATOM 2828 O O . GLN B 1 81 ? 18.109 6.434 18.297 1 93.88 81 GLN B O 1
ATOM 2833 N N . PHE B 1 82 ? 17.703 6.258 16.109 1 94.62 82 PHE B N 1
ATOM 2834 C CA . PHE B 1 82 ? 16.297 6.645 16.188 1 94.62 82 PHE B CA 1
ATOM 2835 C C . PHE B 1 82 ? 15.414 5.582 15.547 1 94.62 82 PHE B C 1
ATOM 2837 O O . PHE B 1 82 ? 15.758 5.02 14.5 1 94.62 82 PHE B O 1
ATOM 2844 N N . GLU B 1 83 ? 14.141 5.305 16.203 1 91.94 83 GLU B N 1
ATOM 2845 C CA . GLU B 1 83 ? 13.242 4.277 15.672 1 91.94 83 GLU B CA 1
ATOM 2846 C C . GLU B 1 83 ? 11.82 4.801 15.555 1 91.94 83 GLU B C 1
ATOM 2848 O O . GLU B 1 83 ? 10.961 4.145 14.961 1 91.94 83 GLU B O 1
ATOM 2853 N N . LYS B 1 84 ? 11.617 5.953 16.141 1 90.69 84 LYS B N 1
ATOM 2854 C CA . LYS B 1 84 ? 10.242 6.453 16.141 1 90.69 84 LYS B CA 1
ATOM 2855 C C . LYS B 1 84 ? 10.211 7.961 15.914 1 90.69 84 LYS B C 1
ATOM 2857 O O . LYS B 1 84 ? 11.141 8.672 16.297 1 90.69 84 LYS B O 1
ATOM 2862 N N . THR B 1 85 ? 9.133 8.375 15.305 1 90.94 85 THR B N 1
ATOM 2863 C CA . THR B 1 85 ? 8.891 9.797 15.102 1 90.94 85 THR B CA 1
ATOM 2864 C C . THR B 1 85 ? 8.844 10.539 16.438 1 90.94 85 THR B C 1
ATOM 2866 O O . THR B 1 85 ? 8.266 10.039 17.406 1 90.94 85 THR B O 1
ATOM 2869 N N . GLY B 1 86 ? 9.461 11.656 16.516 1 92.12 86 GLY B N 1
ATOM 2870 C CA . GLY B 1 86 ? 9.43 12.484 17.719 1 92.12 86 GLY B CA 1
ATOM 2871 C C . GLY B 1 86 ? 10.539 12.156 18.688 1 92.12 86 GLY B C 1
ATOM 2872 O O . GLY B 1 86 ? 10.742 12.875 19.672 1 92.12 86 GLY B O 1
ATOM 2873 N N . GLU B 1 87 ? 11.188 11.086 18.438 1 94.56 87 GLU B N 1
ATOM 2874 C CA . GLU B 1 87 ? 12.305 10.711 19.312 1 94.56 87 GLU B CA 1
ATOM 2875 C C . GLU B 1 87 ? 13.422 11.758 19.25 1 94.56 87 GLU B C 1
ATOM 2877 O O . GLU B 1 87 ? 13.688 12.336 18.188 1 94.56 87 GLU B O 1
ATOM 2882 N N . SER B 1 88 ? 14.086 12 20.391 1 94.75 88 SER B N 1
ATOM 2883 C CA . SER B 1 88 ? 15.133 13.016 20.469 1 94.75 88 SER B CA 1
ATOM 2884 C C . SER 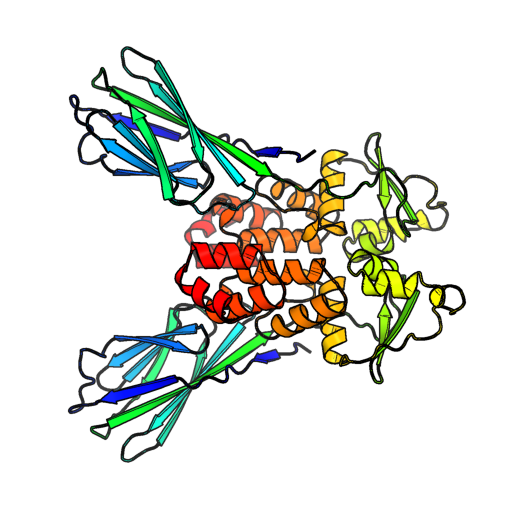B 1 88 ? 16.391 12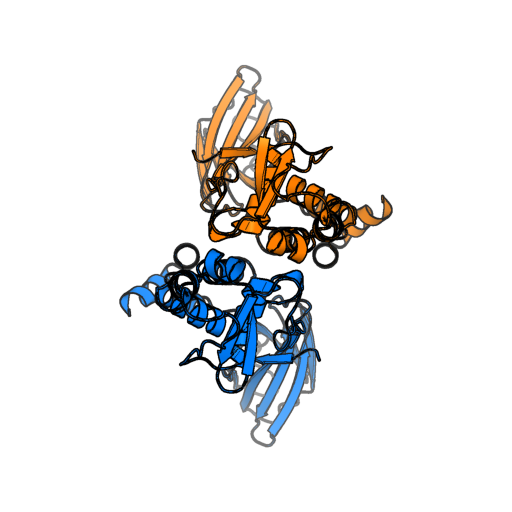.461 21.125 1 94.75 88 SER B C 1
ATOM 2886 O O . SER B 1 88 ? 16.328 11.531 21.922 1 94.75 88 SER B O 1
ATOM 2888 N N . ALA B 1 89 ? 17.469 12.938 20.719 1 92.56 89 ALA B N 1
ATOM 2889 C CA . ALA B 1 89 ? 18.766 12.664 21.328 1 92.56 89 ALA B CA 1
ATOM 2890 C C . ALA B 1 89 ? 19.453 13.961 21.734 1 92.56 89 ALA B C 1
ATOM 2892 O O . ALA B 1 89 ? 19.453 14.945 21 1 92.56 89 ALA B O 1
ATOM 2893 N N . VAL B 1 90 ? 20.016 13.984 22.891 1 89.5 90 VAL B N 1
ATOM 2894 C CA . VAL B 1 90 ? 20.672 15.164 23.438 1 89.5 90 VAL B CA 1
ATOM 2895 C C . VAL B 1 90 ? 22.188 14.93 23.531 1 89.5 90 VAL B C 1
ATOM 2897 O O . VAL B 1 90 ? 22.625 13.883 24.016 1 89.5 90 VAL B O 1
ATOM 2900 N N . HIS B 1 91 ? 22.891 15.852 23.016 1 81.94 91 HIS B N 1
ATOM 2901 C CA . HIS B 1 91 ? 24.344 15.797 23.094 1 81.94 91 HIS B CA 1
ATOM 2902 C C . HIS B 1 91 ? 24.906 17.031 23.781 1 81.94 91 HIS B C 1
ATOM 2904 O O . HIS B 1 91 ? 24.469 18.156 23.5 1 81.94 91 HIS B O 1
ATOM 2910 N N . GLN B 1 92 ? 25.828 16.75 24.703 1 78.94 92 GLN B N 1
ATOM 2911 C CA . GLN B 1 92 ? 26.531 17.859 25.328 1 78.94 92 GLN B CA 1
ATOM 2912 C C . GLN B 1 92 ? 27.516 18.516 24.359 1 78.94 92 GLN B C 1
ATOM 2914 O O . GLN B 1 92 ? 28.188 17.828 23.594 1 78.94 92 GLN B O 1
ATOM 2919 N N . TRP B 1 93 ? 27.141 19.781 24.25 1 65.75 93 TRP B N 1
ATOM 2920 C CA . TRP B 1 93 ? 27.922 20.484 23.25 1 65.75 93 TRP B CA 1
ATOM 2921 C C . TRP B 1 93 ? 28.516 21.766 23.828 1 65.75 93 TRP B C 1
ATOM 2923 O O . TRP B 1 93 ? 27.812 22.562 24.469 1 65.75 93 TRP B O 1
ATOM 2933 N N . LEU B 1 94 ? 29.812 21.828 24 1 58.59 94 LEU B N 1
ATOM 2934 C CA . LEU B 1 94 ? 30.438 23.062 24.453 1 58.59 94 LEU B CA 1
ATOM 2935 C C . LEU B 1 94 ? 31.141 23.781 23.312 1 58.59 94 LEU B C 1
ATOM 2937 O O . LEU B 1 94 ? 32.219 23.359 22.875 1 58.59 94 LEU B O 1
ATOM 2941 N N . PRO B 1 95 ? 30.328 24.672 22.719 1 55.34 95 PRO B N 1
ATOM 2942 C CA . PRO B 1 95 ? 31.016 25.312 21.578 1 55.34 95 PRO B CA 1
ATOM 2943 C C . PRO B 1 95 ? 32.312 26.016 22 1 55.34 95 PRO B C 1
ATOM 2945 O O . PRO B 1 95 ? 32.312 26.719 23.016 1 55.34 95 PRO B O 1
ATOM 2948 N N . GLY B 1 96 ? 33.438 25.469 21.812 1 54.09 96 GLY B N 1
ATOM 2949 C CA . GLY B 1 96 ? 34.688 26.156 22.172 1 54.09 96 GLY B CA 1
ATOM 2950 C C . GLY B 1 96 ? 34.906 27.438 21.391 1 54.09 96 GLY B C 1
ATOM 2951 O O . GLY B 1 96 ? 35.688 28.281 21.781 1 54.09 96 GLY B O 1
ATOM 2952 N N . GLY B 1 97 ? 34.281 27.625 20.141 1 54.88 97 GLY B N 1
ATOM 2953 C CA . GLY B 1 97 ? 34.719 28.734 19.297 1 54.88 97 GLY B CA 1
ATOM 2954 C C . GLY B 1 97 ? 33.594 29.391 18.562 1 54.88 97 GLY B C 1
ATOM 2955 O O . GLY B 1 97 ? 32.406 29.062 18.766 1 54.88 97 GLY B O 1
ATOM 2956 N N . HIS B 1 98 ? 33.875 30.5 17.828 1 57.38 98 HIS B N 1
ATOM 2957 C CA . HIS B 1 98 ? 33.031 31.406 17.094 1 57.38 98 HIS B CA 1
ATOM 2958 C C . HIS B 1 98 ? 32.312 30.672 15.961 1 57.38 98 HIS B C 1
ATOM 2960 O O . HIS B 1 98 ? 31.188 31.062 15.57 1 57.38 98 HIS B O 1
ATOM 2966 N N . HIS B 1 99 ? 33.031 29.578 15.469 1 60.91 99 HIS B N 1
ATOM 2967 C CA . HIS B 1 99 ? 32.469 28.922 14.297 1 60.91 99 HIS B CA 1
ATOM 2968 C C . HIS B 1 99 ? 32.438 27.406 14.477 1 60.91 99 HIS B C 1
ATOM 2970 O O . HIS B 1 99 ? 33.469 26.781 14.758 1 60.91 99 HIS B O 1
ATOM 2976 N N . VAL B 1 100 ? 31.25 26.875 14.602 1 66.88 100 VAL B N 1
ATOM 2977 C CA . VAL B 1 100 ? 31.094 25.422 14.68 1 66.88 100 VAL B CA 1
ATOM 2978 C C . VAL B 1 100 ? 30.406 24.906 13.414 1 66.88 100 VAL B C 1
ATOM 2980 O O . VAL B 1 100 ? 29.422 25.484 12.953 1 66.88 100 VAL B O 1
ATOM 2983 N N . GLN B 1 101 ? 31.078 23.875 12.805 1 71.69 101 GLN B N 1
ATOM 2984 C CA . GLN B 1 101 ? 30.469 23.219 11.656 1 71.69 101 GLN B CA 1
ATOM 2985 C C . GLN B 1 101 ? 29.984 21.812 12.023 1 71.69 101 GLN B C 1
ATOM 2987 O O . GLN B 1 101 ? 30.719 21.047 12.648 1 71.69 101 GLN B O 1
ATOM 2992 N N . LEU B 1 102 ? 28.719 21.594 11.727 1 76.19 102 LEU B N 1
ATOM 2993 C CA . LEU B 1 102 ? 28.156 20.266 11.922 1 76.19 102 LEU B CA 1
ATOM 2994 C C . LEU B 1 102 ? 27.953 19.562 10.586 1 76.19 102 LEU B C 1
ATOM 2996 O O . LEU B 1 102 ? 27.281 20.078 9.695 1 76.19 102 LEU B O 1
ATOM 3000 N N . GLU B 1 103 ? 28.641 18.469 10.477 1 77.06 103 GLU B N 1
ATOM 3001 C CA . GLU B 1 103 ? 28.391 17.562 9.352 1 77.06 103 GLU B CA 1
ATOM 3002 C C . GLU B 1 103 ? 27.5 16.391 9.773 1 77.06 103 GLU B C 1
ATOM 3004 O O . GLU B 1 103 ? 27.891 15.602 10.633 1 77.06 103 GLU B O 1
ATOM 3009 N N . ILE B 1 104 ? 26.375 16.328 9.141 1 80.94 104 ILE B N 1
ATOM 3010 C CA . ILE B 1 104 ? 25.391 15.336 9.555 1 80.94 104 ILE B CA 1
ATOM 3011 C C . ILE B 1 104 ? 25.25 14.266 8.477 1 80.94 104 ILE B C 1
ATOM 3013 O O . ILE B 1 104 ? 25 14.578 7.312 1 80.94 104 ILE B O 1
ATOM 3017 N N . ASP B 1 105 ? 25.438 13.062 8.898 1 82 105 ASP B N 1
ATOM 3018 C CA . ASP B 1 105 ? 25.234 11.883 8.062 1 82 105 ASP B CA 1
ATOM 3019 C C . ASP B 1 105 ? 24.234 10.93 8.695 1 82 105 ASP B C 1
ATOM 3021 O O . ASP B 1 105 ? 23.938 11.023 9.891 1 82 105 ASP B O 1
ATOM 3025 N N . GLN B 1 106 ? 23.656 10.07 7.785 1 87.19 106 GLN B N 1
ATOM 3026 C CA . GLN B 1 106 ? 22.703 9.117 8.32 1 87.19 106 GLN B CA 1
ATOM 3027 C C . GLN B 1 106 ? 22.859 7.75 7.66 1 87.19 106 GLN B C 1
ATOM 3029 O O . GLN B 1 106 ? 23.172 7.66 6.473 1 87.19 106 GLN B O 1
ATOM 3034 N N . ILE B 1 107 ? 22.703 6.738 8.484 1 88.25 107 ILE B N 1
ATOM 3035 C CA . ILE B 1 107 ? 22.609 5.363 8.008 1 88.25 107 ILE B CA 1
ATOM 3036 C C . ILE B 1 107 ? 21.219 4.805 8.297 1 88.25 107 ILE B C 1
ATOM 3038 O O . ILE B 1 107 ? 20.781 4.801 9.445 1 88.25 107 ILE B O 1
ATOM 3042 N N . ILE B 1 108 ? 20.547 4.375 7.223 1 89.31 108 ILE B N 1
ATOM 3043 C CA . ILE B 1 108 ? 19.203 3.824 7.367 1 89.31 108 ILE B CA 1
ATOM 3044 C C . ILE B 1 108 ? 19.266 2.299 7.379 1 89.31 108 ILE B C 1
ATOM 3046 O O . ILE B 1 108 ? 19.812 1.688 6.461 1 89.31 108 ILE B O 1
ATOM 3050 N N . HIS B 1 109 ? 18.703 1.721 8.445 1 90.5 109 HIS B N 1
ATOM 3051 C CA . HIS B 1 109 ? 18.625 0.27 8.562 1 90.5 109 HIS B CA 1
ATOM 3052 C C . HIS B 1 109 ? 17.203 -0.22 8.359 1 90.5 109 HIS B C 1
ATOM 3054 O O . HIS B 1 109 ? 16.266 0.278 8.992 1 90.5 109 HIS B O 1
ATOM 3060 N N . GLU B 1 110 ? 17.062 -1.181 7.469 1 90.12 110 GLU B N 1
ATOM 3061 C CA . GLU B 1 110 ? 15.742 -1.771 7.223 1 90.12 110 GLU B CA 1
ATOM 3062 C C . GLU B 1 110 ? 15.781 -3.287 7.391 1 90.12 110 GLU B C 1
ATOM 3064 O O . GLU B 1 110 ? 16.578 -3.971 6.746 1 90.12 110 GLU B O 1
ATOM 3069 N N . ARG B 1 111 ? 14.883 -3.758 8.219 1 91 111 ARG B N 1
ATOM 3070 C CA . ARG B 1 111 ? 14.75 -5.199 8.398 1 91 111 ARG B CA 1
ATOM 3071 C C . ARG B 1 111 ? 13.906 -5.816 7.281 1 91 111 ARG B C 1
ATOM 3073 O O . ARG B 1 111 ? 12.898 -5.242 6.871 1 91 111 ARG B O 1
ATOM 3080 N N . GLN B 1 112 ? 14.438 -6.926 6.75 1 92.81 112 GLN B N 1
ATOM 3081 C CA . GLN B 1 112 ? 13.758 -7.648 5.68 1 92.81 112 GLN B CA 1
ATOM 3082 C C . GLN B 1 112 ? 13.477 -9.094 6.086 1 92.81 112 GLN B C 1
ATOM 3084 O O . GLN B 1 112 ? 14.164 -9.648 6.953 1 92.81 112 GLN B O 1
ATOM 3089 N N . PHE B 1 113 ? 12.445 -9.688 5.496 1 93.81 113 PHE B N 1
ATOM 3090 C CA . PHE B 1 113 ? 12.18 -11.109 5.684 1 93.81 113 PHE B CA 1
ATOM 3091 C C . PHE B 1 113 ? 13.281 -11.953 5.055 1 93.81 113 PHE B C 1
ATOM 3093 O O . PHE B 1 113 ? 14.047 -11.461 4.223 1 93.81 113 PHE B O 1
ATOM 3100 N N . ASP B 1 114 ? 13.297 -13.219 5.398 1 92.12 114 ASP B N 1
ATOM 3101 C CA . ASP B 1 114 ? 14.25 -14.148 4.797 1 92.12 114 ASP B CA 1
ATOM 3102 C C . ASP B 1 114 ? 13.836 -14.516 3.375 1 92.12 114 ASP B C 1
ATOM 3104 O O . ASP B 1 114 ? 14.68 -14.875 2.551 1 92.12 114 ASP B O 1
ATOM 3108 N N . GLY B 1 115 ? 12.57 -14.297 3.158 1 93.12 115 GLY B N 1
ATOM 3109 C CA . GLY B 1 115 ? 12.07 -14.664 1.845 1 93.12 115 GLY B CA 1
ATOM 3110 C C . GLY B 1 115 ? 11.992 -16.172 1.64 1 93.12 115 GLY B C 1
ATOM 3111 O O . GLY B 1 115 ? 12 -16.938 2.607 1 93.12 115 GLY B O 1
ATOM 3112 N N . MET B 1 116 ? 11.867 -16.609 0.391 1 94.25 116 MET B N 1
ATOM 3113 C CA . MET B 1 116 ? 11.742 -18.016 0.037 1 94.25 116 MET B CA 1
ATOM 3114 C C . MET B 1 116 ? 13.094 -18.594 -0.38 1 94.25 116 MET B C 1
ATOM 3116 O O . MET B 1 116 ? 13.992 -17.844 -0.782 1 94.25 116 MET B O 1
ATOM 3120 N N . ASP B 1 117 ? 13.242 -19.891 -0.171 1 95.19 117 ASP B N 1
ATOM 3121 C CA . ASP B 1 117 ? 14.414 -20.609 -0.676 1 95.19 117 ASP B CA 1
ATOM 3122 C C . ASP B 1 117 ? 14.156 -21.156 -2.076 1 95.19 117 ASP B C 1
ATOM 3124 O O . ASP B 1 117 ? 13.414 -22.125 -2.242 1 95.19 117 ASP B O 1
ATOM 3128 N N . PHE B 1 118 ? 14.828 -20.594 -3.037 1 96.31 118 PHE B N 1
ATOM 3129 C CA . PHE B 1 118 ? 14.586 -20.969 -4.422 1 96.31 118 PHE B CA 1
ATOM 3130 C C . PHE B 1 118 ? 15.633 -21.984 -4.891 1 96.31 118 PHE B C 1
ATOM 3132 O O . PHE B 1 118 ? 15.625 -22.391 -6.051 1 96.31 118 PHE B O 1
ATOM 3139 N N . SER B 1 119 ? 16.562 -22.375 -4.066 1 94.88 119 SER B N 1
ATOM 3140 C CA . SER B 1 119 ? 17.703 -23.219 -4.465 1 94.88 119 SER B CA 1
ATOM 3141 C C . SER B 1 119 ? 17.281 -24.672 -4.621 1 94.88 119 SER B C 1
ATOM 3143 O O . SER B 1 119 ? 18 -25.469 -5.207 1 94.88 119 SER B O 1
ATOM 3145 N N . ARG B 1 120 ? 16.078 -25.016 -4.133 1 93.56 120 ARG B N 1
ATOM 3146 C CA . ARG B 1 120 ? 15.523 -26.359 -4.246 1 93.56 120 ARG B CA 1
ATOM 3147 C C . ARG B 1 120 ? 14.078 -26.312 -4.727 1 93.56 120 ARG B C 1
ATOM 3149 O O . ARG B 1 120 ? 13.383 -25.312 -4.535 1 93.56 120 ARG B O 1
ATOM 3156 N N . PRO B 1 121 ? 13.727 -27.438 -5.367 1 90.56 121 PRO B N 1
ATOM 3157 C CA . PRO B 1 121 ? 12.32 -27.469 -5.777 1 90.56 121 PRO B CA 1
ATOM 3158 C C . PRO B 1 121 ? 11.359 -27.406 -4.594 1 90.56 121 PRO B C 1
ATOM 3160 O O . PRO B 1 121 ? 11.648 -27.969 -3.533 1 90.56 121 PRO B O 1
ATOM 3163 N N . PHE B 1 122 ? 10.328 -26.672 -4.734 1 85.75 122 PHE B N 1
ATOM 3164 C CA . PHE B 1 122 ? 9.258 -26.625 -3.748 1 85.75 122 PHE B CA 1
ATOM 3165 C C . PHE B 1 122 ? 7.895 -26.688 -4.43 1 85.75 122 PHE B C 1
ATOM 3167 O O . PHE B 1 122 ? 7.746 -26.25 -5.57 1 85.75 122 PHE B O 1
ATOM 3174 N N . ASP B 1 123 ? 7.027 -27.422 -3.713 1 78.56 123 ASP B N 1
ATOM 3175 C CA . ASP B 1 123 ? 5.656 -27.562 -4.191 1 78.56 123 ASP B CA 1
ATOM 3176 C C . ASP B 1 123 ? 5.625 -28.031 -5.648 1 78.56 123 ASP B C 1
ATOM 3178 O O . ASP B 1 123 ? 6.207 -29.062 -5.988 1 78.56 123 ASP B O 1
ATOM 3182 N N . GLN B 1 124 ? 5.055 -27.234 -6.527 1 81.5 124 GLN B N 1
ATOM 3183 C CA . GLN B 1 124 ? 4.84 -27.688 -7.898 1 81.5 124 GLN B CA 1
ATOM 3184 C C . GLN B 1 124 ? 5.703 -26.891 -8.875 1 81.5 124 GLN B C 1
ATOM 3186 O O . GLN B 1 124 ? 5.254 -26.547 -9.977 1 81.5 124 GLN B O 1
ATOM 3191 N N . THR B 1 125 ? 6.961 -26.531 -8.359 1 88.38 125 THR B N 1
ATOM 3192 C CA . THR B 1 125 ? 7.852 -25.844 -9.289 1 88.38 125 THR B CA 1
ATOM 3193 C C . THR B 1 125 ? 8.172 -26.734 -10.484 1 88.38 125 THR B C 1
ATOM 3195 O O . THR B 1 125 ? 8.328 -27.953 -10.336 1 88.38 125 THR B O 1
ATOM 3198 N N . ASN B 1 126 ? 8.344 -26.156 -11.695 1 88.69 126 ASN B N 1
ATOM 3199 C CA . ASN B 1 126 ? 8.484 -26.984 -12.883 1 88.69 126 ASN B CA 1
ATOM 3200 C C . ASN B 1 126 ? 9.508 -26.406 -13.852 1 88.69 126 ASN B C 1
ATOM 3202 O O . ASN B 1 126 ? 9.562 -26.797 -15.016 1 88.69 126 ASN B O 1
ATOM 3206 N N . ALA B 1 127 ? 10.328 -25.469 -13.422 1 91.56 127 ALA B N 1
ATOM 3207 C CA . ALA B 1 127 ? 11.398 -24.906 -14.242 1 91.56 127 ALA B CA 1
ATOM 3208 C C . ALA B 1 127 ? 12.547 -24.406 -13.367 1 91.56 127 ALA B C 1
ATOM 3210 O O . ALA B 1 127 ? 12.359 -24.109 -12.18 1 91.56 127 ALA B O 1
ATOM 3211 N N . VAL B 1 128 ? 13.734 -24.375 -13.961 1 94.38 128 VAL B N 1
ATOM 3212 C CA . VAL B 1 128 ? 14.914 -23.875 -13.266 1 94.38 128 VAL B CA 1
ATOM 3213 C C . VAL B 1 128 ? 15.555 -22.75 -14.078 1 94.38 128 VAL B C 1
ATOM 3215 O O . VAL B 1 128 ? 15.805 -22.906 -15.281 1 94.38 128 VAL B O 1
ATOM 3218 N N . LEU B 1 129 ? 15.742 -21.641 -13.453 1 95.31 129 LEU B N 1
ATOM 3219 C CA . LEU B 1 129 ? 16.453 -20.516 -14.055 1 95.31 129 LEU B CA 1
ATOM 3220 C C . LEU B 1 129 ? 17.844 -20.359 -13.43 1 95.31 129 LEU B C 1
ATOM 3222 O O . LEU B 1 129 ? 17.969 -20.359 -12.203 1 95.31 129 LEU B O 1
ATOM 3226 N N . ARG B 1 130 ? 18.828 -20.312 -14.281 1 96.12 130 ARG B N 1
ATOM 3227 C CA . ARG B 1 130 ? 20.188 -20.141 -13.797 1 96.12 130 ARG B CA 1
ATOM 3228 C C . ARG B 1 130 ? 20.672 -18.703 -13.977 1 96.12 130 ARG B C 1
ATOM 3230 O O . ARG B 1 130 ? 20.625 -18.172 -15.086 1 96.12 130 ARG B O 1
ATOM 3237 N N . VAL B 1 131 ? 21.016 -18.062 -12.945 1 96.69 131 VAL B N 1
ATOM 3238 C CA . VAL B 1 131 ? 21.578 -16.719 -12.922 1 96.69 131 VAL B CA 1
ATOM 3239 C C . VAL B 1 131 ? 22.953 -16.75 -12.281 1 96.69 131 VAL B C 1
ATOM 3241 O O . VAL B 1 131 ? 23.109 -17.109 -11.109 1 96.69 131 VAL B O 1
ATOM 3244 N N . GLU B 1 132 ? 23.875 -16.344 -13.047 1 95.88 132 GLU B N 1
ATOM 3245 C CA . GLU B 1 132 ? 25.266 -16.5 -12.617 1 95.88 132 GLU B CA 1
ATOM 3246 C C . GLU B 1 132 ? 25.547 -17.938 -12.211 1 95.88 132 GLU B C 1
ATOM 3248 O O . GLU B 1 132 ? 25.438 -18.859 -13.031 1 95.88 132 GLU B O 1
ATOM 3253 N N . ASP B 1 133 ? 25.812 -18.266 -10.969 1 93.19 133 ASP B N 1
ATOM 3254 C CA . ASP B 1 133 ? 26.141 -19.625 -10.547 1 93.19 133 ASP B CA 1
ATOM 3255 C C . ASP B 1 133 ? 25.062 -20.188 -9.609 1 93.19 133 ASP B C 1
ATOM 3257 O O . ASP B 1 133 ? 25.312 -21.141 -8.867 1 93.19 133 ASP B O 1
ATOM 3261 N N . GLU B 1 134 ? 23.922 -19.578 -9.742 1 96.44 134 GLU B N 1
ATOM 3262 C CA . GLU B 1 134 ? 22.844 -20.031 -8.852 1 96.44 134 GLU B CA 1
ATOM 3263 C C . GLU B 1 134 ? 21.625 -20.469 -9.641 1 96.44 134 GLU B C 1
ATOM 3265 O O . GLU B 1 134 ? 21.25 -19.844 -10.633 1 96.44 134 GLU B O 1
ATOM 3270 N N . ASP B 1 135 ? 21.062 -21.562 -9.164 1 96.12 135 ASP B N 1
ATOM 3271 C CA . ASP B 1 135 ? 19.828 -22.078 -9.758 1 96.12 135 ASP B CA 1
ATOM 3272 C C . ASP B 1 135 ? 18.609 -21.625 -8.961 1 96.12 135 ASP B C 1
ATOM 3274 O O . ASP B 1 135 ? 18.625 -21.625 -7.73 1 96.12 135 ASP B O 1
ATOM 3278 N N . PHE B 1 136 ? 17.609 -21.188 -9.633 1 97 136 PHE B N 1
ATOM 3279 C CA . PHE B 1 136 ? 16.344 -20.781 -9.016 1 97 136 PHE B CA 1
ATOM 3280 C C . PHE B 1 136 ? 15.195 -21.656 -9.531 1 97 136 PHE B C 1
ATOM 3282 O O . PHE B 1 136 ? 14.867 -21.625 -10.711 1 97 136 PHE B O 1
ATOM 3289 N N . HIS B 1 137 ? 14.594 -22.422 -8.648 1 94.94 137 HIS B N 1
ATOM 3290 C CA . HIS B 1 137 ? 13.414 -23.219 -8.992 1 94.94 137 HIS B CA 1
ATOM 3291 C C . HIS B 1 137 ? 12.156 -22.359 -8.977 1 94.94 137 HIS B C 1
ATOM 3293 O O . HIS B 1 137 ? 11.852 -21.703 -7.977 1 94.94 137 HIS B O 1
ATOM 3299 N N . VAL B 1 138 ? 11.438 -22.328 -10.078 1 94.88 138 VAL B N 1
ATOM 3300 C CA . VAL B 1 138 ? 10.289 -21.438 -10.211 1 94.88 138 VAL B CA 1
ATOM 3301 C C . VAL B 1 138 ? 9.109 -22.203 -10.805 1 94.88 138 VAL B C 1
ATOM 3303 O O . VAL B 1 138 ? 9.258 -23.328 -11.266 1 94.88 138 VAL B O 1
ATOM 3306 N N . HIS B 1 139 ? 7.922 -21.656 -10.695 1 92.62 139 HIS B N 1
ATOM 3307 C CA . HIS B 1 139 ? 6.727 -22.172 -11.352 1 92.62 139 HIS B CA 1
ATOM 3308 C C . HIS B 1 139 ? 6.387 -21.359 -12.594 1 92.62 139 HIS B C 1
ATOM 3310 O O . HIS B 1 139 ? 6.176 -20.156 -12.508 1 92.62 139 HIS B O 1
ATOM 3316 N N . THR B 1 140 ? 6.281 -21.984 -13.711 1 91.88 140 THR B N 1
ATOM 3317 C CA . THR B 1 140 ? 6.133 -21.297 -14.984 1 91.88 140 THR B CA 1
ATOM 3318 C C . THR B 1 140 ? 4.816 -20.531 -15.039 1 91.88 140 THR B C 1
ATOM 3320 O O . THR B 1 140 ? 4.742 -19.453 -15.641 1 91.88 140 THR B O 1
ATOM 3323 N N . PHE B 1 141 ? 3.797 -21.047 -14.398 1 90.25 141 PHE B N 1
ATOM 3324 C CA . PHE B 1 141 ? 2.502 -20.375 -14.422 1 90.25 141 PHE B CA 1
ATOM 3325 C C . PHE B 1 141 ? 2.594 -19 -13.773 1 90.25 141 PHE B C 1
ATOM 3327 O O . PHE B 1 141 ? 2.174 -18 -14.359 1 90.25 141 PHE B O 1
ATOM 3334 N N . LEU B 1 142 ? 3.117 -18.969 -12.586 1 93.5 142 LEU B N 1
ATOM 3335 C CA . LEU B 1 142 ? 3.16 -17.719 -11.82 1 93.5 142 LEU B CA 1
ATOM 3336 C C . LEU B 1 142 ? 4 -16.672 -12.547 1 93.5 142 LEU B C 1
ATOM 3338 O O . LEU B 1 142 ? 3.568 -15.531 -12.711 1 93.5 142 LEU B O 1
ATOM 3342 N N . LEU B 1 143 ? 5.141 -17.047 -13.008 1 94.44 143 LEU B N 1
ATOM 3343 C CA . LEU B 1 143 ? 6.012 -16.094 -13.688 1 94.44 143 LEU B CA 1
ATOM 3344 C C . LEU B 1 143 ? 5.379 -15.617 -14.992 1 94.44 143 LEU B C 1
ATOM 3346 O O . LEU B 1 143 ? 5.477 -14.438 -15.336 1 94.44 143 LEU B O 1
ATOM 3350 N N . SER B 1 144 ? 4.711 -16.578 -15.711 1 93.5 144 SER B N 1
ATOM 3351 C CA . SER B 1 144 ? 4.051 -16.203 -16.953 1 93.5 144 SER B CA 1
ATOM 3352 C C . SER B 1 144 ? 2.875 -15.266 -16.703 1 93.5 144 SER B C 1
ATOM 3354 O O . SER B 1 144 ? 2.574 -14.406 -17.531 1 93.5 144 SER B O 1
ATOM 3356 N N . LEU B 1 145 ? 2.242 -15.414 -15.586 1 93.19 145 LEU B N 1
ATOM 3357 C CA . LEU B 1 145 ? 1.09 -14.602 -15.227 1 93.19 145 LEU B CA 1
ATOM 3358 C C . LEU B 1 145 ? 1.504 -13.148 -14.992 1 93.19 145 LEU B C 1
ATOM 3360 O O . LEU B 1 145 ? 0.785 -12.227 -15.375 1 93.19 145 LEU B O 1
ATOM 3364 N N . VAL B 1 146 ? 2.736 -12.945 -14.438 1 95 146 VAL B N 1
ATOM 3365 C CA . VAL B 1 146 ? 3.055 -11.609 -13.945 1 95 146 VAL B CA 1
ATOM 3366 C C . VAL B 1 146 ? 4.062 -10.945 -14.883 1 95 146 VAL B C 1
ATOM 3368 O O . VAL B 1 146 ? 4.289 -9.734 -14.797 1 95 146 VAL B O 1
ATOM 3371 N N . SER B 1 147 ? 4.688 -11.703 -15.797 1 96 147 SER B N 1
ATOM 3372 C CA . SER B 1 147 ? 5.742 -11.18 -16.656 1 96 147 SER B CA 1
ATOM 3373 C C . SER B 1 147 ? 5.559 -11.648 -18.094 1 96 147 SER B C 1
ATOM 3375 O O . SER B 1 147 ? 5.559 -12.844 -18.375 1 96 147 SER B O 1
ATOM 3377 N N . ARG B 1 148 ? 5.551 -10.836 -19.062 1 94.31 148 ARG B N 1
ATOM 3378 C CA . ARG B 1 148 ? 5.461 -11.172 -20.484 1 94.31 148 ARG B CA 1
ATOM 3379 C C . ARG B 1 148 ? 6.758 -11.805 -20.984 1 94.31 148 ARG B C 1
ATOM 3381 O O . ARG B 1 148 ? 6.738 -12.695 -21.828 1 94.31 148 ARG B O 1
ATOM 3388 N N . TYR B 1 149 ? 7.82 -11.273 -20.422 1 95 149 TYR B N 1
ATOM 3389 C CA . TYR B 1 149 ? 9.117 -11.836 -20.766 1 95 149 TYR B CA 1
ATOM 3390 C C . TYR B 1 149 ? 9.156 -13.336 -20.484 1 95 149 TYR B C 1
ATOM 3392 O O . TYR B 1 149 ? 9.484 -14.141 -21.359 1 95 149 TYR B O 1
ATOM 3400 N N . PHE B 1 150 ? 8.766 -13.719 -19.344 1 94.25 150 PHE B N 1
ATOM 3401 C CA . PHE B 1 150 ? 8.82 -15.125 -18.953 1 94.25 150 PHE B CA 1
ATOM 3402 C C . PHE B 1 150 ? 7.742 -15.93 -19.656 1 94.25 150 PHE B C 1
ATOM 3404 O O . PHE B 1 150 ? 7.941 -17.109 -19.969 1 94.25 150 PHE B O 1
ATOM 3411 N N . ARG B 1 151 ? 6.598 -15.25 -19.875 1 93.19 151 ARG B N 1
ATOM 3412 C CA . ARG B 1 151 ? 5.559 -15.914 -20.656 1 93.19 151 ARG B CA 1
ATOM 3413 C C . ARG B 1 151 ? 6.086 -16.328 -22.031 1 93.19 151 ARG B C 1
ATOM 3415 O O . ARG B 1 151 ? 5.855 -17.453 -22.469 1 93.19 151 ARG B O 1
ATOM 3422 N N . ILE B 1 152 ? 6.789 -15.469 -22.688 1 92 152 ILE B N 1
ATOM 3423 C CA . ILE B 1 152 ? 7.363 -15.742 -24 1 92 152 ILE B CA 1
ATOM 3424 C C . ILE B 1 152 ? 8.477 -16.781 -23.875 1 92 152 ILE B C 1
ATOM 3426 O O . ILE B 1 152 ? 8.562 -17.719 -24.672 1 92 152 ILE B O 1
ATOM 3430 N N . LEU B 1 153 ? 9.289 -16.594 -22.844 1 89.31 153 LEU B N 1
ATOM 3431 C CA . LEU B 1 153 ? 10.422 -17.484 -22.625 1 89.31 153 LEU B CA 1
ATOM 3432 C C . LEU B 1 153 ? 9.961 -18.938 -22.469 1 89.31 153 LEU B C 1
ATOM 3434 O O . LEU B 1 153 ? 10.562 -19.844 -23.031 1 89.31 153 LEU B O 1
ATOM 3438 N N . PHE B 1 154 ? 8.836 -19.156 -21.719 1 88.5 154 PHE B N 1
ATOM 3439 C CA . PHE B 1 154 ? 8.391 -20.5 -21.375 1 88.5 154 PHE B CA 1
ATOM 3440 C C . PHE B 1 154 ? 7.539 -21.094 -22.5 1 88.5 154 PHE B C 1
ATOM 3442 O O . PHE B 1 154 ? 7.344 -22.297 -22.562 1 88.5 154 PHE B O 1
ATOM 3449 N N . ASN B 1 155 ? 6.824 -20.281 -23.234 1 79.94 155 ASN B N 1
ATOM 3450 C CA . ASN B 1 155 ? 5.973 -20.766 -24.312 1 79.94 155 ASN B CA 1
ATOM 3451 C C . ASN B 1 155 ? 6.719 -20.812 -25.641 1 79.94 155 ASN B C 1
ATOM 3453 O O . ASN B 1 155 ? 6.164 -21.234 -26.656 1 79.94 155 ASN B O 1
ATOM 3457 N N . GLY B 1 156 ? 7.762 -20.219 -25.781 1 68.38 156 GLY B N 1
ATOM 3458 C CA . GLY B 1 156 ? 8.5 -20.203 -27.047 1 68.38 156 GLY B CA 1
ATOM 3459 C C . GLY B 1 156 ? 9.07 -21.547 -27.422 1 68.38 156 GLY B C 1
ATOM 3460 O O . GLY B 1 156 ? 9.016 -22.5 -26.641 1 68.38 156 GLY B O 1
ATOM 3461 N N . PRO B 1 157 ? 9.242 -21.672 -28.75 1 56.28 157 PRO B N 1
ATOM 3462 C CA . PRO B 1 157 ? 9.75 -22.891 -29.359 1 56.28 157 PRO B CA 1
ATOM 3463 C C . PRO B 1 157 ? 10.852 -23.562 -28.547 1 56.28 157 PRO B C 1
ATOM 3465 O O . PRO B 1 157 ? 11.055 -24.766 -28.641 1 56.28 157 PRO B O 1
ATOM 3468 N N . PHE B 1 158 ? 11.516 -22.797 -27.922 1 49.19 158 PHE B N 1
ATOM 3469 C CA . PHE B 1 158 ? 12.617 -23.359 -27.156 1 49.19 158 PHE B CA 1
ATOM 3470 C C . PHE B 1 158 ? 12.094 -24.125 -25.938 1 49.19 158 PHE B C 1
ATOM 3472 O O . PHE B 1 158 ? 12.82 -24.938 -25.359 1 49.19 158 PHE B O 1
ATOM 3479 N N . SER B 1 159 ? 10.859 -23.781 -25.484 1 51.19 159 SER B N 1
ATOM 3480 C CA . SER B 1 159 ? 10.242 -24.438 -24.344 1 51.19 159 SER B CA 1
ATOM 3481 C C . SER B 1 159 ? 9.719 -25.828 -24.703 1 51.19 159 SER B C 1
ATOM 3483 O O . SER B 1 159 ? 9.469 -26.641 -23.812 1 51.19 159 SER B O 1
ATOM 3485 N N . GLU B 1 160 ? 9.07 -25.969 -25.859 1 46.06 160 GLU B N 1
ATOM 3486 C CA . GLU B 1 160 ? 8.555 -27.266 -26.25 1 46.06 160 GLU B CA 1
ATOM 3487 C C . GLU B 1 160 ? 9.562 -28.375 -25.938 1 46.06 160 GLU B C 1
ATOM 3489 O O . GLU B 1 160 ? 9.18 -29.484 -25.547 1 46.06 160 GLU B O 1
ATOM 3494 N N . SER B 1 161 ? 10.672 -28.219 -26.625 1 42.88 161 SER B N 1
ATOM 3495 C CA . SER B 1 161 ? 11.648 -29.297 -26.578 1 42.88 161 SER B CA 1
ATOM 3496 C C . SER B 1 161 ? 12.297 -29.391 -25.203 1 42.88 161 SER B C 1
ATOM 3498 O O . SER B 1 161 ? 12.969 -30.375 -24.891 1 42.88 161 SER B O 1
ATOM 3500 N N . SER B 1 162 ? 12.414 -28.266 -24.406 1 46.5 162 SER B N 1
ATOM 3501 C CA . SER B 1 162 ? 13.398 -28.297 -23.328 1 46.5 162 SER B CA 1
ATOM 3502 C C . SER B 1 162 ? 12.805 -28.875 -22.047 1 46.5 162 SER B C 1
ATOM 3504 O O . SER B 1 162 ? 11.711 -28.5 -21.625 1 46.5 162 SER B O 1
ATOM 3506 N N . ASP B 1 163 ? 12.992 -30.078 -21.781 1 53.28 163 ASP B N 1
ATOM 3507 C CA . ASP B 1 163 ? 12.938 -30.734 -20.484 1 53.28 163 ASP B CA 1
ATOM 3508 C C . ASP B 1 163 ? 13.156 -29.734 -19.344 1 53.28 163 ASP B C 1
ATOM 3510 O O . ASP B 1 163 ? 14.242 -29.172 -19.219 1 53.28 163 ASP B O 1
ATOM 3514 N N . LEU B 1 164 ? 12.016 -28.953 -19.016 1 57.75 164 LEU B N 1
ATOM 3515 C CA . LEU B 1 164 ? 12.117 -27.969 -17.938 1 57.75 164 LEU B CA 1
ATOM 3516 C C . LEU B 1 164 ? 13.086 -28.453 -16.859 1 57.75 164 LEU B C 1
ATOM 3518 O O . LEU B 1 164 ? 13.266 -27.781 -15.836 1 57.75 164 LEU B O 1
ATOM 3522 N N . THR B 1 165 ? 13.688 -29.625 -17.156 1 63 165 THR B N 1
ATOM 3523 C CA . THR B 1 165 ? 14.742 -30.141 -16.297 1 63 165 THR B CA 1
ATOM 3524 C C . THR B 1 165 ? 16.062 -29.438 -16.578 1 63 165 THR B C 1
ATOM 3526 O O . THR B 1 165 ? 16.984 -29.469 -15.766 1 63 165 THR B O 1
ATOM 3529 N N . THR B 1 166 ? 16.156 -28.781 -17.797 1 79.44 166 THR B N 1
ATOM 3530 C CA . THR B 1 166 ? 17.406 -28.078 -18.078 1 79.44 166 THR B CA 1
ATOM 3531 C C . THR B 1 166 ? 17.297 -26.609 -17.672 1 79.44 166 THR B C 1
ATOM 3533 O O . THR B 1 166 ? 16.344 -25.922 -18.047 1 79.44 166 THR B O 1
ATOM 3536 N N . PRO B 1 167 ? 18.25 -26.219 -16.953 1 89.38 167 PRO B N 1
ATOM 3537 C CA . PRO B 1 167 ? 18.219 -24.844 -16.469 1 89.38 167 PRO B CA 1
ATOM 3538 C C . PRO B 1 167 ? 18.312 -23.812 -17.609 1 89.38 167 PRO B C 1
ATOM 3540 O O . PRO B 1 167 ? 19.078 -24 -18.547 1 89.38 167 PRO B O 1
ATOM 3543 N N . ILE B 1 168 ? 17.484 -22.859 -17.688 1 91.75 168 ILE B N 1
ATOM 3544 C CA . ILE B 1 168 ? 17.516 -21.734 -18.625 1 91.75 168 ILE B CA 1
ATOM 3545 C C . ILE B 1 168 ? 18.375 -20.609 -18.062 1 91.75 168 ILE B C 1
ATOM 3547 O O . ILE B 1 168 ? 18.109 -20.109 -16.969 1 91.75 168 ILE B O 1
ATOM 3551 N N . GLU B 1 169 ? 19.359 -20.188 -18.766 1 93.25 169 GLU B N 1
ATOM 3552 C CA . GLU B 1 169 ? 20.297 -19.188 -18.281 1 93.25 169 GLU B CA 1
ATOM 3553 C C . GLU B 1 169 ? 19.781 -17.781 -18.531 1 93.25 169 GLU B C 1
ATOM 3555 O O . GLU B 1 169 ? 19.312 -17.469 -19.641 1 93.25 169 GLU B O 1
ATOM 3560 N N . LEU B 1 170 ? 19.719 -17.016 -17.562 1 94.31 170 LEU B N 1
ATOM 3561 C CA . LEU B 1 170 ? 19.406 -15.594 -17.688 1 94.31 170 LEU B CA 1
ATOM 3562 C C . LEU B 1 170 ? 20.672 -14.758 -17.562 1 94.31 170 LEU B C 1
ATOM 3564 O O . LEU B 1 170 ? 21.469 -14.953 -16.625 1 94.31 170 LEU B O 1
ATOM 3568 N N . LYS B 1 171 ? 20.656 -13.836 -18.469 1 89.38 171 LYS B N 1
ATOM 3569 C CA . LYS B 1 171 ? 21.859 -13 -18.5 1 89.38 171 LYS B CA 1
ATOM 3570 C C . LYS B 1 171 ? 21.562 -11.578 -18.031 1 89.38 171 LYS B C 1
ATOM 3572 O O . LYS B 1 171 ? 20.391 -11.219 -17.844 1 89.38 171 LYS B O 1
ATOM 3577 N N . GLU B 1 172 ? 22.469 -10.75 -17.453 1 89 172 GLU B N 1
ATOM 3578 C CA . GLU B 1 172 ? 22.406 -9.312 -17.203 1 89 172 GLU B CA 1
ATOM 3579 C C . GLU B 1 172 ? 21.766 -9.016 -15.844 1 89 172 GLU B C 1
ATOM 3581 O O . GLU B 1 172 ? 21.125 -7.977 -15.672 1 89 172 GLU B O 1
ATOM 3586 N N . VAL B 1 173 ? 21.656 -9.992 -15.078 1 94.06 173 VAL B N 1
ATOM 3587 C CA . VAL B 1 173 ? 21.109 -9.766 -13.75 1 94.06 173 VAL B CA 1
ATOM 3588 C C . VAL B 1 173 ? 21.953 -10.516 -12.711 1 94.06 173 VAL B C 1
ATOM 3590 O O . VAL B 1 173 ? 22.484 -11.586 -13 1 94.06 173 VAL B O 1
ATOM 3593 N N . SER B 1 174 ? 22.078 -9.93 -11.57 1 95.88 174 SER B N 1
ATOM 3594 C CA . SER B 1 174 ? 22.781 -10.609 -10.484 1 95.88 174 SER B CA 1
ATOM 3595 C C . SER B 1 174 ? 21.859 -11.57 -9.75 1 95.88 174 SER B C 1
ATOM 3597 O O . SER B 1 174 ? 20.641 -11.398 -9.75 1 95.88 174 SER B O 1
ATOM 3599 N N . SER B 1 175 ? 22.469 -12.539 -9.078 1 96.62 175 SER B N 1
ATOM 3600 C CA . SER B 1 175 ? 21.703 -13.516 -8.305 1 96.62 175 SER B CA 1
ATOM 3601 C C . SER B 1 175 ? 20.922 -12.844 -7.184 1 96.62 175 SER B C 1
ATOM 3603 O O . SER B 1 175 ? 19.766 -13.188 -6.938 1 96.62 175 SER B O 1
ATOM 3605 N N . CYS B 1 176 ? 21.531 -11.891 -6.617 1 95.38 176 CYS B N 1
ATOM 3606 C CA . CYS B 1 176 ? 20.891 -11.188 -5.508 1 95.38 176 CYS B CA 1
ATOM 3607 C C . CYS B 1 176 ? 19.688 -10.398 -5.988 1 95.38 176 CYS B C 1
ATOM 3609 O O . CYS B 1 176 ? 18.609 -10.477 -5.391 1 95.38 176 CYS B O 1
ATOM 3611 N N . SER B 1 177 ? 19.859 -9.719 -7.047 1 96.19 177 SER B N 1
ATOM 3612 C CA . SER B 1 177 ? 18.781 -8.914 -7.605 1 96.19 177 SER B CA 1
ATOM 3613 C C . SER B 1 177 ? 17.625 -9.797 -8.086 1 96.19 177 SER B C 1
ATOM 3615 O O . SER B 1 177 ? 16.453 -9.469 -7.867 1 96.19 177 SER B O 1
ATOM 3617 N N . PHE B 1 178 ? 18 -10.914 -8.719 1 97.56 178 PHE B N 1
ATOM 3618 C CA . PHE B 1 178 ? 16.969 -11.812 -9.227 1 97.56 178 PHE B CA 1
ATOM 3619 C C . PHE B 1 178 ? 16.188 -12.445 -8.086 1 97.56 178 PHE B C 1
ATOM 3621 O O . PHE B 1 178 ? 14.969 -12.602 -8.164 1 97.56 178 PHE B O 1
ATOM 3628 N N . ARG B 1 179 ? 16.906 -12.758 -7.027 1 97.31 179 ARG B N 1
ATOM 3629 C CA . ARG B 1 179 ? 16.266 -13.289 -5.828 1 97.31 179 ARG B CA 1
ATOM 3630 C C . ARG B 1 179 ? 15.258 -12.305 -5.262 1 97.31 179 ARG B C 1
ATOM 3632 O O . ARG B 1 179 ? 14.164 -12.695 -4.848 1 97.31 179 ARG B O 1
ATOM 3639 N N . ASN B 1 180 ? 15.547 -11.039 -5.203 1 96.88 180 ASN B N 1
ATOM 3640 C CA . ASN B 1 180 ? 14.633 -10 -4.723 1 96.88 180 ASN B CA 1
ATOM 3641 C C . ASN B 1 180 ? 13.383 -9.906 -5.594 1 96.88 180 ASN B C 1
ATOM 3643 O O . ASN B 1 180 ? 12.273 -9.773 -5.078 1 96.88 180 ASN B O 1
ATOM 3647 N N . LEU B 1 181 ? 13.617 -10 -6.867 1 98.12 181 LEU B N 1
ATOM 3648 C CA . LEU B 1 181 ? 12.484 -9.961 -7.785 1 98.12 181 LEU B CA 1
ATOM 3649 C C . LEU B 1 181 ? 11.547 -11.141 -7.547 1 98.12 181 LEU B C 1
ATOM 3651 O O . LEU B 1 181 ? 10.336 -10.961 -7.426 1 98.12 181 LEU B O 1
ATOM 3655 N N . LEU B 1 182 ? 12.172 -12.336 -7.438 1 98.06 182 LEU B N 1
ATOM 3656 C CA . LEU B 1 182 ? 11.359 -13.523 -7.215 1 98.06 182 LEU B CA 1
ATOM 3657 C C . LEU B 1 182 ? 10.609 -13.438 -5.891 1 98.06 182 LEU B C 1
ATOM 3659 O O . LEU B 1 182 ? 9.438 -13.812 -5.809 1 98.06 182 LEU B O 1
ATOM 3663 N N . ASN B 1 183 ? 11.305 -12.93 -4.922 1 97.62 183 ASN B N 1
ATOM 3664 C CA . ASN B 1 183 ? 10.633 -12.781 -3.633 1 97.62 183 ASN B CA 1
ATOM 3665 C C . ASN B 1 183 ? 9.484 -11.781 -3.711 1 97.62 183 ASN B C 1
ATOM 3667 O O . ASN B 1 183 ? 8.453 -11.961 -3.061 1 97.62 183 ASN B O 1
ATOM 3671 N N . CYS B 1 184 ? 9.633 -10.719 -4.402 1 98.06 184 CYS B N 1
ATOM 3672 C CA . CYS B 1 184 ? 8.539 -9.773 -4.586 1 98.06 184 CYS B CA 1
ATOM 3673 C C . CYS B 1 184 ? 7.348 -10.445 -5.258 1 98.06 184 CYS B C 1
ATOM 3675 O O . CYS B 1 184 ? 6.195 -10.188 -4.898 1 98.06 184 CYS B O 1
ATOM 3677 N N . ILE B 1 185 ? 7.605 -11.312 -6.16 1 97.69 185 ILE B N 1
ATOM 3678 C CA . ILE B 1 185 ? 6.559 -11.977 -6.93 1 97.69 185 ILE B CA 1
ATOM 3679 C C . ILE B 1 185 ? 5.895 -13.055 -6.07 1 97.69 185 ILE B C 1
ATOM 3681 O O . ILE B 1 185 ? 4.664 -13.141 -6.008 1 97.69 185 ILE B O 1
ATOM 3685 N N . TYR B 1 186 ? 6.711 -13.875 -5.34 1 96.06 186 TYR B N 1
ATOM 3686 C CA . TYR B 1 186 ? 6.219 -15.078 -4.688 1 96.06 186 TYR B CA 1
ATOM 3687 C C . TYR B 1 186 ? 5.762 -14.789 -3.266 1 96.06 186 TYR B C 1
ATOM 3689 O O . TYR B 1 186 ? 4.852 -15.438 -2.75 1 96.06 186 TYR B O 1
ATOM 3697 N N . ALA B 1 187 ? 6.41 -13.781 -2.643 1 95.44 187 ALA B N 1
ATOM 3698 C CA . ALA B 1 187 ? 6.293 -13.766 -1.187 1 95.44 187 ALA B CA 1
ATOM 3699 C C . ALA B 1 187 ? 5.727 -12.438 -0.696 1 95.44 187 ALA B C 1
ATOM 3701 O O . ALA B 1 187 ? 5.391 -12.297 0.482 1 95.44 187 ALA B O 1
ATOM 3702 N N . TYR B 1 188 ? 5.648 -11.391 -1.603 1 95.75 188 TYR B N 1
ATOM 3703 C CA . TYR B 1 188 ? 5.066 -10.125 -1.172 1 95.75 188 TYR B CA 1
ATOM 3704 C C . TYR B 1 188 ? 3.59 -10.289 -0.84 1 95.75 188 TYR B C 1
ATOM 3706 O O . TYR B 1 188 ? 2.855 -10.977 -1.56 1 95.75 188 TYR B O 1
ATOM 3714 N N . PRO B 1 189 ? 3.098 -9.727 0.28 1 95.06 189 PRO B N 1
ATOM 3715 C CA . PRO B 1 189 ? 3.758 -8.82 1.226 1 95.06 189 PRO B CA 1
ATOM 3716 C C . PRO B 1 189 ? 4.164 -9.523 2.523 1 95.06 189 PRO B C 1
ATOM 3718 O O . PRO B 1 189 ? 4.914 -8.953 3.322 1 95.06 189 PRO B O 1
ATOM 3721 N N . ASN B 1 190 ? 3.736 -10.695 2.764 1 91.12 190 ASN B N 1
ATOM 3722 C CA . ASN B 1 190 ? 3.916 -11.336 4.066 1 91.12 190 ASN B CA 1
ATOM 3723 C C . ASN B 1 190 ? 5.312 -11.93 4.211 1 91.12 190 ASN B C 1
ATOM 3725 O O . ASN B 1 190 ? 5.75 -12.227 5.324 1 91.12 190 ASN B O 1
ATOM 3729 N N . GLY B 1 191 ? 6.09 -12.078 3.139 1 93.94 191 GLY B N 1
ATOM 3730 C CA . GLY B 1 191 ? 7.422 -12.656 3.191 1 93.94 191 GLY B CA 1
ATOM 3731 C C . GLY B 1 191 ? 8.477 -11.789 2.527 1 93.94 191 GLY B C 1
ATOM 3732 O O . GLY B 1 191 ? 9.633 -12.203 2.391 1 93.94 191 GLY B O 1
ATOM 3733 N N . PHE B 1 192 ? 8.117 -10.68 2.145 1 95.94 192 PHE B N 1
ATOM 3734 C CA . PHE B 1 192 ? 9.023 -9.75 1.471 1 95.94 192 PHE B CA 1
ATOM 3735 C C . PHE B 1 192 ? 8.531 -8.32 1.605 1 95.94 192 PHE B C 1
ATOM 3737 O O . PHE B 1 192 ? 7.328 -8.055 1.517 1 95.94 192 PHE B O 1
ATOM 3744 N N . ARG B 1 193 ? 9.445 -7.363 1.782 1 95.25 193 ARG B N 1
ATOM 3745 C CA . ARG B 1 193 ? 9.086 -5.953 1.887 1 95.25 193 ARG B CA 1
ATOM 3746 C C . ARG B 1 193 ? 9.695 -5.148 0.738 1 95.25 193 ARG B C 1
ATOM 3748 O O . ARG B 1 193 ? 10.844 -5.363 0.361 1 95.25 193 ARG B O 1
ATOM 3755 N N . ILE B 1 194 ? 8.828 -4.348 0.187 1 95.75 194 ILE B N 1
ATOM 3756 C CA . ILE B 1 194 ? 9.391 -3.293 -0.653 1 95.75 194 ILE B CA 1
ATOM 3757 C C . ILE B 1 194 ? 9.875 -2.139 0.221 1 95.75 194 ILE B C 1
ATOM 3759 O O . ILE B 1 194 ? 9.102 -1.578 1.004 1 95.75 194 ILE B O 1
ATOM 3763 N N . THR B 1 195 ? 11.102 -1.844 0.135 1 93.56 195 THR B N 1
ATOM 3764 C CA . THR B 1 195 ? 11.719 -0.851 1.008 1 93.56 195 THR B CA 1
ATOM 3765 C C . THR B 1 195 ? 12.422 0.226 0.188 1 93.56 195 THR B C 1
ATOM 3767 O O . THR B 1 195 ? 12.492 0.13 -1.039 1 93.56 195 THR B O 1
ATOM 3770 N N . ARG B 1 196 ? 12.875 1.207 0.869 1 91.81 196 ARG B N 1
ATOM 3771 C CA . ARG B 1 196 ? 13.68 2.254 0.245 1 91.81 196 ARG B CA 1
ATOM 3772 C C . ARG B 1 196 ? 14.922 1.668 -0.414 1 91.81 196 ARG B C 1
ATOM 3774 O O . ARG B 1 196 ? 15.328 2.115 -1.489 1 91.81 196 ARG B O 1
ATOM 3781 N N . GLY B 1 197 ? 15.43 0.65 0.146 1 90.81 197 GLY B N 1
ATOM 3782 C CA . GLY B 1 197 ? 16.688 0.078 -0.294 1 90.81 197 GLY B CA 1
ATOM 3783 C C . GLY B 1 197 ? 16.547 -0.78 -1.538 1 90.81 197 GLY B C 1
ATOM 3784 O O . GLY B 1 197 ? 17.531 -0.999 -2.258 1 90.81 197 GLY B O 1
ATOM 3785 N N . ASN B 1 198 ? 15.367 -1.252 -1.804 1 94.62 198 ASN B N 1
ATOM 3786 C CA . ASN B 1 198 ? 15.281 -2.207 -2.902 1 94.62 198 ASN B CA 1
ATOM 3787 C C . ASN B 1 198 ? 14.328 -1.722 -3.994 1 94.62 198 ASN B C 1
ATOM 3789 O O . ASN B 1 198 ? 14.258 -2.316 -5.07 1 94.62 198 ASN B O 1
ATOM 3793 N N . ILE B 1 199 ? 13.625 -0.594 -3.781 1 96.69 199 ILE B N 1
ATOM 3794 C CA . ILE B 1 199 ? 12.547 -0.187 -4.672 1 96.69 199 ILE B CA 1
ATOM 3795 C C . ILE B 1 199 ? 13.117 0.212 -6.031 1 96.69 199 ILE B C 1
ATOM 3797 O O . ILE B 1 199 ? 12.523 -0.082 -7.07 1 96.69 199 ILE B O 1
ATOM 3801 N N . SER B 1 200 ? 14.266 0.864 -6.078 1 95.38 200 SER B N 1
ATOM 3802 C CA . SER B 1 200 ? 14.867 1.268 -7.344 1 95.38 200 SER B CA 1
ATOM 3803 C C . SER B 1 200 ? 15.242 0.055 -8.188 1 95.38 200 SER B C 1
ATOM 3805 O O . SER B 1 200 ? 14.945 0.01 -9.383 1 95.38 200 SER B O 1
ATOM 3807 N N . GLU B 1 201 ? 15.844 -0.898 -7.578 1 96.38 201 GLU B N 1
ATOM 3808 C CA . GLU B 1 201 ? 16.234 -2.115 -8.281 1 96.38 201 GLU B CA 1
ATOM 3809 C C . GLU B 1 201 ? 15.016 -2.885 -8.773 1 96.38 201 GLU B C 1
ATOM 3811 O O . GLU B 1 201 ? 15.016 -3.408 -9.891 1 96.38 201 GLU B O 1
ATOM 3816 N N . LEU B 1 202 ? 14 -2.973 -7.957 1 97.75 202 LEU B N 1
ATOM 3817 C CA . LEU B 1 202 ? 12.773 -3.66 -8.344 1 97.75 202 LEU B CA 1
ATOM 3818 C C . LEU B 1 202 ? 12.133 -2.99 -9.555 1 97.75 202 LEU B C 1
ATOM 3820 O O . LEU B 1 202 ? 11.656 -3.67 -10.469 1 97.75 202 LEU B O 1
ATOM 3824 N N . LEU B 1 203 ? 12.133 -1.667 -9.547 1 98 203 LEU B N 1
ATOM 3825 C CA . LEU B 1 203 ? 11.594 -0.933 -10.68 1 98 203 LEU B CA 1
ATOM 3826 C C . LEU B 1 203 ? 12.391 -1.232 -11.953 1 98 203 LEU B C 1
ATOM 3828 O O . LEU B 1 203 ? 11.805 -1.476 -13.008 1 98 203 LEU B O 1
ATOM 3832 N N . GLU B 1 204 ? 13.664 -1.271 -11.836 1 97.06 204 GLU B N 1
ATOM 3833 C CA . GLU B 1 204 ? 14.531 -1.565 -12.977 1 97.06 204 GLU B CA 1
ATOM 3834 C C . GLU B 1 204 ? 14.273 -2.971 -13.516 1 97.06 204 GLU B C 1
ATOM 3836 O O . GLU B 1 204 ? 14.102 -3.16 -14.719 1 97.06 204 GLU B O 1
ATOM 3841 N N . LEU B 1 205 ? 14.25 -3.93 -12.672 1 97.31 205 LEU B N 1
ATOM 3842 C CA . LEU B 1 205 ? 14.062 -5.32 -13.062 1 97.31 205 LEU B CA 1
ATOM 3843 C C . LEU B 1 205 ? 12.664 -5.547 -13.625 1 97.31 205 LEU B C 1
ATOM 3845 O O . LEU B 1 205 ? 12.492 -6.301 -14.586 1 97.31 205 LEU B O 1
ATOM 3849 N N . SER B 1 206 ? 11.672 -4.906 -12.945 1 97.38 206 SER B N 1
ATOM 3850 C CA . SER B 1 206 ? 10.305 -5.059 -13.445 1 97.38 206 SER B CA 1
ATOM 3851 C C . SER B 1 206 ? 10.164 -4.484 -14.852 1 97.38 206 SER B C 1
ATOM 3853 O O . SER B 1 206 ? 9.43 -5.027 -15.68 1 97.38 206 SER B O 1
ATOM 3855 N N . HIS B 1 207 ? 10.836 -3.43 -15.109 1 95.12 207 HIS B N 1
ATOM 3856 C CA . HIS B 1 207 ? 10.859 -2.844 -16.438 1 95.12 207 HIS B CA 1
ATOM 3857 C C . HIS B 1 207 ? 11.57 -3.754 -17.438 1 95.12 207 HIS B C 1
ATOM 3859 O O . HIS B 1 207 ? 11.078 -3.984 -18.547 1 95.12 207 HIS B O 1
ATOM 3865 N N . TYR B 1 208 ? 12.656 -4.324 -17.047 1 95.62 208 TYR B N 1
ATOM 3866 C CA . TYR B 1 208 ? 13.453 -5.188 -17.906 1 95.62 208 TYR B CA 1
ATOM 3867 C C . TYR B 1 208 ? 12.68 -6.457 -18.266 1 95.62 208 TYR B C 1
ATOM 3869 O O . TYR B 1 208 ? 12.633 -6.855 -19.438 1 95.62 208 TYR B O 1
ATOM 3877 N N . TYR B 1 209 ? 12.039 -7.055 -17.312 1 96.56 209 TYR B N 1
ATOM 3878 C CA . TYR B 1 209 ? 11.359 -8.328 -17.516 1 96.56 209 TYR B CA 1
ATOM 3879 C C . TYR B 1 209 ? 9.875 -8.117 -17.812 1 96.56 209 TYR B C 1
ATOM 3881 O O . TYR B 1 209 ? 9.102 -9.078 -17.844 1 96.56 209 TYR B O 1
ATOM 3889 N N . ASP B 1 210 ? 9.477 -6.871 -17.922 1 96.75 210 ASP B N 1
ATOM 3890 C CA . ASP B 1 210 ? 8.094 -6.523 -18.234 1 96.75 210 ASP B CA 1
ATOM 3891 C C . ASP B 1 210 ? 7.129 -7.129 -17.234 1 96.75 210 ASP B C 1
ATOM 3893 O O . ASP B 1 210 ? 6.188 -7.832 -17.609 1 96.75 210 ASP B O 1
ATOM 3897 N N . CYS B 1 211 ? 7.406 -6.879 -15.977 1 97.06 211 CYS B N 1
ATOM 3898 C CA . CYS B 1 211 ? 6.574 -7.336 -14.867 1 97.06 211 CYS B CA 1
ATOM 3899 C C . CYS B 1 211 ? 5.688 -6.215 -14.352 1 97.06 211 CYS B C 1
ATOM 3901 O O . CYS B 1 211 ? 6.035 -5.535 -13.391 1 97.06 211 CYS B O 1
ATOM 3903 N N . GLU B 1 212 ? 4.543 -6.129 -14.844 1 95.38 212 GLU B N 1
ATOM 3904 C CA . GLU B 1 212 ? 3.652 -5.016 -14.531 1 95.38 212 GLU B CA 1
ATOM 3905 C C . GLU B 1 212 ? 3.217 -5.055 -13.07 1 95.38 212 GLU B C 1
ATOM 3907 O O . GLU B 1 212 ? 3.115 -4.012 -12.422 1 95.38 212 GLU B O 1
ATOM 3912 N N . ARG B 1 213 ? 3.008 -6.172 -12.578 1 96.19 213 ARG B N 1
ATOM 3913 C CA . ARG B 1 213 ? 2.566 -6.309 -11.195 1 96.19 213 ARG B CA 1
ATOM 3914 C C . ARG B 1 213 ? 3.576 -5.688 -10.234 1 96.19 213 ARG B C 1
ATOM 3916 O O . ARG B 1 213 ? 3.207 -4.906 -9.359 1 96.19 213 ARG B O 1
ATOM 3923 N N . VAL B 1 214 ? 4.797 -6.02 -10.398 1 97.56 214 VAL B N 1
ATOM 3924 C CA . VAL B 1 214 ? 5.844 -5.508 -9.523 1 97.56 214 VAL B CA 1
ATOM 3925 C C . VAL B 1 214 ? 5.98 -3.996 -9.703 1 97.56 214 VAL B C 1
ATOM 3927 O O . VAL B 1 214 ? 6.16 -3.262 -8.727 1 97.56 214 VAL B O 1
ATOM 3930 N N . THR B 1 215 ? 5.855 -3.529 -10.969 1 97.56 215 THR B N 1
ATOM 3931 C CA . THR B 1 215 ? 5.93 -2.098 -11.242 1 97.56 215 THR B CA 1
ATOM 3932 C C . THR B 1 215 ? 4.848 -1.343 -10.477 1 97.56 215 THR B C 1
ATOM 3934 O O . THR B 1 215 ? 5.137 -0.355 -9.797 1 97.56 215 THR B O 1
ATOM 3937 N N . VAL B 1 216 ? 3.68 -1.848 -10.5 1 96.5 216 VAL B N 1
ATOM 3938 C CA . VAL B 1 216 ? 2.559 -1.157 -9.875 1 96.5 216 VAL B CA 1
ATOM 3939 C C . VAL B 1 216 ? 2.662 -1.275 -8.352 1 96.5 216 VAL B C 1
ATOM 3941 O O . VAL B 1 216 ? 2.324 -0.338 -7.629 1 96.5 216 VAL B O 1
ATOM 3944 N N . LEU B 1 217 ? 3.102 -2.422 -7.848 1 96.88 217 LEU B N 1
ATOM 3945 C CA . LEU B 1 217 ? 3.336 -2.557 -6.414 1 96.88 217 LEU B CA 1
ATOM 3946 C C . LEU B 1 217 ? 4.32 -1.498 -5.922 1 96.88 217 LEU B C 1
ATOM 3948 O O . LEU B 1 217 ? 4.086 -0.857 -4.895 1 96.88 217 LEU B O 1
ATOM 3952 N N . CYS B 1 218 ? 5.363 -1.335 -6.66 1 97.25 218 CYS B N 1
ATOM 3953 C CA . CYS B 1 218 ? 6.344 -0.315 -6.309 1 97.25 218 CYS B CA 1
ATOM 3954 C C . CYS B 1 218 ? 5.734 1.079 -6.383 1 97.25 218 CYS B C 1
ATOM 3956 O O . CYS B 1 218 ? 5.938 1.899 -5.488 1 97.25 218 CYS B O 1
ATOM 3958 N N . GLU B 1 219 ? 5.023 1.337 -7.453 1 96.5 219 GLU B N 1
ATOM 3959 C CA . GLU B 1 219 ? 4.371 2.633 -7.609 1 96.5 219 GLU B CA 1
ATOM 3960 C C . GLU B 1 219 ? 3.439 2.93 -6.438 1 96.5 219 GLU B C 1
ATOM 3962 O O . GLU B 1 219 ? 3.443 4.039 -5.898 1 96.5 219 GLU B O 1
ATOM 3967 N N . ASN B 1 220 ? 2.682 1.929 -6.039 1 94.25 220 ASN B N 1
ATOM 3968 C CA . ASN B 1 220 ? 1.771 2.09 -4.91 1 94.25 220 ASN B CA 1
ATOM 3969 C C . ASN B 1 220 ? 2.527 2.395 -3.621 1 94.25 220 ASN B C 1
ATOM 3971 O O . ASN B 1 220 ? 2.084 3.217 -2.816 1 94.25 220 ASN B O 1
ATOM 3975 N N . ASN B 1 221 ? 3.615 1.733 -3.404 1 94.44 221 ASN B N 1
ATOM 3976 C CA . ASN B 1 221 ? 4.438 2.023 -2.234 1 94.44 221 ASN B CA 1
ATOM 3977 C C . ASN B 1 221 ? 4.922 3.471 -2.234 1 94.44 221 ASN B C 1
ATOM 3979 O O . ASN B 1 221 ? 4.902 4.137 -1.198 1 94.44 221 ASN B O 1
ATOM 3983 N N . LEU B 1 222 ? 5.285 3.93 -3.402 1 94.5 222 LEU B N 1
ATOM 3984 C CA . LEU B 1 222 ? 5.785 5.293 -3.533 1 94.5 222 LEU B CA 1
ATOM 3985 C C . LEU B 1 222 ? 4.656 6.305 -3.346 1 94.5 222 LEU B C 1
ATOM 3987 O O . LEU B 1 222 ? 4.883 7.402 -2.83 1 94.5 222 LEU B O 1
ATOM 3991 N N . LEU B 1 223 ? 3.482 5.91 -3.701 1 92 223 LEU B N 1
ATOM 3992 C CA . LEU B 1 223 ? 2.324 6.793 -3.631 1 92 223 LEU B CA 1
ATOM 3993 C C . LEU B 1 223 ? 1.809 6.898 -2.199 1 92 223 LEU B C 1
ATOM 3995 O O . LEU B 1 223 ? 1.525 8 -1.717 1 92 223 LEU B O 1
ATOM 3999 N N . TYR B 1 224 ? 1.82 5.711 -1.509 1 88.75 224 TYR B N 1
ATOM 4000 C CA . TYR B 1 224 ? 0.98 5.688 -0.317 1 88.75 224 TYR B CA 1
ATOM 4001 C C . TYR B 1 224 ? 1.82 5.496 0.939 1 88.75 224 TYR B C 1
ATOM 4003 O O . TYR B 1 224 ? 1.389 5.844 2.041 1 88.75 224 TYR B O 1
ATOM 4011 N N . ASN B 1 225 ? 2.891 4.914 0.828 1 85.75 225 ASN B N 1
ATOM 4012 C CA . ASN B 1 225 ? 3.715 4.699 2.012 1 85.75 225 ASN B CA 1
ATOM 4013 C C . ASN B 1 225 ? 4.66 5.871 2.258 1 85.75 225 ASN B C 1
ATOM 4015 O O . ASN B 1 225 ? 5.758 5.914 1.701 1 85.75 225 ASN B O 1
ATOM 4019 N N . LEU B 1 226 ? 4.312 6.707 3.123 1 80.81 226 LEU B N 1
ATOM 4020 C CA . LEU B 1 226 ? 5.059 7.93 3.391 1 80.81 226 LEU B CA 1
ATOM 4021 C C . LEU B 1 226 ? 6.258 7.648 4.293 1 80.81 226 LEU B C 1
ATOM 4023 O O . LEU B 1 226 ? 7.141 8.492 4.441 1 80.81 226 LEU B O 1
ATOM 4027 N N . CYS B 1 227 ? 6.305 6.461 4.762 1 84.12 227 CYS B N 1
ATOM 4028 C CA . CYS B 1 227 ? 7.355 6.145 5.719 1 84.12 227 CYS B CA 1
ATOM 4029 C C . CYS B 1 227 ? 8.68 5.898 5.008 1 84.12 227 CYS B C 1
ATOM 4031 O O . CYS B 1 227 ? 9.734 5.859 5.648 1 84.12 227 CYS B O 1
ATOM 4033 N N . HIS B 1 228 ? 8.633 5.801 3.75 1 88.5 228 HIS B N 1
ATOM 4034 C CA . HIS B 1 228 ? 9.875 5.613 3.012 1 88.5 228 HIS B CA 1
ATOM 4035 C C . HIS B 1 228 ? 10.688 6.902 2.963 1 88.5 228 HIS B C 1
ATOM 4037 O O . HIS B 1 228 ? 11.898 6.867 2.758 1 88.5 228 HIS B O 1
ATOM 4043 N N . ASN B 1 229 ? 10.086 8.047 3.127 1 91.06 229 ASN B N 1
ATOM 4044 C CA . ASN B 1 229 ? 10.719 9.359 3.176 1 91.06 229 ASN B CA 1
ATOM 4045 C C . ASN B 1 229 ? 11.594 9.602 1.951 1 91.06 229 ASN B C 1
ATOM 4047 O O . ASN B 1 229 ? 12.727 10.07 2.078 1 91.06 229 ASN B O 1
ATOM 4051 N N . ILE B 1 230 ? 11.039 9.18 0.842 1 91.81 230 ILE B N 1
ATOM 4052 C CA . ILE B 1 230 ? 11.711 9.453 -0.425 1 91.81 230 ILE B CA 1
ATOM 4053 C C . ILE B 1 230 ? 11.312 10.836 -0.935 1 91.81 230 ILE B C 1
ATOM 4055 O O . ILE B 1 230 ? 10.133 11.195 -0.91 1 91.81 230 ILE B O 1
ATOM 4059 N N . ARG B 1 231 ? 12.32 11.617 -1.386 1 87.62 231 ARG B N 1
ATOM 4060 C CA . ARG B 1 231 ? 12.078 12.969 -1.867 1 87.62 231 ARG B CA 1
ATOM 4061 C C . ARG B 1 231 ? 11.203 12.961 -3.119 1 87.62 231 ARG B C 1
ATOM 4063 O O . ARG B 1 231 ? 11.336 12.07 -3.961 1 87.62 231 ARG B O 1
ATOM 4070 N N . SER B 1 232 ? 10.398 13.977 -3.24 1 92.31 232 SER B N 1
ATOM 4071 C CA . SER B 1 232 ? 9.484 14.094 -4.375 1 92.31 232 SER B CA 1
ATOM 4072 C C . SER B 1 232 ? 10.25 14.141 -5.695 1 92.31 232 SER B C 1
ATOM 4074 O O . SER B 1 232 ? 9.789 13.594 -6.703 1 92.31 232 SER B O 1
ATOM 4076 N N . THR B 1 233 ? 11.414 14.734 -5.73 1 90.5 233 THR B N 1
ATOM 4077 C CA . THR B 1 233 ? 12.211 14.82 -6.949 1 90.5 233 THR B CA 1
ATOM 4078 C C . THR B 1 233 ? 12.656 13.438 -7.414 1 90.5 233 THR B C 1
ATOM 4080 O O . THR B 1 233 ? 12.578 13.117 -8.602 1 90.5 233 THR B O 1
ATOM 4083 N N . GLN B 1 234 ? 13.086 12.672 -6.453 1 92.06 234 GLN B N 1
ATOM 4084 C CA . GLN B 1 234 ? 13.508 11.312 -6.773 1 92.06 234 GLN B CA 1
ATOM 4085 C C . GLN B 1 234 ? 12.336 10.469 -7.258 1 92.06 234 GLN B C 1
ATOM 4087 O O . GLN B 1 234 ? 12.469 9.703 -8.211 1 92.06 234 GLN B O 1
ATOM 4092 N N . LYS B 1 235 ? 11.219 10.609 -6.578 1 95.88 235 LYS B N 1
ATOM 4093 C CA . LYS B 1 235 ? 10.008 9.922 -7.016 1 95.88 235 LYS B CA 1
ATOM 4094 C C . LYS B 1 235 ? 9.648 10.289 -8.453 1 95.88 235 LYS B C 1
ATOM 4096 O O . LYS B 1 235 ? 9.305 9.422 -9.258 1 95.88 235 LYS B O 1
ATOM 4101 N N . MET B 1 236 ? 9.789 11.531 -8.727 1 94.56 236 MET B N 1
ATOM 4102 C CA . MET B 1 236 ? 9.445 12.016 -10.062 1 94.56 236 MET B CA 1
ATOM 4103 C C . MET B 1 236 ? 10.398 11.453 -11.109 1 94.56 236 MET B C 1
ATOM 4105 O O . MET B 1 236 ? 9.969 11.07 -12.203 1 94.56 236 MET B O 1
ATOM 4109 N N . GLU B 1 237 ? 11.648 11.359 -10.805 1 93.94 237 GLU B N 1
ATOM 4110 C CA . GLU B 1 237 ? 12.625 10.766 -11.711 1 93.94 237 GLU B CA 1
ATOM 4111 C C . GLU B 1 237 ? 12.266 9.32 -12.039 1 93.94 237 GLU B C 1
ATOM 4113 O O . GLU B 1 237 ? 12.312 8.922 -13.203 1 93.94 237 GLU B O 1
ATOM 4118 N N . TRP B 1 238 ? 11.922 8.602 -11.023 1 95.62 238 TRP B N 1
ATOM 4119 C CA . TRP B 1 238 ? 11.516 7.223 -11.242 1 95.62 238 TRP B CA 1
ATOM 4120 C C . TRP B 1 238 ? 10.234 7.156 -12.07 1 95.62 238 TRP B C 1
ATOM 4122 O O . TRP B 1 238 ? 10.086 6.293 -12.938 1 95.62 238 TRP B O 1
ATOM 4132 N N . ALA B 1 239 ? 9.281 8.062 -11.703 1 96.62 239 ALA B N 1
ATOM 4133 C CA . ALA B 1 239 ? 8 8.086 -12.414 1 96.62 239 ALA B CA 1
ATOM 4134 C C . ALA B 1 239 ? 8.219 8.297 -13.906 1 96.62 239 ALA B C 1
ATOM 4136 O O . ALA B 1 239 ? 7.574 7.637 -14.734 1 96.62 239 ALA B O 1
ATOM 4137 N N . ILE B 1 240 ? 9.133 9.156 -14.266 1 94.88 240 ILE B N 1
ATOM 4138 C CA . ILE B 1 240 ? 9.438 9.461 -15.664 1 94.88 240 ILE B CA 1
ATOM 4139 C C . ILE B 1 240 ? 10.18 8.281 -16.297 1 94.88 240 ILE B C 1
ATOM 4141 O O . ILE B 1 240 ? 9.812 7.812 -17.375 1 94.88 240 ILE B O 1
ATOM 4145 N N . GLN B 1 241 ? 11.148 7.793 -15.602 1 95.25 241 GLN B N 1
ATOM 4146 C CA . GLN B 1 241 ? 12.031 6.754 -16.125 1 95.25 241 GLN B CA 1
ATOM 4147 C C . GLN B 1 241 ? 11.258 5.461 -16.391 1 95.25 241 GLN B C 1
ATOM 4149 O O . GLN B 1 241 ? 11.516 4.777 -17.391 1 95.25 241 GLN B O 1
ATOM 4154 N N . TYR B 1 242 ? 10.312 5.133 -15.555 1 96.38 242 TYR B N 1
ATOM 4155 C CA . TYR B 1 242 ? 9.664 3.828 -15.641 1 96.38 242 TYR B CA 1
ATOM 4156 C C . TYR B 1 242 ? 8.188 3.973 -15.977 1 96.38 242 TYR B C 1
ATOM 4158 O O . TYR B 1 242 ? 7.406 3.037 -15.781 1 96.38 242 TYR B O 1
ATOM 4166 N N . ASP B 1 243 ? 7.723 5.113 -16.328 1 94.62 243 ASP B N 1
ATOM 4167 C CA . ASP B 1 243 ? 6.371 5.406 -16.797 1 94.62 243 ASP B CA 1
ATOM 4168 C C . ASP B 1 243 ? 5.332 5.082 -15.727 1 94.62 243 ASP B C 1
ATOM 4170 O O . ASP B 1 243 ? 4.371 4.355 -15.984 1 94.62 243 ASP B O 1
ATOM 4174 N N . LEU B 1 244 ? 5.672 5.547 -14.5 1 96.06 244 LEU B N 1
ATOM 4175 C CA . LEU B 1 244 ? 4.707 5.438 -13.414 1 96.06 244 LEU B CA 1
ATOM 4176 C C . LEU B 1 244 ? 3.709 6.59 -13.453 1 96.06 244 LEU B C 1
ATOM 4178 O O . LEU B 1 244 ? 3.871 7.578 -12.734 1 96.06 244 LEU B O 1
ATOM 4182 N N . ASN B 1 245 ? 2.627 6.438 -14.141 1 94.06 245 ASN B N 1
ATOM 4183 C CA . ASN B 1 245 ? 1.746 7.547 -14.484 1 94.06 245 ASN B CA 1
ATOM 4184 C C . ASN B 1 245 ? 0.942 8.023 -13.281 1 94.06 245 ASN B C 1
ATOM 4186 O O . ASN B 1 245 ? 0.738 9.227 -13.102 1 94.06 245 ASN B O 1
ATOM 4190 N N . ASN B 1 246 ? 0.464 7.129 -12.484 1 92.19 246 ASN B N 1
ATOM 4191 C CA . ASN B 1 246 ? -0.294 7.547 -11.312 1 92.19 246 ASN B CA 1
ATOM 4192 C C . ASN B 1 246 ? 0.563 8.367 -10.352 1 92.19 246 ASN B C 1
ATOM 4194 O O . ASN B 1 246 ? 0.103 9.375 -9.812 1 92.19 246 ASN B O 1
ATOM 4198 N N . LEU B 1 247 ? 1.752 7.945 -10.172 1 94.19 247 LEU B N 1
ATOM 4199 C CA . LEU B 1 247 ? 2.68 8.664 -9.312 1 94.19 247 LEU B CA 1
ATOM 4200 C C . LEU B 1 247 ? 2.996 10.047 -9.883 1 94.19 247 LEU B C 1
ATOM 4202 O O . LEU B 1 247 ? 2.969 11.039 -9.156 1 94.19 247 LEU B O 1
ATOM 4206 N N . LYS B 1 248 ? 3.234 10.055 -11.156 1 94.31 248 LYS B N 1
ATOM 4207 C CA . LYS B 1 248 ? 3.531 11.305 -11.836 1 94.31 248 LYS B CA 1
ATOM 4208 C C . LYS B 1 248 ? 2.398 12.312 -11.656 1 94.31 248 LYS B C 1
ATOM 4210 O O . LYS B 1 248 ? 2.641 13.469 -11.289 1 94.31 248 LYS B O 1
ATOM 4215 N N . ASN B 1 249 ? 1.237 11.859 -11.867 1 91.44 249 ASN B N 1
ATOM 4216 C CA . ASN B 1 249 ? 0.071 12.734 -11.766 1 91.44 249 ASN B CA 1
ATOM 4217 C C . ASN B 1 249 ? -0.121 13.258 -10.344 1 91.44 249 ASN B C 1
ATOM 4219 O O . ASN B 1 249 ? -0.405 14.438 -10.148 1 91.44 249 ASN B O 1
ATOM 4223 N N . GLN B 1 250 ? 0.063 12.414 -9.422 1 89.31 250 GLN B N 1
ATOM 4224 C CA . GLN B 1 250 ? -0.102 12.82 -8.031 1 89.31 250 GLN B CA 1
ATOM 4225 C C . GLN B 1 250 ? 0.964 13.836 -7.621 1 89.31 250 GLN B C 1
ATOM 4227 O O . GLN B 1 250 ? 0.667 14.812 -6.934 1 89.31 250 GLN B O 1
ATOM 4232 N N . LEU B 1 251 ? 2.154 13.57 -8.023 1 91.62 251 LEU B N 1
ATOM 4233 C CA . LEU B 1 251 ? 3.258 14.469 -7.699 1 91.62 251 LEU B CA 1
ATOM 4234 C C . LEU B 1 251 ? 3.043 15.844 -8.32 1 91.62 251 LEU B C 1
ATOM 4236 O O . LEU B 1 251 ? 3.299 16.859 -7.672 1 91.62 251 LEU B O 1
ATOM 4240 N N . LEU B 1 252 ? 2.523 15.883 -9.516 1 90.94 252 LEU B N 1
ATOM 4241 C CA . LEU B 1 252 ? 2.303 17.141 -10.211 1 90.94 252 LEU B CA 1
ATOM 4242 C C . LEU B 1 252 ? 1.152 17.922 -9.57 1 90.94 252 LEU B C 1
ATOM 4244 O O . LEU B 1 252 ? 1.168 19.156 -9.547 1 90.94 252 LEU B O 1
ATOM 4248 N N . ARG B 1 253 ? 0.227 17.203 -9.094 1 85.25 253 ARG B N 1
ATOM 4249 C CA . ARG B 1 253 ? -0.881 17.859 -8.398 1 85.25 253 ARG B CA 1
ATOM 4250 C C . ARG B 1 253 ? -0.417 18.469 -7.09 1 85.25 253 ARG B C 1
ATOM 4252 O O . ARG B 1 253 ? -0.834 19.578 -6.738 1 85.25 253 ARG B O 1
ATOM 4259 N N . GLN B 1 254 ? 0.406 17.812 -6.402 1 84 254 GLN B N 1
ATOM 4260 C CA . GLN B 1 254 ? 0.854 18.266 -5.086 1 84 254 GLN B CA 1
ATOM 4261 C C . GLN B 1 254 ? 1.974 19.297 -5.203 1 84 254 GLN B C 1
ATOM 4263 O O . GLN B 1 254 ? 2.039 20.234 -4.418 1 84 254 GLN B O 1
ATOM 4268 N N . GLU B 1 255 ? 2.869 19.047 -6.156 1 91.06 255 GLU B N 1
ATOM 4269 C CA . GLU B 1 255 ? 4.023 19.906 -6.387 1 91.06 255 GLU B CA 1
ATOM 4270 C C . GLU B 1 255 ? 4.188 20.219 -7.871 1 91.06 255 GLU B C 1
ATOM 4272 O O . GLU B 1 255 ? 5.055 19.656 -8.539 1 91.06 255 GLU B O 1
ATOM 4277 N N . PRO B 1 256 ? 3.504 21.188 -8.328 1 87.12 256 PRO B N 1
ATOM 4278 C CA . PRO B 1 256 ? 3.482 21.5 -9.766 1 87.12 256 PRO B CA 1
ATOM 4279 C C . PRO B 1 256 ? 4.859 21.875 -10.305 1 87.12 256 PRO B C 1
ATOM 4281 O O . PRO B 1 256 ? 5.121 21.703 -11.5 1 87.12 256 PRO B O 1
ATOM 4284 N N . HIS B 1 257 ? 5.719 22.344 -9.469 1 88 257 HIS B N 1
ATOM 4285 C CA . HIS B 1 257 ? 7.039 22.766 -9.93 1 88 257 HIS B CA 1
ATOM 4286 C C . HIS B 1 257 ? 7.84 21.578 -10.453 1 88 257 HIS B C 1
ATOM 4288 O O . HIS B 1 257 ? 8.844 21.766 -11.148 1 88 257 HIS B O 1
ATOM 4294 N N . LEU B 1 258 ? 7.453 20.438 -10.164 1 89.44 258 LEU B N 1
ATOM 4295 C CA . LEU B 1 258 ? 8.156 19.234 -10.602 1 89.44 258 LEU B CA 1
ATOM 4296 C C . LEU B 1 258 ? 8.008 19.031 -12.102 1 89.44 258 LEU B C 1
ATOM 4298 O O . LEU B 1 258 ? 8.695 18.203 -12.695 1 89.44 258 LEU B O 1
ATOM 4302 N N . VAL B 1 259 ? 7.168 19.812 -12.742 1 87.12 259 VAL B N 1
ATOM 4303 C CA . VAL B 1 259 ? 6.969 19.75 -14.188 1 87.12 259 VAL B CA 1
ATOM 4304 C C . VAL B 1 259 ? 8.281 20.047 -14.906 1 87.12 259 VAL B C 1
ATOM 4306 O O . VAL B 1 259 ? 8.508 19.594 -16.031 1 87.12 259 VAL B O 1
ATOM 4309 N N . GLU B 1 260 ? 9.133 20.766 -14.219 1 86.75 260 GLU B N 1
ATOM 4310 C CA . GLU B 1 260 ? 10.422 21.125 -14.789 1 86.75 260 GLU B CA 1
ATOM 4311 C C . GLU B 1 260 ? 11.266 19.891 -15.094 1 86.75 260 GLU B C 1
ATOM 4313 O O . GLU B 1 260 ? 12.109 19.922 -15.992 1 86.75 260 GLU B O 1
ATOM 4318 N N . LEU B 1 261 ? 11.039 18.875 -14.367 1 85.56 261 LEU B N 1
ATOM 4319 C CA . LEU B 1 261 ? 11.789 17.641 -14.562 1 85.56 261 LEU B CA 1
ATOM 4320 C C . LEU B 1 261 ? 11.312 16.906 -15.82 1 85.56 261 LEU B C 1
ATOM 4322 O O . LEU B 1 261 ? 12.016 16.031 -16.328 1 85.56 261 LEU B O 1
ATOM 4326 N N . LEU B 1 262 ? 10.133 17.234 -16.297 1 83.25 262 LEU B N 1
ATOM 4327 C CA . LEU B 1 262 ? 9.617 16.641 -17.531 1 83.25 262 LEU B CA 1
ATOM 4328 C C . LEU B 1 262 ? 10.359 17.188 -18.75 1 83.25 262 LEU B C 1
ATOM 4330 O O . LEU B 1 262 ? 10.484 16.484 -19.766 1 83.25 262 LEU B O 1
ATOM 4334 N N . ALA B 1 263 ? 10.68 18.453 -18.609 1 72.25 263 ALA B N 1
ATOM 4335 C CA . ALA B 1 263 ? 11.336 19.141 -19.719 1 72.25 263 ALA B CA 1
ATOM 4336 C C . ALA B 1 263 ? 12.758 18.625 -19.922 1 72.25 263 ALA B C 1
ATOM 4338 O O . ALA B 1 263 ? 13.297 18.703 -21.031 1 72.25 263 ALA B O 1
ATOM 4339 N N . LEU B 1 264 ? 13.281 18.016 -18.953 1 64.31 264 LEU B N 1
ATOM 4340 C CA . LEU B 1 264 ? 14.664 17.562 -19.047 1 64.31 264 LEU B CA 1
ATOM 4341 C C . LEU B 1 264 ? 14.758 16.203 -19.703 1 64.31 264 LEU B C 1
ATOM 4343 O O . LEU B 1 264 ? 15.836 15.781 -20.125 1 64.31 264 LEU B O 1
ATOM 4347 N N . ASN B 1 265 ? 13.672 15.367 -19.828 1 58.22 265 ASN B N 1
ATOM 4348 C CA . ASN B 1 265 ? 13.727 14.047 -20.438 1 58.22 265 ASN B CA 1
ATOM 4349 C C . ASN B 1 265 ? 12.953 14.008 -21.766 1 58.22 265 ASN B C 1
ATOM 4351 O O . ASN B 1 265 ? 11.898 14.625 -21.875 1 58.22 265 ASN B O 1
#

pLDDT: mean 82.01, std 18.38, range [19.38, 98.12]

Secondary structure (DSSP, 8-state):
---EEEEE----EEEEEEBSSSSB-GGGSEEEEEETTEEEEEEEETTEEEEEE-S---TTEEEEEEEEEE-SS-EEEEEEEE-STT-EEEEE----SSEEEEEEEEEEEEE-------SS--TT--EEEEETTEEEEE-HHHHHHH-HHHHHHHHSHHHHSS-TTSPEEE-S--HHHHHHHHHHHHHTTTT----TTTHHHHHHHHHHTT-HHHHHHHHHHHHH-GGG---HHHHHHHHHHTT-HHHHHHHHHH-GGGGHHHHT-/----EEEE----EEEEEE-SSSS--GGGSEEEEEETTEEEEEEEETTEEEEEE-S---TTEEEEEEEEEE-SS-EEEEEEEE-STT-EEEEE----SSEEEEEEEEEEEE--------SS--TT--EEEEETTEEEEE-HHHHHHH-HHHHHHHHSHHHHHS-TTSPEEE-S--HHHHHHHHHHHHHTTTT----TTTHHHHHHHHHHTT-HHHHHHHHHHHHH-GGG---HHHHHHHHHHTT-HHHHHHHHHH-GGGGHHHHT-

Nearest PDB structures (foldseek):
  3htm-assembly1_B  TM=7.440E-01  e=2.330E-07  Homo sapiens
  8h33-assembly1_B  TM=7.582E-01  e=1.271E-04  Homo sapiens
  2xsk-assembly1_A  TM=4.488E-01  e=6.823E-03  Escherichia coli
  3wcy-assembly1_A  TM=4.581E-01  e=3.252E-01  Mus musculus
  3se4-assembly1_C  TM=6.945E-01  e=2.054E+00  Homo sapiens

Radius of gyration: 27.92 Å; Cα contacts (8 Å, |Δi|>4): 1036; chains: 2; bounding box: 82×76×56 Å